Protein AF-A0A7G2FN35-F1 (afdb_monomer_lite)

Structure (mmCIF, N/CA/C/O backbone):
data_AF-A0A7G2FN35-F1
#
_entry.id   AF-A0A7G2FN35-F1
#
loop_
_atom_site.group_PDB
_atom_site.id
_atom_site.type_symbol
_atom_site.label_atom_id
_atom_site.label_alt_id
_atom_site.label_comp_id
_atom_site.label_asym_id
_atom_site.label_entity_id
_atom_site.label_seq_id
_atom_site.pdbx_PDB_ins_code
_atom_site.Cartn_x
_atom_site.Cartn_y
_atom_site.Cartn_z
_atom_site.occupancy
_atom_site.B_iso_or_equiv
_atom_site.auth_seq_id
_atom_site.auth_comp_id
_atom_site.auth_asym_id
_atom_site.auth_atom_id
_atom_site.pdbx_PDB_model_num
ATOM 1 N N . MET A 1 1 ? -22.062 -4.559 24.468 1.00 66.31 1 MET A N 1
ATOM 2 C CA . MET A 1 1 ? -22.118 -5.580 23.403 1.00 66.31 1 MET A CA 1
ATOM 3 C C . MET A 1 1 ? -23.405 -6.372 23.564 1.00 66.31 1 MET A C 1
ATOM 5 O O . MET A 1 1 ? -23.827 -6.556 24.700 1.00 66.31 1 MET A O 1
ATOM 9 N N . PHE A 1 2 ? -24.074 -6.762 22.480 1.00 78.75 2 PHE A N 1
ATOM 10 C CA . PHE A 1 2 ? -25.330 -7.516 22.574 1.00 78.75 2 PHE A CA 1
ATOM 11 C C . PHE A 1 2 ? -25.033 -9.001 22.771 1.00 78.75 2 PHE A C 1
ATOM 13 O O . PHE A 1 2 ? -24.332 -9.572 21.948 1.00 78.75 2 PHE A O 1
ATOM 20 N N . LYS A 1 3 ? -25.561 -9.641 23.815 1.00 84.75 3 LYS A N 1
ATOM 21 C CA . LYS A 1 3 ? -25.409 -11.091 24.008 1.00 84.75 3 LYS A CA 1
ATOM 22 C C . LYS A 1 3 ? -26.216 -11.844 22.951 1.00 84.75 3 LYS A C 1
ATOM 24 O O . LYS A 1 3 ? -27.426 -11.641 22.876 1.00 84.75 3 LYS A O 1
ATOM 29 N N . ARG A 1 4 ? -25.577 -12.674 22.120 1.00 86.56 4 ARG A N 1
ATOM 30 C CA . ARG A 1 4 ? -26.222 -13.366 20.986 1.00 86.56 4 ARG A CA 1
ATOM 31 C C . ARG A 1 4 ? -27.410 -14.212 21.432 1.00 86.56 4 ARG A C 1
ATOM 33 O O . ARG A 1 4 ? -28.415 -14.262 20.721 1.00 86.56 4 ARG A O 1
ATOM 40 N N . GLU A 1 5 ? -27.281 -14.859 22.585 1.00 85.75 5 GLU A N 1
ATOM 41 C CA . GLU A 1 5 ? -28.259 -15.790 23.139 1.00 85.75 5 GLU A CA 1
ATOM 42 C C . GLU A 1 5 ? -29.587 -15.128 23.550 1.00 85.75 5 GLU A C 1
ATOM 44 O O . GLU A 1 5 ? -30.614 -15.803 23.590 1.00 85.75 5 GLU A O 1
ATOM 49 N N . ASP A 1 6 ? -29.599 -13.810 23.776 1.00 83.50 6 ASP A N 1
ATOM 50 C CA . ASP A 1 6 ? -30.793 -13.055 24.183 1.00 83.50 6 ASP A CA 1
ATOM 51 C C . ASP A 1 6 ? -31.702 -12.681 22.984 1.00 83.50 6 ASP A C 1
ATOM 53 O O . ASP A 1 6 ? -32.794 -12.128 23.166 1.00 83.50 6 ASP A O 1
ATOM 57 N N . TYR A 1 7 ? -31.272 -12.981 21.749 1.00 82.06 7 TYR A N 1
ATOM 58 C CA . TYR A 1 7 ? -31.959 -12.608 20.507 1.00 82.06 7 TYR A CA 1
ATOM 59 C C . TYR A 1 7 ? -32.318 -13.830 19.664 1.00 82.06 7 TYR A C 1
ATOM 61 O O . TYR A 1 7 ? -31.490 -14.714 19.435 1.00 82.06 7 TYR A O 1
ATOM 69 N N . LYS A 1 8 ? -33.543 -13.840 19.128 1.00 74.56 8 LYS A N 1
ATOM 70 C CA . LYS A 1 8 ? -33.977 -14.866 18.163 1.00 74.56 8 LYS A CA 1
ATOM 71 C C . LYS A 1 8 ? -33.330 -14.625 16.798 1.00 74.56 8 LYS A C 1
ATOM 73 O O . LYS A 1 8 ? -32.710 -15.518 16.233 1.00 74.56 8 LYS A O 1
ATOM 78 N N . LEU A 1 9 ? -33.384 -13.375 16.337 1.00 71.19 9 LEU A N 1
ATOM 79 C CA . LEU A 1 9 ? -32.849 -12.931 15.051 1.00 71.19 9 LEU A CA 1
ATOM 80 C C . LEU A 1 9 ? -31.990 -11.676 15.223 1.00 71.19 9 LEU A C 1
ATOM 82 O O . LEU A 1 9 ? -32.343 -10.769 15.980 1.00 71.19 9 LEU A O 1
ATOM 86 N N . THR A 1 10 ? -30.894 -11.601 14.470 1.00 70.69 10 THR A N 1
ATOM 87 C CA . THR A 1 10 ? -30.086 -10.384 14.298 1.00 70.69 10 THR A CA 1
ATOM 88 C C . THR A 1 10 ? -30.098 -9.927 12.837 1.00 70.69 10 THR A C 1
ATOM 90 O O . THR A 1 10 ? -30.416 -10.710 11.944 1.00 70.69 10 THR A O 1
ATOM 93 N N . ILE A 1 11 ? -29.695 -8.680 12.550 1.00 65.75 11 ILE A N 1
ATOM 94 C CA . ILE A 1 11 ? -29.563 -8.183 11.159 1.00 65.75 11 ILE A CA 1
ATOM 95 C C . ILE A 1 11 ? -28.625 -9.037 10.296 1.00 65.75 11 ILE A C 1
ATOM 97 O O . ILE A 1 11 ? -28.710 -9.020 9.071 1.00 65.75 11 ILE A O 1
ATOM 101 N N . HIS A 1 12 ? -27.712 -9.767 10.934 1.00 69.50 12 HIS A N 1
ATOM 102 C CA . HIS A 1 12 ? -26.712 -10.584 10.268 1.00 69.50 12 HIS A CA 1
ATOM 103 C C . HIS A 1 12 ? -27.251 -11.971 9.906 1.00 69.50 12 HIS A C 1
ATOM 105 O O . HIS A 1 12 ? -26.663 -12.651 9.076 1.00 69.50 12 HIS A O 1
ATOM 111 N N . ASP A 1 13 ? -28.398 -12.380 10.449 1.00 73.06 13 ASP A N 1
ATOM 112 C CA . ASP A 1 13 ? -28.969 -13.709 10.223 1.00 73.06 13 ASP A CA 1
ATOM 113 C C . ASP A 1 13 ? -29.370 -13.930 8.760 1.00 73.06 13 ASP A C 1
ATOM 115 O O . ASP A 1 13 ? -29.310 -15.053 8.267 1.00 73.06 13 ASP A O 1
ATOM 119 N N . ILE A 1 14 ? -29.707 -12.859 8.032 1.00 71.81 14 ILE A N 1
ATOM 120 C CA . ILE A 1 14 ? -30.152 -12.948 6.635 1.00 71.81 14 ILE A CA 1
ATOM 121 C C . ILE A 1 14 ? -29.067 -13.480 5.687 1.00 71.81 14 ILE A C 1
ATOM 123 O O . ILE A 1 14 ? -29.397 -14.063 4.648 1.00 71.81 14 ILE A O 1
ATOM 127 N N . VAL A 1 15 ? -27.784 -13.305 6.038 1.00 74.56 15 VAL A N 1
ATOM 128 C CA . VAL A 1 15 ? -26.658 -13.796 5.227 1.00 74.56 15 VAL A CA 1
ATOM 129 C C . VAL A 1 15 ? -26.324 -15.259 5.498 1.00 74.56 15 VAL A C 1
ATOM 131 O O . VAL A 1 15 ? -25.665 -15.892 4.675 1.00 74.56 15 VAL A O 1
ATOM 134 N N . PHE A 1 16 ? -26.791 -15.815 6.615 1.00 83.56 16 PHE A N 1
ATOM 135 C CA . PHE A 1 16 ? -26.595 -17.221 6.926 1.00 83.56 16 PHE A CA 1
ATOM 136 C C . PHE A 1 16 ? -27.668 -18.093 6.264 1.00 83.56 16 PHE A C 1
ATOM 138 O O . PHE A 1 16 ? -28.787 -17.673 5.946 1.00 83.56 16 PHE A O 1
ATOM 145 N N . SER A 1 17 ? -27.311 -19.353 6.036 1.00 87.88 17 SER A N 1
ATOM 146 C CA . SER A 1 17 ? -28.257 -20.413 5.719 1.00 87.88 17 SER A CA 1
ATOM 147 C C . SER A 1 17 ? -29.270 -20.591 6.854 1.00 87.88 17 SER A C 1
ATOM 149 O O . SER A 1 17 ? -29.050 -20.156 7.985 1.00 87.88 17 SER A O 1
ATOM 151 N N . LYS A 1 18 ? -30.349 -21.328 6.579 1.00 85.94 18 LYS A N 1
ATOM 152 C CA . LYS A 1 18 ? -31.171 -21.888 7.657 1.00 85.94 18 LYS A CA 1
ATOM 153 C C . LYS A 1 18 ? -30.314 -22.782 8.555 1.00 85.94 18 LYS A C 1
ATOM 155 O O . LYS A 1 18 ? -29.337 -23.376 8.076 1.00 85.94 18 LYS A O 1
ATOM 160 N N . TRP A 1 19 ? -30.692 -22.880 9.823 1.00 88.69 19 TRP A N 1
ATOM 161 C CA . TRP A 1 19 ? -30.075 -23.812 10.759 1.00 88.69 19 TRP A CA 1
ATOM 162 C C . TRP A 1 19 ? -30.250 -25.259 10.296 1.00 88.69 19 TRP A C 1
ATOM 164 O O . TRP A 1 19 ? -31.291 -25.649 9.764 1.00 88.69 19 TRP A O 1
ATOM 174 N N . ARG A 1 20 ? -29.211 -26.059 10.512 1.00 89.88 20 ARG A N 1
ATOM 175 C CA . ARG A 1 20 ? -29.187 -27.501 10.269 1.00 89.88 20 ARG A CA 1
ATOM 176 C C . ARG A 1 20 ? -28.600 -28.218 11.471 1.00 89.88 20 ARG A C 1
ATOM 178 O O . ARG A 1 20 ? -27.787 -27.652 12.197 1.00 89.88 20 ARG A O 1
ATOM 185 N N . ASN A 1 21 ? -29.011 -29.464 11.666 1.00 88.62 21 ASN A N 1
ATOM 186 C CA . ASN A 1 21 ? -28.430 -30.317 12.693 1.00 88.62 21 ASN A CA 1
ATOM 187 C C . ASN A 1 21 ? -26.971 -30.618 12.347 1.00 88.62 21 ASN A C 1
ATOM 189 O O . ASN A 1 21 ? -26.676 -30.987 11.216 1.00 88.62 21 ASN A O 1
ATOM 193 N N . LEU A 1 22 ? -26.074 -30.471 13.317 1.00 89.00 22 LEU A N 1
ATOM 194 C CA . LEU A 1 22 ? -24.709 -30.984 13.224 1.00 89.00 22 LEU A CA 1
ATOM 195 C C . LEU A 1 22 ? -24.596 -32.314 13.972 1.00 89.00 22 LEU A C 1
ATOM 197 O O . LEU A 1 22 ? -24.108 -33.294 13.418 1.00 89.00 22 LEU A O 1
ATOM 201 N N . ILE A 1 23 ? -25.062 -32.337 15.224 1.00 88.25 23 ILE A N 1
ATOM 202 C CA . ILE A 1 23 ? -25.066 -33.512 16.101 1.00 88.25 23 ILE A CA 1
ATOM 203 C C . ILE A 1 23 ? -26.415 -33.558 16.813 1.00 88.25 23 ILE A C 1
ATOM 205 O O . ILE A 1 23 ? -26.737 -32.657 17.587 1.00 88.25 23 ILE A O 1
ATOM 209 N N . ARG A 1 24 ? -27.193 -34.615 16.570 1.00 86.06 24 ARG A N 1
ATOM 210 C CA . ARG A 1 24 ? -28.431 -34.874 17.317 1.00 86.06 24 ARG A CA 1
ATOM 211 C C . ARG A 1 24 ? -28.078 -35.509 18.658 1.00 86.06 24 ARG A C 1
ATOM 213 O O . ARG A 1 24 ? -27.229 -36.401 18.695 1.00 86.06 24 ARG A O 1
ATOM 220 N N . HIS A 1 25 ? -28.775 -35.135 19.728 1.00 83.00 25 HIS A N 1
ATOM 221 C CA . HIS A 1 25 ? -28.576 -35.756 21.041 1.00 83.00 25 HIS A CA 1
ATOM 222 C C . HIS A 1 25 ? -28.712 -37.292 20.988 1.00 83.00 25 HIS A C 1
ATOM 224 O O . HIS A 1 25 ? -27.881 -38.007 21.543 1.00 83.00 25 HIS A O 1
ATOM 230 N N . ASN A 1 26 ? -29.699 -37.815 20.251 1.00 80.69 26 ASN A N 1
ATOM 231 C CA . ASN A 1 26 ? -29.897 -39.263 20.109 1.00 80.69 26 ASN A CA 1
ATOM 232 C C . ASN A 1 26 ? -28.738 -39.949 19.369 1.00 80.69 26 ASN A C 1
ATOM 234 O O . ASN A 1 26 ? -28.276 -40.997 19.814 1.00 80.69 26 ASN A O 1
ATOM 238 N N . ASP A 1 27 ? -28.227 -39.334 18.293 1.00 82.88 27 ASP A N 1
ATOM 239 C CA . ASP A 1 27 ? -27.070 -39.855 17.549 1.00 82.88 27 ASP A CA 1
ATOM 240 C C . ASP A 1 27 ? -25.820 -39.886 18.463 1.00 82.88 27 ASP A C 1
ATOM 242 O O . ASP A 1 27 ? -25.047 -40.845 18.438 1.00 82.88 27 ASP A O 1
ATOM 246 N N . TRP A 1 28 ? -25.650 -38.879 19.331 1.00 82.00 28 TRP A N 1
ATOM 247 C CA . TRP A 1 28 ? -24.584 -38.843 20.340 1.00 82.00 28 TRP A CA 1
ATOM 248 C C . TRP A 1 28 ? -24.746 -39.911 21.426 1.00 82.00 28 TRP A C 1
ATOM 250 O O . TRP A 1 28 ? -23.795 -40.633 21.725 1.00 82.00 28 TRP A O 1
ATOM 260 N N . LYS A 1 29 ? -25.945 -40.038 22.002 1.00 81.69 29 LYS A N 1
ATOM 261 C CA . LYS A 1 29 ? -26.255 -41.021 23.047 1.00 81.69 29 LYS A CA 1
ATOM 262 C C . LYS A 1 29 ? -26.019 -42.446 22.553 1.00 81.69 29 LYS A C 1
ATOM 264 O O . LYS A 1 29 ? -25.410 -43.256 23.249 1.00 81.69 29 LYS A O 1
ATOM 269 N N . ASP A 1 30 ? -26.458 -42.742 21.336 1.00 83.94 30 ASP A N 1
ATOM 270 C CA . ASP A 1 30 ? -26.287 -44.052 20.717 1.00 83.94 30 ASP A CA 1
ATOM 271 C C . ASP A 1 30 ? -24.824 -44.340 20.348 1.00 83.94 30 ASP A C 1
ATOM 273 O O . ASP A 1 30 ? -24.353 -45.463 20.546 1.00 83.94 30 ASP A O 1
ATOM 277 N N . PHE A 1 31 ? -24.082 -43.323 19.894 1.00 83.56 31 PHE A N 1
ATOM 278 C CA . PHE A 1 31 ? -22.638 -43.411 19.675 1.00 83.56 31 PHE A CA 1
ATOM 279 C C . PHE A 1 31 ? -21.879 -43.704 20.979 1.00 83.56 31 PHE A C 1
ATOM 281 O O . PHE A 1 31 ? -21.030 -44.596 21.008 1.00 83.56 31 PHE A O 1
ATOM 288 N N . ASN A 1 32 ? -22.212 -43.011 22.074 1.00 82.50 32 ASN A N 1
ATOM 289 C CA . ASN A 1 32 ? -21.557 -43.206 23.370 1.00 82.50 32 ASN A CA 1
ATOM 290 C C . ASN A 1 32 ? -21.868 -44.588 23.977 1.00 82.50 32 ASN A C 1
ATOM 292 O O . ASN A 1 32 ? -21.001 -45.223 24.572 1.00 82.50 32 ASN A O 1
ATOM 296 N N . ASN A 1 33 ? -23.075 -45.107 23.727 1.00 83.94 33 ASN A N 1
ATOM 297 C CA . ASN A 1 33 ? -23.485 -46.469 24.087 1.00 83.94 33 ASN A CA 1
ATOM 298 C C . ASN A 1 33 ? -22.917 -47.559 23.157 1.00 83.94 33 ASN A C 1
ATOM 300 O O . ASN A 1 33 ? -23.290 -48.723 23.289 1.00 83.94 33 ASN A O 1
ATOM 304 N N . ARG A 1 34 ? -22.033 -47.204 22.211 1.00 82.06 34 ARG A N 1
ATOM 305 C CA . ARG A 1 34 ? -21.388 -48.119 21.252 1.00 82.06 34 ARG A CA 1
ATOM 306 C C . ARG A 1 34 ? -22.376 -48.978 20.452 1.00 82.06 34 ARG A C 1
ATOM 308 O O . ARG A 1 34 ? -22.059 -50.114 20.101 1.00 82.06 34 ARG A O 1
ATOM 315 N N . LYS A 1 35 ? -23.564 -48.448 20.136 1.00 79.56 35 LYS A N 1
ATOM 316 C CA . LYS A 1 35 ? -24.502 -49.139 19.241 1.00 79.56 35 LYS A CA 1
ATOM 317 C C . LYS A 1 35 ? -23.879 -49.300 17.852 1.00 79.56 35 LYS A C 1
ATOM 319 O O . LYS A 1 35 ? -23.254 -48.376 17.326 1.00 79.56 35 LYS A O 1
ATOM 324 N N . GLU A 1 36 ? -24.053 -50.472 17.244 1.00 65.81 36 GLU A N 1
ATOM 325 C CA . GLU A 1 36 ? -23.464 -50.771 15.938 1.00 65.81 36 GLU A CA 1
ATOM 326 C C . GLU A 1 36 ? -23.911 -49.778 14.856 1.00 65.81 36 GLU A C 1
ATOM 328 O O . GLU A 1 36 ? -25.081 -49.416 14.753 1.00 65.81 36 GLU A O 1
ATOM 333 N N . ARG A 1 37 ? -22.956 -49.370 14.007 1.00 70.94 37 ARG A N 1
ATOM 334 C CA . ARG A 1 37 ? -23.151 -48.496 12.831 1.00 70.94 37 ARG A CA 1
ATOM 335 C C . ARG A 1 37 ? -23.638 -47.068 13.123 1.00 70.94 37 ARG A C 1
ATOM 337 O O . ARG A 1 37 ? -23.877 -46.322 12.173 1.00 70.94 37 ARG A O 1
ATOM 344 N N . VAL A 1 38 ? -23.706 -46.644 14.385 1.00 73.62 38 VAL A N 1
ATOM 345 C CA . VAL A 1 38 ? -24.058 -45.263 14.742 1.00 73.62 38 VAL A CA 1
ATOM 346 C C . VAL A 1 38 ? -22.824 -44.364 14.682 1.00 73.62 38 VAL A C 1
ATOM 348 O O . VAL A 1 38 ? -21.768 -44.682 15.228 1.00 73.62 38 VAL A O 1
ATOM 351 N N . ARG A 1 39 ? -22.939 -43.228 13.988 1.00 78.88 39 ARG A N 1
ATOM 352 C CA . ARG A 1 39 ? -21.889 -42.202 13.905 1.00 78.88 39 ARG A CA 1
ATOM 353 C C . ARG A 1 39 ? -22.287 -40.994 14.745 1.00 78.88 39 ARG A C 1
ATOM 355 O O . ARG A 1 39 ? -23.453 -40.626 14.765 1.00 78.88 39 ARG A O 1
ATOM 362 N N . ARG A 1 40 ? -21.293 -40.324 15.340 1.00 80.31 40 ARG A N 1
ATOM 363 C CA . ARG A 1 40 ? -21.464 -39.070 16.100 1.00 80.31 40 ARG A CA 1
ATOM 364 C C . ARG A 1 40 ? -22.182 -37.964 15.309 1.00 80.31 40 ARG A C 1
ATOM 366 O O . ARG A 1 40 ? -22.872 -37.147 15.897 1.00 80.31 40 ARG A O 1
ATOM 373 N N . TYR A 1 41 ? -22.015 -37.934 13.989 1.00 84.38 41 TYR A N 1
ATOM 374 C CA . TYR A 1 41 ? -22.700 -37.026 13.065 1.00 84.38 41 TYR A CA 1
ATOM 375 C C . TYR A 1 41 ? -22.923 -37.732 11.722 1.00 84.38 41 TYR A C 1
ATOM 377 O O . TYR A 1 41 ? -22.251 -38.727 11.414 1.00 84.38 41 TYR A O 1
ATOM 385 N N . ARG A 1 42 ? -23.818 -37.197 10.883 1.00 83.62 42 ARG A N 1
ATOM 386 C CA . ARG A 1 42 ? -24.097 -37.742 9.546 1.00 83.62 42 ARG A CA 1
ATOM 387 C C . ARG A 1 42 ? -23.478 -36.860 8.463 1.00 83.62 42 ARG A C 1
ATOM 389 O O . ARG A 1 42 ? -23.546 -35.638 8.515 1.00 83.62 42 ARG A O 1
ATOM 396 N N . HIS A 1 43 ? -22.870 -37.470 7.446 1.00 83.69 43 HIS A N 1
ATOM 397 C CA . HIS A 1 43 ? -22.240 -36.716 6.347 1.00 83.69 43 HIS A CA 1
ATOM 398 C C . HIS A 1 43 ? -23.244 -35.979 5.454 1.00 83.69 43 HIS A C 1
ATOM 400 O O . HIS A 1 43 ? -22.878 -34.994 4.807 1.00 83.69 43 HIS A O 1
ATOM 406 N N . GLU A 1 44 ? -24.475 -36.482 5.402 1.00 84.44 44 GLU A N 1
ATOM 407 C CA . GLU A 1 44 ? -25.614 -35.884 4.701 1.00 84.44 44 GLU A CA 1
ATOM 408 C C . GLU A 1 44 ? -26.088 -34.582 5.357 1.00 84.44 44 GLU A C 1
ATOM 410 O O . GLU A 1 44 ? -26.589 -33.700 4.665 1.00 84.44 44 GLU A O 1
ATOM 415 N N . ASP A 1 45 ? -25.850 -34.424 6.663 1.00 84.88 45 ASP A N 1
ATOM 416 C CA . ASP A 1 45 ? -26.240 -33.227 7.402 1.00 84.88 45 ASP A CA 1
ATOM 417 C C . ASP A 1 45 ? -25.305 -32.033 7.110 1.00 84.88 45 ASP A C 1
ATOM 419 O O . ASP A 1 45 ? -25.698 -30.899 7.350 1.00 84.88 45 ASP A O 1
ATOM 423 N N . LEU A 1 46 ? -24.102 -32.253 6.550 1.00 88.94 46 LEU A N 1
ATOM 424 C CA . LEU A 1 46 ? -23.107 -31.210 6.234 1.00 88.94 46 LEU A CA 1
ATOM 425 C C . LEU A 1 46 ? -23.450 -30.388 4.964 1.00 88.94 46 LEU A C 1
ATOM 427 O O . LEU A 1 46 ? -24.132 -30.891 4.068 1.00 88.94 46 LEU A O 1
ATOM 431 N N . PRO A 1 47 ? -22.904 -29.158 4.789 1.00 87.75 47 PRO A N 1
ATOM 432 C CA . PRO A 1 47 ? -23.166 -28.319 3.612 1.00 87.75 47 PRO A CA 1
ATOM 433 C C . PRO A 1 47 ? -22.844 -29.035 2.297 1.00 87.75 47 PRO A C 1
ATOM 435 O O . PRO A 1 47 ? -21.737 -29.556 2.179 1.00 87.75 47 PRO A O 1
ATOM 438 N N . PRO A 1 48 ? -23.727 -29.039 1.285 1.00 82.69 48 PRO A N 1
ATOM 439 C CA . PRO A 1 48 ? -23.541 -29.847 0.075 1.00 82.69 48 PRO A CA 1
ATOM 440 C C . PRO A 1 48 ? -22.295 -29.460 -0.736 1.00 82.69 48 PRO A C 1
ATOM 442 O O . PRO A 1 48 ? -21.698 -30.313 -1.386 1.00 82.69 48 PRO A O 1
ATOM 445 N N . GLN A 1 49 ? -21.874 -28.196 -0.666 1.00 84.75 49 GLN A N 1
ATOM 446 C CA . GLN A 1 49 ? -20.697 -27.674 -1.357 1.00 84.75 49 GLN A CA 1
ATOM 447 C C . GLN A 1 49 ? -19.651 -27.181 -0.356 1.00 84.75 49 GLN A C 1
ATOM 449 O O . GLN A 1 49 ? -19.983 -26.641 0.703 1.00 84.75 49 GLN A O 1
ATOM 454 N N . ARG A 1 50 ? -18.374 -27.350 -0.713 1.00 89.38 50 ARG A N 1
ATOM 455 C CA . ARG A 1 50 ? -17.260 -26.705 -0.013 1.00 89.38 50 ARG A CA 1
ATOM 456 C C . ARG A 1 50 ? -17.243 -25.230 -0.390 1.00 89.38 50 ARG A C 1
ATOM 458 O O . ARG A 1 50 ? -17.355 -24.893 -1.564 1.00 89.38 50 ARG A O 1
ATOM 465 N N . CYS A 1 51 ? -17.113 -24.364 0.603 1.00 87.38 51 CYS A N 1
ATOM 466 C CA . CYS A 1 51 ? -16.975 -22.933 0.382 1.00 87.38 51 CYS A CA 1
ATOM 467 C C . CYS A 1 51 ? -16.122 -22.308 1.482 1.00 87.38 51 CYS A C 1
ATOM 469 O O . CYS A 1 51 ? -16.142 -22.757 2.632 1.00 87.38 51 CYS A O 1
ATOM 471 N N . THR A 1 52 ? -15.412 -21.249 1.112 1.00 88.88 52 THR A N 1
ATOM 472 C CA . THR A 1 52 ? -14.852 -20.297 2.066 1.00 88.88 52 THR A CA 1
ATOM 473 C C . THR A 1 52 ? -15.997 -19.503 2.668 1.00 88.88 52 THR A C 1
ATOM 475 O O . THR A 1 52 ? -16.909 -19.094 1.949 1.00 88.88 52 THR A O 1
ATOM 478 N N . GLY A 1 53 ? -15.986 -19.277 3.978 1.00 91.25 53 GLY A N 1
ATOM 479 C CA . GLY A 1 53 ? -17.090 -18.560 4.589 1.00 91.25 53 GLY A CA 1
ATOM 480 C C . GLY A 1 53 ? -17.077 -18.472 6.101 1.00 91.25 53 GLY A C 1
ATOM 481 O O . GLY A 1 53 ? -16.160 -18.926 6.789 1.00 91.25 53 GLY A O 1
ATOM 482 N N . LEU A 1 54 ? -18.147 -17.860 6.590 1.00 92.00 54 LEU A N 1
ATOM 483 C CA . LEU A 1 54 ? -18.513 -17.810 7.995 1.00 92.00 54 LEU A CA 1
ATOM 484 C C . LEU A 1 54 ? -19.408 -18.993 8.342 1.00 92.00 54 LEU A C 1
ATOM 486 O O . LEU A 1 54 ? -20.238 -19.417 7.538 1.00 92.00 54 LEU A O 1
ATOM 490 N N . TYR A 1 55 ? -19.278 -19.484 9.563 1.00 92.94 55 TYR A N 1
ATOM 491 C CA . TYR A 1 55 ? -20.188 -20.454 10.148 1.00 92.94 55 TYR A CA 1
ATOM 492 C C . TYR A 1 55 ? -20.546 -20.028 11.565 1.00 92.94 55 TYR A C 1
ATOM 494 O O . TYR A 1 55 ? -19.770 -19.375 12.260 1.00 92.94 55 TYR A O 1
ATOM 502 N N . GLU A 1 56 ? -21.743 -20.405 11.979 1.00 93.31 56 GLU A N 1
ATOM 503 C CA . GLU A 1 56 ? -22.243 -20.181 13.326 1.00 93.31 56 GLU A CA 1
ATOM 504 C C . GLU A 1 56 ? -22.694 -21.518 13.898 1.00 93.31 56 GLU A C 1
ATOM 506 O O . GLU A 1 56 ? -23.316 -22.316 13.190 1.00 93.31 56 GLU A O 1
ATOM 511 N N . LEU A 1 57 ? -22.356 -21.765 15.161 1.00 92.88 57 LEU A N 1
ATOM 512 C CA . LEU A 1 57 ? -22.835 -22.916 15.916 1.00 92.88 57 LEU A CA 1
ATOM 513 C C . LEU A 1 57 ? -23.922 -22.468 16.878 1.00 92.88 57 LEU A C 1
ATOM 515 O O . LEU A 1 57 ? -23.862 -21.373 17.447 1.00 92.88 57 LEU A O 1
ATOM 519 N N . GLY A 1 58 ? -24.890 -23.349 17.077 1.00 91.56 58 GLY A N 1
ATOM 520 C CA . GLY A 1 58 ? -25.994 -23.126 17.983 1.00 91.56 58 GLY A CA 1
ATOM 521 C C . GLY A 1 58 ? -26.354 -24.362 18.787 1.00 91.56 58 GLY A C 1
ATOM 522 O O . GLY A 1 58 ? -25.990 -25.480 18.428 1.00 91.56 58 GLY A O 1
ATOM 523 N N . VAL A 1 59 ? -27.081 -24.148 19.876 1.00 90.06 59 VAL A N 1
ATOM 524 C CA . VAL A 1 59 ? -27.574 -25.203 20.766 1.00 90.06 59 VAL A CA 1
ATOM 525 C C . VAL A 1 59 ? -29.096 -25.174 20.746 1.00 90.06 59 VAL A C 1
ATOM 527 O O . VAL A 1 59 ? -29.687 -24.105 20.909 1.00 90.06 59 VAL A O 1
ATOM 530 N N . GLY A 1 60 ? -29.721 -26.319 20.478 1.00 85.44 60 GLY A N 1
ATOM 531 C CA . GLY A 1 60 ? -31.180 -26.456 20.459 1.00 85.44 60 GLY A CA 1
ATOM 532 C C . GLY A 1 60 ? -31.754 -26.708 21.852 1.00 85.44 60 GLY A C 1
ATOM 533 O O . GLY A 1 60 ? -31.078 -27.308 22.677 1.00 85.44 60 GLY A O 1
ATOM 534 N N . VAL A 1 61 ? -32.990 -26.278 22.109 1.00 72.12 61 VAL A N 1
ATOM 535 C CA . VAL A 1 61 ? -33.715 -26.536 23.372 1.00 72.12 61 VAL A CA 1
ATOM 536 C C . VAL A 1 61 ? -34.191 -27.992 23.464 1.00 72.12 61 VAL A C 1
ATOM 538 O O . VAL A 1 61 ? -34.785 -28.508 22.514 1.00 72.12 61 VAL A O 1
ATOM 541 N N . ILE A 1 62 ? -33.980 -28.623 24.627 1.00 63.28 62 ILE A N 1
ATOM 542 C CA . ILE A 1 62 ? -34.401 -30.001 24.943 1.00 63.28 62 ILE A CA 1
ATOM 543 C C . ILE A 1 62 ? -35.917 -30.180 24.793 1.00 63.28 62 ILE A C 1
ATOM 545 O O . ILE A 1 62 ? -36.710 -29.382 25.291 1.00 63.28 62 ILE A O 1
ATOM 549 N N . GLY A 1 63 ? -36.323 -31.278 24.152 1.00 57.75 63 GLY A N 1
ATOM 550 C CA . GLY A 1 63 ? -37.705 -31.773 24.142 1.00 57.75 63 GLY A CA 1
ATOM 551 C C . GLY A 1 63 ? -38.541 -31.298 22.953 1.00 57.75 63 GLY A C 1
ATOM 552 O O . GLY A 1 63 ? -39.510 -31.963 22.594 1.00 57.75 63 GLY A O 1
ATOM 553 N N . GLN A 1 64 ? -38.140 -30.211 22.284 1.00 53.41 64 GLN A N 1
ATOM 554 C CA . GLN A 1 64 ? -38.734 -29.788 21.007 1.00 53.41 64 GLN A CA 1
ATOM 555 C C . GLN A 1 64 ? -37.917 -30.229 19.788 1.00 53.41 64 GLN A C 1
ATOM 557 O O . GLN A 1 64 ? -38.478 -30.351 18.703 1.00 53.41 64 GLN A O 1
ATOM 562 N N . ASP A 1 65 ? -36.627 -30.520 19.951 1.00 50.94 65 ASP A N 1
ATOM 563 C CA . ASP A 1 65 ? -35.703 -30.977 18.903 1.00 50.94 65 ASP A CA 1
ATOM 564 C C . ASP A 1 65 ? -35.971 -32.411 18.401 1.00 50.94 65 ASP A C 1
ATOM 566 O O . ASP A 1 65 ? -35.360 -32.859 17.429 1.00 50.94 65 ASP A O 1
ATOM 570 N N . GLN A 1 66 ? -36.926 -33.111 19.027 1.00 49.22 66 GLN A N 1
ATOM 571 C CA . GLN A 1 66 ? -37.353 -34.476 18.691 1.00 49.22 66 GLN A CA 1
ATOM 572 C C . GLN A 1 66 ? -38.736 -34.555 18.013 1.00 49.22 66 GLN A C 1
ATOM 574 O O . GLN A 1 66 ? -39.144 -35.633 17.581 1.00 49.22 66 GLN A O 1
ATOM 579 N N . GLY A 1 67 ? -39.468 -33.440 17.904 1.00 47.72 67 GLY A N 1
ATOM 580 C CA . GLY A 1 67 ? -40.793 -33.390 17.274 1.00 47.72 67 GLY A CA 1
ATOM 581 C C . GLY A 1 67 ? -40.736 -33.029 15.784 1.00 47.72 67 GLY A C 1
ATOM 582 O O . GLY A 1 67 ? -39.901 -32.232 15.365 1.00 47.72 67 GLY A O 1
ATOM 583 N N . GLN A 1 68 ? -41.677 -33.540 14.977 1.00 47.16 68 GLN A N 1
ATOM 584 C CA . GLN A 1 68 ? -41.808 -33.196 13.544 1.00 47.16 68 GLN A CA 1
ATOM 585 C C . GLN A 1 68 ? -42.020 -31.685 13.273 1.00 47.16 68 GLN A C 1
ATOM 587 O O . GLN A 1 68 ? -41.821 -31.247 12.144 1.00 47.16 68 GLN A O 1
ATOM 592 N N . ASN A 1 69 ? -42.361 -30.893 14.300 1.00 52.00 69 ASN A N 1
ATOM 593 C CA . ASN A 1 69 ? -42.621 -29.447 14.234 1.00 52.00 69 ASN A CA 1
ATOM 594 C C . ASN A 1 69 ? -41.499 -28.575 14.842 1.00 52.00 69 ASN A C 1
ATOM 596 O O . ASN A 1 69 ? -41.760 -27.438 15.237 1.00 52.00 69 ASN A O 1
ATOM 600 N N . PHE A 1 70 ? -40.262 -29.075 14.963 1.00 64.62 70 PHE A N 1
ATOM 601 C CA . PHE A 1 70 ? -39.148 -28.245 15.433 1.00 64.62 70 PHE A CA 1
ATOM 602 C C . PHE A 1 70 ? -38.882 -27.096 14.455 1.00 64.62 70 PHE A C 1
ATOM 604 O O . PHE A 1 70 ? -38.548 -27.339 13.296 1.00 64.62 70 PHE A O 1
ATOM 611 N N . ASP A 1 71 ? -38.994 -25.857 14.938 1.00 70.81 71 ASP A N 1
ATOM 612 C CA . ASP A 1 71 ? -38.569 -24.656 14.223 1.00 70.81 71 ASP A CA 1
ATOM 613 C C . ASP A 1 71 ? -37.188 -24.205 14.734 1.00 70.81 71 ASP A C 1
ATOM 615 O O . ASP A 1 71 ? -37.088 -23.581 15.800 1.00 70.81 71 ASP A O 1
ATOM 619 N N . PRO A 1 72 ? -36.102 -24.505 13.996 1.00 71.38 72 PRO A N 1
ATOM 620 C CA . PRO A 1 72 ? -34.756 -24.132 14.404 1.00 71.38 72 PRO A CA 1
ATOM 621 C C . PRO A 1 72 ? -34.567 -22.623 14.588 1.00 71.38 72 PRO A C 1
ATOM 623 O O . PRO A 1 72 ? -33.759 -22.211 15.418 1.00 71.38 72 PRO A O 1
ATOM 626 N N . ASP A 1 73 ? -35.308 -21.792 13.850 1.00 66.75 73 ASP A N 1
ATOM 627 C CA . ASP A 1 73 ? -35.138 -20.338 13.889 1.00 66.75 73 ASP A CA 1
ATOM 628 C C . ASP A 1 73 ? -35.643 -19.743 15.221 1.00 66.75 73 ASP A C 1
ATOM 630 O O . ASP A 1 73 ? -35.168 -18.694 15.657 1.00 66.75 73 ASP A O 1
ATOM 634 N N . ASN A 1 74 ? -36.541 -20.447 15.922 1.00 70.38 74 ASN A N 1
ATOM 635 C CA . ASN A 1 74 ? -37.069 -20.046 17.228 1.00 70.38 74 ASN A CA 1
ATOM 636 C C . ASN A 1 74 ? -36.476 -20.814 18.413 1.00 70.38 74 ASN A C 1
ATOM 638 O O . ASN A 1 74 ? -36.577 -20.336 19.547 1.00 70.38 74 ASN A O 1
ATOM 642 N N . ASN A 1 75 ? -35.838 -21.959 18.166 1.00 78.56 75 ASN A N 1
ATOM 643 C CA . ASN A 1 75 ? -35.443 -22.903 19.214 1.00 78.56 75 ASN A CA 1
ATOM 644 C C . ASN A 1 75 ? -33.939 -23.183 19.284 1.00 78.56 75 ASN A C 1
ATOM 646 O O . ASN A 1 75 ? -33.509 -23.996 20.099 1.00 78.56 75 ASN A O 1
ATOM 650 N N . VAL A 1 76 ? -33.133 -22.503 18.465 1.00 87.25 76 VAL A N 1
ATOM 651 C CA . VAL A 1 76 ? -31.670 -22.549 18.544 1.00 87.25 76 VAL A CA 1
ATOM 652 C C . VAL A 1 76 ? -31.134 -21.262 19.180 1.00 87.25 76 VAL A C 1
ATOM 654 O O . VAL A 1 76 ? -31.608 -20.150 18.917 1.00 87.25 76 VAL A O 1
ATOM 657 N N . LEU A 1 77 ? -30.144 -21.401 20.061 1.00 88.81 77 LEU A N 1
ATOM 658 C CA . LEU A 1 77 ? -29.341 -20.297 20.587 1.00 88.81 77 LEU A CA 1
ATOM 659 C C . LEU A 1 77 ? -28.019 -20.274 19.831 1.00 88.81 77 LEU A C 1
ATOM 661 O O . LEU A 1 77 ? -27.275 -21.244 19.907 1.00 88.81 77 LEU A O 1
ATOM 665 N N . GLY A 1 78 ? -27.710 -19.185 19.125 1.00 89.50 78 GLY A N 1
ATOM 666 C CA . GLY A 1 78 ? -26.383 -18.989 18.537 1.00 89.50 78 GLY A CA 1
ATOM 667 C C . GLY A 1 78 ? -25.344 -18.781 19.639 1.00 89.50 78 GLY A C 1
ATOM 668 O O . GLY A 1 78 ? -25.486 -17.871 20.454 1.00 89.50 78 GLY A O 1
ATOM 669 N N . VAL A 1 79 ? -24.316 -19.627 19.682 1.00 89.75 79 VAL A N 1
ATOM 670 C CA . VAL A 1 79 ? -23.327 -19.651 20.777 1.00 89.75 79 VAL A CA 1
ATOM 671 C C . VAL A 1 79 ? -21.906 -19.390 20.312 1.00 89.75 79 VAL A C 1
ATOM 673 O O . VAL A 1 79 ? -21.091 -18.948 21.117 1.00 89.75 79 VAL A O 1
ATOM 676 N N . TYR A 1 80 ? -21.607 -19.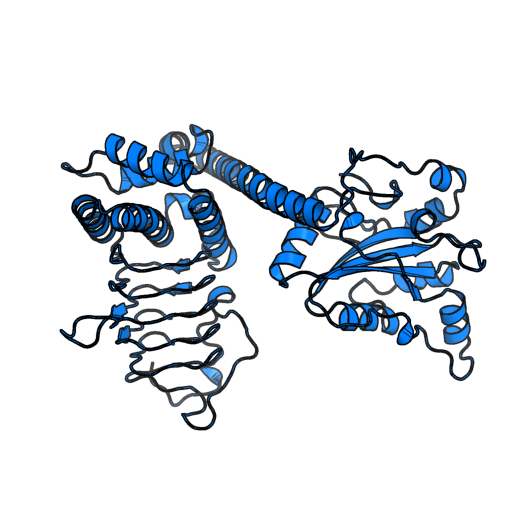621 19.032 1.00 90.75 80 TYR A N 1
ATOM 677 C CA . TYR A 1 80 ? -20.278 -19.419 18.467 1.00 90.75 80 TYR A CA 1
ATOM 678 C C . TYR A 1 80 ? -20.356 -18.923 17.031 1.00 90.75 80 TYR A C 1
ATOM 680 O O . TYR A 1 80 ? -21.153 -19.445 16.257 1.00 90.75 80 TYR A O 1
ATOM 688 N N . VAL A 1 81 ? -19.466 -18.012 16.650 1.00 91.88 81 VAL A N 1
ATOM 689 C CA . VAL A 1 81 ? -19.222 -17.650 15.251 1.00 91.88 81 VAL A CA 1
ATOM 690 C C . VAL A 1 81 ? -17.752 -17.852 14.900 1.00 91.88 81 VAL A C 1
ATOM 692 O O . VAL A 1 81 ? -16.872 -17.566 15.712 1.00 91.88 81 VAL A O 1
ATOM 695 N N . GLY A 1 82 ? -17.495 -18.363 13.697 1.00 90.94 82 GLY A N 1
ATOM 696 C CA . GLY A 1 82 ? -16.156 -18.643 13.197 1.00 90.94 82 GLY A CA 1
ATOM 697 C C . GLY A 1 82 ? -16.024 -18.416 11.692 1.00 90.94 82 GLY A C 1
ATOM 698 O O . GLY A 1 82 ? -17.006 -18.474 10.952 1.00 90.94 82 GLY A O 1
ATOM 699 N N . GLN A 1 83 ? -14.799 -18.216 11.212 1.00 92.31 83 GLN A N 1
ATOM 700 C CA . GLN A 1 83 ? -14.467 -18.210 9.779 1.00 92.31 83 GLN A CA 1
ATOM 701 C C . GLN A 1 83 ? -13.591 -19.398 9.375 1.00 92.31 83 GLN A C 1
ATOM 703 O O . GLN A 1 83 ? -12.857 -19.962 10.192 1.00 92.31 83 GLN A O 1
ATOM 708 N N . CYS A 1 84 ? -13.651 -19.790 8.101 1.00 89.56 84 CYS A N 1
ATOM 709 C CA . CYS A 1 84 ? -12.720 -20.760 7.526 1.00 89.56 84 CYS A CA 1
ATOM 710 C C . CYS A 1 84 ? -12.682 -20.719 5.989 1.00 89.56 84 CYS A C 1
ATOM 712 O O . CYS A 1 84 ? -13.589 -20.208 5.336 1.00 89.56 84 CYS A O 1
ATOM 714 N N . VAL A 1 85 ? -11.626 -21.308 5.420 1.00 87.38 85 VAL A N 1
ATOM 715 C CA . VAL A 1 85 ? -11.462 -21.544 3.969 1.00 87.38 85 VAL A CA 1
ATOM 716 C C . VAL A 1 85 ? -12.311 -22.699 3.438 1.00 87.38 85 VAL A C 1
ATOM 718 O O . VAL A 1 85 ? -12.632 -22.733 2.259 1.00 87.38 85 VAL A O 1
ATOM 721 N N . ASP A 1 86 ? -12.704 -23.635 4.300 1.00 92.19 86 ASP A N 1
ATOM 722 C CA . ASP A 1 86 ? -13.604 -24.725 3.931 1.00 92.19 86 ASP A CA 1
ATOM 723 C C . ASP A 1 86 ? -14.569 -25.013 5.081 1.00 92.19 86 ASP A C 1
ATOM 725 O O . ASP A 1 86 ? -14.241 -25.717 6.042 1.00 92.19 86 ASP A O 1
ATOM 729 N N . VAL A 1 87 ? -15.777 -24.460 4.964 1.00 92.44 87 VAL A N 1
ATOM 730 C CA . VAL A 1 87 ? -16.858 -24.623 5.943 1.00 92.44 87 VAL A CA 1
ATOM 731 C C . VAL A 1 87 ? -17.247 -26.086 6.110 1.00 92.44 87 VAL A C 1
ATOM 733 O O . VAL A 1 87 ? -17.466 -26.531 7.235 1.00 92.44 87 VAL A O 1
ATOM 736 N N . ARG A 1 88 ? -17.302 -26.870 5.026 1.00 93.19 88 ARG A N 1
ATOM 737 C CA . ARG A 1 88 ? -17.702 -28.281 5.112 1.00 93.19 88 ARG A CA 1
ATOM 738 C C . ARG A 1 88 ? -16.661 -29.072 5.898 1.00 93.19 88 ARG A C 1
ATOM 740 O O . ARG A 1 88 ? -17.035 -29.814 6.802 1.00 93.19 88 ARG A O 1
ATOM 747 N N . SER A 1 89 ? -15.377 -28.882 5.591 1.00 89.62 89 SER A N 1
ATOM 748 C CA . SER A 1 89 ? -14.283 -29.549 6.310 1.00 89.62 89 SER A CA 1
ATOM 749 C C . SER A 1 89 ? -14.194 -29.093 7.770 1.00 89.62 89 SER A C 1
ATOM 751 O O . SER A 1 89 ? -13.994 -29.919 8.658 1.00 89.62 89 SER A O 1
ATOM 753 N N . ARG A 1 90 ? -14.425 -27.803 8.051 1.00 92.38 90 ARG A N 1
ATOM 754 C CA . ARG A 1 90 ? -14.456 -27.279 9.424 1.00 92.38 90 ARG A CA 1
ATOM 755 C C . ARG A 1 90 ? -15.590 -27.886 10.248 1.00 92.38 90 ARG A C 1
ATOM 757 O O . ARG A 1 90 ? -15.355 -28.342 11.360 1.00 92.38 90 ARG A O 1
ATOM 764 N N . LEU A 1 91 ? -16.807 -27.931 9.710 1.00 91.50 91 LEU A N 1
ATOM 765 C CA . LEU A 1 91 ? -17.953 -28.545 10.390 1.00 91.50 91 LEU A CA 1
ATOM 766 C C . LEU A 1 91 ? -17.781 -30.056 10.562 1.00 91.50 91 LEU A C 1
ATOM 768 O O . LEU A 1 91 ? -18.210 -30.621 11.563 1.00 91.50 91 LEU A O 1
ATOM 772 N N . GLN A 1 92 ? -17.107 -30.710 9.616 1.00 90.62 92 GLN A N 1
ATOM 773 C CA . GLN A 1 92 ? -16.746 -32.115 9.743 1.00 90.62 92 GLN A CA 1
ATOM 774 C C . GLN A 1 92 ? -15.799 -32.365 10.928 1.00 90.62 92 GLN A C 1
ATOM 776 O O . GLN A 1 92 ? -15.952 -33.358 11.640 1.00 90.62 92 GLN A O 1
ATOM 781 N N . ASP A 1 93 ? -14.830 -31.475 11.144 1.00 87.62 93 ASP A N 1
ATOM 782 C CA . ASP A 1 93 ? -13.916 -31.526 12.287 1.00 87.62 93 ASP A CA 1
ATOM 783 C C . ASP A 1 93 ? -14.663 -31.326 13.617 1.00 87.62 93 ASP A C 1
ATOM 785 O O . ASP A 1 93 ? -14.491 -32.115 14.550 1.00 87.62 93 ASP A O 1
ATOM 789 N N . TYR A 1 94 ? -15.606 -30.376 13.662 1.00 87.62 94 TYR A N 1
ATOM 790 C CA . TYR A 1 94 ? -16.538 -30.231 14.786 1.00 87.62 94 TYR A CA 1
ATOM 791 C C . TYR A 1 94 ? -17.344 -31.505 15.054 1.00 87.62 94 TYR A C 1
ATOM 793 O O . TYR A 1 94 ? -17.367 -31.987 16.185 1.00 87.62 94 TYR A O 1
ATOM 801 N N . GLY A 1 95 ? -17.935 -32.106 14.018 1.00 85.56 95 GLY A N 1
ATOM 802 C CA . GLY A 1 95 ? -18.696 -33.351 14.142 1.00 85.56 95 GLY A CA 1
ATOM 803 C C . GLY A 1 95 ? -17.864 -34.541 14.633 1.00 85.56 95 GLY A C 1
ATOM 804 O O . GLY A 1 95 ? -18.390 -35.426 15.304 1.00 85.56 95 GLY A O 1
ATOM 805 N N . ARG A 1 96 ? -16.560 -34.585 14.326 1.00 83.31 96 ARG A N 1
ATOM 806 C CA . ARG A 1 96 ? -15.659 -35.671 14.751 1.00 83.31 96 ARG A CA 1
ATOM 807 C C . ARG A 1 96 ? -15.114 -35.462 16.163 1.00 83.31 96 ARG A C 1
ATOM 809 O O . ARG A 1 96 ? -15.156 -36.392 16.969 1.00 83.31 96 ARG A O 1
ATOM 816 N N . ARG A 1 97 ? -14.569 -34.276 16.441 1.00 78.94 97 ARG A N 1
ATOM 817 C CA . ARG A 1 97 ? -13.693 -34.011 17.598 1.00 78.94 97 ARG A CA 1
ATOM 818 C C . ARG A 1 97 ? -14.102 -32.792 18.433 1.00 78.94 97 ARG A C 1
ATOM 820 O O . ARG A 1 97 ? -13.402 -32.474 19.380 1.00 78.94 97 ARG A O 1
ATOM 827 N N . GLY A 1 98 ? -15.197 -32.104 18.101 1.00 73.31 98 GLY A N 1
ATOM 828 C CA . GLY A 1 98 ? -15.555 -30.828 18.740 1.00 73.31 98 GLY A CA 1
ATOM 829 C C . GLY A 1 98 ? -14.765 -29.621 18.208 1.00 73.31 98 GLY A C 1
ATOM 830 O O . GLY A 1 98 ? -14.941 -28.507 18.698 1.00 73.31 98 GLY A O 1
ATOM 831 N N . GLY A 1 99 ? -13.948 -29.818 17.164 1.00 75.94 99 GLY A N 1
ATOM 832 C CA . GLY A 1 99 ? -13.193 -28.765 16.485 1.00 75.94 99 GLY A CA 1
ATOM 833 C C . GLY A 1 99 ? -12.037 -28.226 17.328 1.00 75.94 99 GLY A C 1
ATOM 834 O O . GLY A 1 99 ? -11.350 -28.978 18.011 1.00 75.94 99 GLY A O 1
ATOM 835 N N . HIS A 1 100 ? -11.819 -26.908 17.274 1.00 72.00 100 HIS A N 1
ATOM 836 C CA . HIS A 1 100 ? -10.767 -26.202 18.027 1.00 72.00 100 HIS A CA 1
ATOM 837 C C . HIS A 1 100 ? -11.263 -25.559 19.333 1.00 72.00 100 HIS A C 1
ATOM 839 O O . HIS A 1 100 ? -10.532 -24.791 19.962 1.00 72.00 100 HIS A O 1
ATOM 845 N N . LEU A 1 101 ? -12.516 -25.803 19.727 1.00 72.56 101 LEU A N 1
ATOM 846 C CA . LEU A 1 101 ? -13.010 -25.372 21.035 1.00 72.56 101 LEU A CA 1
ATOM 847 C C . LEU A 1 101 ? -12.429 -26.305 22.125 1.00 72.56 101 LEU A C 1
ATOM 849 O O . LEU A 1 101 ? -12.228 -27.484 21.848 1.00 72.56 101 LEU A O 1
ATOM 853 N N . PRO A 1 102 ? -12.144 -25.802 23.345 1.00 68.75 102 PRO A N 1
ATOM 854 C CA . PRO A 1 102 ? -11.687 -26.590 24.483 1.00 68.75 102 PRO A CA 1
ATOM 855 C C . PRO A 1 102 ? -12.503 -27.866 24.674 1.00 68.75 102 PRO A C 1
ATOM 857 O O . PRO A 1 102 ? -13.737 -27.836 24.635 1.00 68.75 102 PRO A O 1
ATOM 860 N N . SER A 1 103 ? -11.789 -28.964 24.913 1.00 57.97 103 SER A N 1
ATOM 861 C CA . SER A 1 103 ? -12.348 -30.260 25.287 1.00 57.97 103 SER A CA 1
ATOM 862 C C . SER A 1 103 ? -13.180 -30.105 26.563 1.00 57.97 103 SER A C 1
ATOM 864 O O . SER A 1 103 ? -12.637 -29.713 27.593 1.00 57.97 103 SER A O 1
ATOM 866 N N . GLY A 1 104 ? -14.488 -30.343 26.470 1.00 64.25 104 GLY A N 1
ATOM 867 C CA . GLY A 1 104 ? -15.458 -30.160 27.557 1.00 64.25 104 GLY A CA 1
ATOM 868 C C . GLY A 1 104 ? -16.746 -29.514 27.051 1.00 64.25 104 GLY A C 1
ATOM 869 O O . GLY A 1 104 ? -17.785 -30.153 27.021 1.00 64.25 104 GLY A O 1
ATOM 870 N N . LEU A 1 105 ? -16.655 -28.319 26.456 1.00 73.50 105 LEU A N 1
ATOM 871 C CA . LEU A 1 105 ? -17.821 -27.511 26.049 1.00 73.50 105 LEU A CA 1
ATOM 872 C C . LEU A 1 105 ? -18.852 -28.248 25.188 1.00 73.50 105 LEU A C 1
ATOM 874 O O . LEU A 1 105 ? -20.057 -28.073 25.349 1.00 73.50 105 LEU A O 1
ATOM 878 N N . TYR A 1 106 ? -18.364 -29.027 24.225 1.00 74.88 106 TYR A N 1
ATOM 879 C CA . TYR A 1 106 ? -19.211 -29.789 23.312 1.00 74.88 106 TYR A CA 1
ATOM 880 C C . TYR A 1 106 ? -19.819 -31.018 23.988 1.00 74.88 106 TYR A C 1
ATOM 882 O O . TYR A 1 106 ? -20.938 -31.403 23.670 1.00 74.88 106 TYR A O 1
ATOM 890 N N . GLU A 1 107 ? -19.067 -31.657 24.880 1.00 75.06 107 GLU A N 1
ATOM 891 C CA . GLU A 1 107 ? -19.469 -32.897 25.539 1.00 75.06 107 GLU A CA 1
ATOM 892 C C . GLU A 1 107 ? -20.446 -32.615 26.675 1.00 75.06 107 GLU A C 1
ATOM 894 O O . GLU A 1 107 ? -21.440 -33.328 26.778 1.00 75.06 107 GLU A O 1
ATOM 899 N N . ASP A 1 108 ? -20.245 -31.524 27.415 1.00 78.62 108 ASP A N 1
ATOM 900 C CA . ASP A 1 108 ? -21.126 -31.069 28.489 1.00 78.62 108 ASP A CA 1
ATOM 901 C C . ASP A 1 108 ? -22.548 -30.849 27.954 1.00 78.62 108 ASP A C 1
ATOM 903 O O . ASP A 1 108 ? -23.490 -31.508 28.391 1.00 78.62 108 ASP A O 1
ATOM 907 N N . ILE A 1 109 ? -22.696 -30.036 26.900 1.00 82.69 109 ILE A N 1
ATOM 908 C CA . ILE A 1 109 ? -24.001 -29.749 26.283 1.00 82.69 109 ILE A CA 1
ATOM 909 C C . ILE A 1 109 ? -24.668 -31.017 25.731 1.00 82.69 109 ILE A C 1
ATOM 911 O O . ILE A 1 109 ? -25.866 -31.231 25.926 1.00 82.69 109 ILE A O 1
ATOM 915 N N . LEU A 1 110 ? -23.907 -31.879 25.055 1.00 80.38 110 LEU A N 1
ATOM 916 C CA . LEU A 1 110 ? -24.447 -33.120 24.500 1.00 80.38 110 LEU A CA 1
ATOM 917 C C . LEU A 1 110 ? -24.853 -34.122 25.598 1.00 80.38 110 LEU A C 1
ATOM 919 O O . LEU A 1 110 ? -25.833 -34.854 25.424 1.00 80.38 110 LEU A O 1
ATOM 923 N N . SER A 1 111 ? -24.110 -34.163 26.711 1.00 79.31 111 SER A N 1
ATOM 924 C CA . SER A 1 111 ? -24.376 -35.027 27.869 1.00 79.31 111 SER A CA 1
ATOM 925 C C . SER A 1 111 ? -25.620 -34.599 28.647 1.00 79.31 111 SER A C 1
ATOM 927 O O . SER A 1 111 ? -26.356 -35.454 29.135 1.00 79.31 111 SER A O 1
ATOM 929 N N . GLU A 1 112 ? -25.906 -33.297 28.675 1.00 78.62 112 GLU A N 1
ATOM 930 C CA . GLU A 1 112 ? -27.088 -32.731 29.325 1.00 78.62 112 GLU A CA 1
ATOM 931 C C . GLU A 1 112 ? -28.385 -32.902 28.521 1.00 78.62 112 GLU A C 1
ATOM 933 O O . GLU A 1 112 ? -29.461 -32.606 29.034 1.00 78.62 112 GLU A O 1
ATOM 938 N N . GLY A 1 113 ? -28.320 -33.412 27.287 1.00 78.94 113 GLY A N 1
ATOM 939 C CA . GLY A 1 113 ? -29.518 -33.690 26.487 1.00 78.94 113 GLY A CA 1
ATOM 940 C C . GLY A 1 113 ? -29.699 -32.818 25.250 1.00 78.94 113 GLY A C 1
ATOM 941 O O . GLY A 1 113 ? -30.642 -33.041 24.494 1.00 78.94 113 GLY A O 1
ATOM 942 N N . TYR A 1 114 ? -28.832 -31.832 25.022 1.00 85.88 114 TYR A N 1
ATOM 943 C CA . TYR A 1 114 ? -29.025 -30.845 23.962 1.00 85.88 114 TYR A CA 1
ATOM 944 C C . TYR A 1 114 ? -28.415 -31.286 22.624 1.00 85.88 114 TYR A C 1
ATOM 946 O O . TYR A 1 114 ? -27.378 -31.948 22.574 1.00 85.88 114 TYR A O 1
ATOM 954 N N . SER A 1 115 ? -29.035 -30.866 21.519 1.00 87.69 115 SER A N 1
ATOM 955 C CA . SER A 1 115 ? -28.517 -31.058 20.157 1.00 87.69 115 SER A CA 1
ATOM 956 C C . SER A 1 115 ? -27.711 -29.840 19.683 1.00 87.69 115 SER A C 1
ATOM 958 O O . SER A 1 115 ? -28.018 -28.696 20.032 1.00 87.69 115 SER A O 1
ATOM 960 N N . VAL A 1 116 ? -26.698 -30.069 18.841 1.00 89.94 116 VAL A N 1
ATOM 961 C CA . VAL A 1 116 ? -25.862 -29.006 18.263 1.00 89.94 116 VAL A CA 1
ATOM 962 C C . VAL A 1 116 ? -26.265 -28.742 16.819 1.00 89.94 116 VAL A C 1
ATOM 964 O O . VAL A 1 116 ? -26.328 -29.653 15.991 1.00 89.94 116 VAL A O 1
ATOM 967 N N . PHE A 1 117 ? -26.480 -27.469 16.512 1.00 92.00 117 PHE A N 1
ATOM 968 C CA . PHE A 1 117 ? -26.877 -26.957 15.210 1.00 92.00 117 PHE A CA 1
ATOM 969 C C . PHE A 1 117 ? -25.782 -26.092 14.603 1.00 92.00 117 PHE A C 1
ATOM 971 O O . PHE A 1 117 ? -24.891 -25.586 15.288 1.00 92.00 117 PHE A O 1
ATOM 978 N N . TYR A 1 118 ? -25.876 -25.887 13.297 1.00 92.69 118 TYR A N 1
ATOM 979 C CA . TYR A 1 118 ? -24.998 -24.987 12.578 1.00 92.69 118 TYR A CA 1
ATOM 980 C C . TYR A 1 118 ? -25.735 -24.252 11.453 1.00 92.69 118 TYR A C 1
ATOM 982 O O . TYR A 1 118 ? -26.752 -24.719 10.935 1.00 92.69 118 TYR A O 1
ATOM 990 N N . ARG A 1 119 ? -25.188 -23.111 11.038 1.00 92.19 119 ARG A N 1
ATOM 991 C CA . ARG A 1 119 ? -25.527 -22.422 9.784 1.00 92.19 119 ARG A CA 1
ATOM 992 C C . ARG A 1 119 ? -24.276 -21.795 9.180 1.00 92.19 119 ARG A C 1
ATOM 994 O O . ARG A 1 119 ? -23.273 -21.636 9.872 1.00 92.19 119 ARG A O 1
ATOM 1001 N N . TRP A 1 120 ? -24.299 -21.463 7.892 1.00 92.81 120 TRP A N 1
ATOM 1002 C CA . TRP A 1 120 ? -23.129 -20.891 7.219 1.00 92.81 120 TRP A CA 1
ATOM 1003 C C . TRP A 1 120 ? -23.481 -19.822 6.193 1.00 92.81 120 TRP A C 1
ATOM 1005 O O . TRP A 1 120 ? -24.592 -19.789 5.672 1.00 92.81 120 TRP A O 1
ATOM 1015 N N . ALA A 1 121 ? -22.509 -18.967 5.896 1.00 89.88 121 ALA A N 1
ATOM 1016 C CA . ALA A 1 121 ? -22.594 -17.901 4.911 1.00 89.88 121 ALA A CA 1
ATOM 1017 C C . ALA A 1 121 ? -21.358 -17.972 3.989 1.00 89.88 121 ALA A C 1
ATOM 1019 O O . ALA A 1 121 ? -20.241 -17.729 4.465 1.00 89.88 121 ALA A O 1
ATOM 1020 N N . PRO A 1 122 ? -21.518 -18.325 2.698 1.00 86.38 122 PRO A N 1
ATOM 1021 C CA . PRO A 1 122 ? -20.419 -18.318 1.733 1.00 86.38 122 PRO A CA 1
ATOM 1022 C C . PRO A 1 122 ? -19.832 -16.910 1.564 1.00 86.38 122 PRO A C 1
ATOM 1024 O O . PRO A 1 122 ? -20.575 -15.932 1.509 1.00 86.38 122 PRO A O 1
ATOM 1027 N N . MET A 1 123 ? -18.508 -16.817 1.458 1.00 84.38 123 MET A N 1
ATOM 1028 C CA . MET A 1 123 ? -17.759 -15.571 1.262 1.00 84.38 123 MET A CA 1
ATOM 1029 C C . MET A 1 123 ? -16.820 -15.708 0.063 1.00 84.38 123 MET A C 1
ATOM 1031 O O . MET A 1 123 ? -16.356 -16.804 -0.250 1.00 84.38 123 MET A O 1
ATOM 1035 N N . GLY A 1 124 ? -16.503 -14.593 -0.596 1.00 72.19 124 GLY A N 1
ATOM 1036 C CA . GLY A 1 124 ? -15.613 -14.574 -1.756 1.00 72.19 124 GLY A CA 1
ATOM 1037 C C . GLY A 1 124 ? -14.146 -14.842 -1.409 1.00 72.19 124 GLY A C 1
ATOM 1038 O O . GLY A 1 124 ? -13.378 -15.232 -2.282 1.00 72.19 124 GLY A O 1
ATOM 1039 N N . SER A 1 125 ? -13.737 -14.652 -0.149 1.00 78.12 125 SER A N 1
ATOM 1040 C CA . SER A 1 125 ? -12.377 -14.955 0.317 1.00 78.12 125 SER A CA 1
ATOM 1041 C C . SER A 1 125 ? -12.292 -15.170 1.832 1.00 78.12 125 SER A C 1
ATOM 1043 O O . SER A 1 125 ? -13.178 -14.767 2.591 1.00 78.12 125 SER A O 1
ATOM 1045 N N . LYS A 1 126 ? -11.186 -15.774 2.294 1.00 81.56 126 LYS A N 1
ATOM 1046 C CA . LYS A 1 126 ? -10.907 -15.992 3.728 1.00 81.56 126 LYS A CA 1
ATOM 1047 C C . LYS A 1 126 ? -10.827 -14.665 4.475 1.00 81.56 126 LYS A C 1
ATOM 1049 O O . LYS A 1 126 ? -11.333 -14.530 5.584 1.00 81.56 126 LYS A O 1
ATOM 1054 N N . TRP A 1 127 ? -10.231 -13.669 3.827 1.00 69.38 127 TRP A N 1
ATOM 1055 C CA . TRP A 1 127 ? -10.163 -12.308 4.334 1.00 69.38 127 TRP A CA 1
ATOM 1056 C C . TRP A 1 127 ? -11.550 -11.682 4.504 1.00 69.38 127 TRP A C 1
ATOM 1058 O O . TRP A 1 127 ? -11.823 -11.030 5.512 1.00 69.38 127 TRP A O 1
ATOM 1068 N N . GLU A 1 128 ? -12.451 -11.882 3.535 1.00 73.44 128 GLU A N 1
ATOM 1069 C CA . GLU A 1 128 ? -13.826 -11.399 3.653 1.00 73.44 128 GLU A CA 1
ATOM 1070 C C . GLU A 1 128 ? -14.528 -12.020 4.865 1.00 73.44 128 GLU A C 1
ATOM 1072 O O . GLU A 1 128 ? -15.127 -11.273 5.645 1.00 73.44 128 GLU A O 1
ATOM 1077 N N . ALA A 1 129 ? -14.371 -13.333 5.059 1.00 79.25 129 ALA A N 1
ATOM 1078 C CA . ALA A 1 129 ? -14.918 -14.060 6.199 1.00 79.25 129 ALA A CA 1
ATOM 1079 C C . ALA A 1 129 ? -14.339 -13.573 7.541 1.00 79.25 129 ALA A C 1
ATOM 1081 O O . ALA A 1 129 ? -15.108 -13.240 8.439 1.00 79.25 129 ALA A O 1
ATOM 1082 N N . ALA A 1 130 ? -13.014 -13.430 7.656 1.00 74.75 130 ALA A N 1
ATOM 1083 C CA . ALA A 1 130 ? -12.348 -12.938 8.869 1.00 74.75 130 ALA A CA 1
ATOM 1084 C C . ALA A 1 130 ? -12.737 -11.496 9.226 1.00 74.75 130 ALA A C 1
ATOM 1086 O O . ALA A 1 130 ? -12.955 -11.160 10.388 1.00 74.75 130 ALA A O 1
ATOM 1087 N N . ALA A 1 131 ? -12.886 -10.628 8.226 1.00 67.62 131 ALA A N 1
ATOM 1088 C CA . ALA A 1 131 ? -13.300 -9.253 8.467 1.00 67.62 131 ALA A CA 1
ATOM 1089 C C . ALA A 1 131 ? -14.760 -9.148 8.944 1.00 67.62 131 ALA A C 1
ATOM 1091 O O . ALA A 1 131 ? -15.075 -8.280 9.757 1.00 67.62 131 ALA A O 1
ATOM 1092 N N . ILE A 1 132 ? -15.660 -9.999 8.435 1.00 75.06 132 ILE A N 1
ATOM 1093 C CA . ILE A 1 132 ? -17.059 -10.024 8.886 1.00 75.06 132 ILE A CA 1
ATOM 1094 C C . ILE A 1 132 ? -17.161 -10.676 10.269 1.00 75.06 132 ILE A C 1
ATOM 1096 O O . ILE A 1 132 ? -17.874 -10.146 11.114 1.00 75.06 132 ILE A O 1
ATOM 1100 N N . GLU A 1 133 ? -16.408 -11.745 10.538 1.00 85.75 133 GLU A N 1
ATOM 1101 C CA . GLU A 1 133 ? -16.289 -12.341 11.876 1.00 85.75 133 GLU A CA 1
ATOM 1102 C C . GLU A 1 133 ? -15.867 -11.289 12.910 1.00 85.75 133 GLU A C 1
ATOM 1104 O O . GLU A 1 133 ? -16.561 -11.095 13.904 1.00 85.75 133 GLU A O 1
ATOM 1109 N N . GLY A 1 134 ? -14.797 -10.532 12.640 1.00 77.00 134 GLY A N 1
ATOM 1110 C CA . GLY A 1 134 ? -14.336 -9.467 13.535 1.00 77.00 134 GLY A CA 1
ATOM 1111 C C . GLY A 1 134 ? -15.358 -8.340 13.734 1.00 77.00 134 GLY A C 1
ATOM 1112 O O . GLY A 1 134 ? -15.455 -7.778 14.821 1.00 77.00 134 GLY A O 1
ATOM 1113 N N . MET A 1 135 ? -16.162 -8.018 12.714 1.00 77.19 135 MET A N 1
ATOM 1114 C CA . MET A 1 135 ? -17.260 -7.051 12.840 1.00 77.19 135 MET A CA 1
ATOM 1115 C C . MET A 1 135 ? -18.417 -7.600 13.689 1.00 77.19 135 MET A C 1
ATOM 1117 O O . MET A 1 135 ? -19.010 -6.856 14.468 1.00 77.19 135 MET A O 1
ATOM 1121 N N . LEU A 1 136 ? -18.759 -8.883 13.546 1.00 80.19 136 LEU A N 1
ATOM 1122 C CA . LEU A 1 136 ? -19.773 -9.529 14.381 1.00 80.19 136 LEU A CA 1
ATOM 1123 C C . LEU A 1 136 ? -19.313 -9.550 15.835 1.00 80.19 136 LEU A C 1
ATOM 1125 O O . LEU A 1 136 ? -20.045 -9.089 16.705 1.00 80.19 136 LEU A O 1
ATOM 1129 N N . LEU A 1 137 ? -18.074 -9.977 16.071 1.00 82.69 137 LEU A N 1
ATOM 1130 C CA . LEU A 1 137 ? -17.445 -10.032 17.388 1.00 82.69 137 LEU A CA 1
ATOM 1131 C C . LEU A 1 137 ? -17.108 -8.658 17.984 1.00 82.69 137 LEU A C 1
ATOM 1133 O O . LEU A 1 137 ? -16.627 -8.609 19.102 1.00 82.69 137 LEU A O 1
ATOM 1137 N N . SER A 1 138 ? -17.363 -7.534 17.310 1.00 75.00 138 SER A N 1
ATOM 1138 C CA . SER A 1 138 ? -17.304 -6.207 17.952 1.00 75.00 138 SER A CA 1
ATOM 1139 C C . SER A 1 138 ? -18.674 -5.705 18.417 1.00 75.00 138 SER A C 1
ATOM 1141 O O . SER A 1 138 ? -18.763 -4.807 19.255 1.00 75.00 138 SER A O 1
ATOM 1143 N N . LYS A 1 139 ? -19.760 -6.285 17.887 1.00 77.31 139 LYS A N 1
ATOM 1144 C CA . LYS A 1 139 ? -21.148 -5.877 18.164 1.00 77.31 139 LYS A CA 1
ATOM 1145 C C . LYS A 1 139 ? -21.905 -6.899 19.011 1.00 77.31 139 LYS A C 1
ATOM 1147 O O . LYS A 1 139 ? -22.699 -6.512 19.875 1.00 77.31 139 LYS A O 1
ATOM 1152 N N . VAL A 1 140 ? -21.664 -8.183 18.759 1.00 79.94 140 VAL A N 1
ATOM 1153 C CA . VAL A 1 140 ? -22.420 -9.326 19.273 1.00 79.94 140 VAL A CA 1
ATOM 1154 C C . VAL A 1 140 ? -21.499 -10.275 20.025 1.00 79.94 140 VAL A C 1
ATOM 1156 O O . VAL A 1 140 ? -20.507 -10.764 19.491 1.00 79.94 140 VAL A O 1
ATOM 1159 N N . ASP A 1 141 ? -21.842 -10.516 21.282 1.00 84.31 141 ASP A N 1
ATOM 1160 C CA . ASP A 1 141 ? -21.111 -11.332 22.238 1.00 84.31 141 ASP A CA 1
ATOM 1161 C C . ASP A 1 141 ? -21.652 -12.759 22.221 1.00 84.31 141 ASP A C 1
ATOM 1163 O O . ASP A 1 141 ? -22.805 -13.001 22.573 1.00 84.31 141 ASP A O 1
ATOM 1167 N N . TYR A 1 142 ? -20.810 -13.691 21.783 1.00 88.06 142 TYR A N 1
ATOM 1168 C CA . TYR A 1 142 ? -21.117 -15.110 21.657 1.00 88.06 142 TYR A CA 1
ATOM 1169 C C . TYR A 1 142 ? -20.554 -15.869 22.857 1.00 88.06 142 TYR A C 1
ATOM 1171 O O . TYR A 1 142 ? -19.371 -15.748 23.167 1.00 88.06 142 TYR A O 1
ATOM 1179 N N . ALA A 1 143 ? -21.383 -16.693 23.499 1.00 87.00 143 ALA A N 1
ATOM 1180 C CA . ALA A 1 143 ? -21.030 -17.392 24.735 1.00 87.00 143 ALA A CA 1
ATOM 1181 C C . ALA A 1 143 ? -19.766 -18.277 24.640 1.00 87.00 143 ALA A C 1
ATOM 1183 O O . ALA A 1 143 ? -19.107 -18.509 25.656 1.00 87.00 143 ALA A O 1
ATOM 1184 N N . TRP A 1 144 ? -19.422 -18.778 23.447 1.00 86.31 144 TRP A N 1
ATOM 1185 C CA . TRP A 1 144 ? -18.273 -19.663 23.213 1.00 86.31 144 TRP A CA 1
ATOM 1186 C C . TRP A 1 144 ? -17.061 -18.992 22.546 1.00 86.31 144 TRP A C 1
ATOM 1188 O O . TRP A 1 144 ? -16.019 -19.642 22.417 1.00 86.31 144 TRP A O 1
ATOM 1198 N N . ASN A 1 145 ? -17.150 -17.729 22.117 1.00 87.69 145 ASN A N 1
ATOM 1199 C CA . ASN A 1 145 ? -16.011 -17.001 21.544 1.00 87.69 145 ASN A CA 1
ATOM 1200 C C . ASN A 1 145 ? -15.139 -16.386 22.653 1.00 87.69 145 ASN A C 1
ATOM 1202 O O . ASN A 1 145 ? -15.648 -15.910 23.659 1.00 87.69 145 ASN A O 1
ATOM 1206 N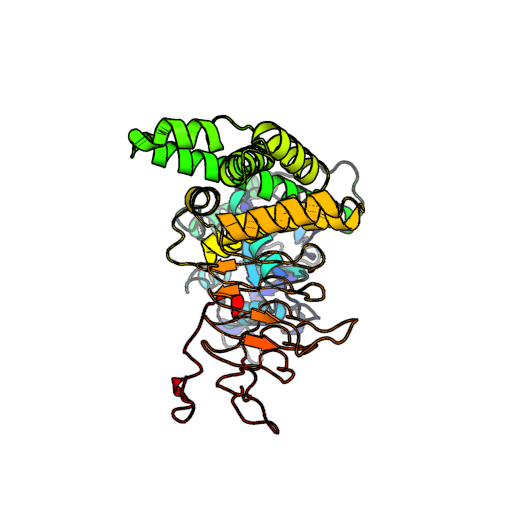 N . THR A 1 146 ? -13.815 -16.369 22.460 1.00 71.00 146 THR A N 1
ATOM 1207 C CA . THR A 1 146 ? -12.846 -15.804 23.428 1.00 71.00 146 THR A CA 1
ATOM 1208 C C . THR A 1 146 ? -12.299 -14.437 23.027 1.00 71.00 146 THR A C 1
ATOM 1210 O O . THR A 1 146 ? -11.605 -13.789 23.806 1.00 71.00 146 THR A O 1
ATOM 1213 N N . CYS A 1 147 ? -12.549 -13.996 21.796 1.00 51.00 147 CYS A N 1
ATOM 1214 C CA . CYS A 1 147 ? -11.998 -12.750 21.284 1.00 51.00 147 CYS A CA 1
ATOM 1215 C C . CYS A 1 147 ? -12.847 -11.568 21.790 1.00 51.00 147 CYS A C 1
ATOM 1217 O O . CYS A 1 147 ? -14.056 -11.551 21.581 1.00 51.00 147 CYS A O 1
ATOM 1219 N N . SER A 1 148 ? -12.179 -10.628 22.471 1.00 48.97 148 SER A N 1
ATOM 1220 C CA . SER A 1 148 ? -12.638 -9.329 23.012 1.00 48.97 148 SER A CA 1
ATOM 1221 C C . SER A 1 148 ? -13.594 -9.258 24.222 1.00 48.97 148 SER A C 1
ATOM 1223 O O . SER A 1 148 ? -13.824 -8.141 24.679 1.00 48.97 148 SER A O 1
ATOM 1225 N N . ASN A 1 149 ? -14.081 -10.363 24.815 1.00 49.44 149 ASN A N 1
ATOM 1226 C CA . ASN A 1 149 ? -15.202 -10.287 25.785 1.00 49.44 149 ASN A CA 1
ATOM 1227 C C . ASN A 1 149 ? -15.005 -10.949 27.173 1.00 49.44 149 ASN A C 1
ATOM 1229 O O . ASN A 1 149 ? -15.976 -11.062 27.919 1.00 49.44 149 ASN A O 1
ATOM 1233 N N . GLY A 1 150 ? -13.799 -11.372 27.565 1.00 56.28 150 GLY A N 1
ATOM 1234 C CA . GLY A 1 150 ? -13.578 -12.035 28.866 1.00 56.28 150 GLY A CA 1
ATOM 1235 C C . GLY A 1 150 ? -13.805 -13.558 28.843 1.00 56.28 150 GLY A C 1
ATOM 1236 O O . GLY A 1 150 ? -13.467 -14.210 27.856 1.00 56.28 150 GLY A O 1
ATOM 1237 N N . GLU A 1 151 ? -14.309 -14.134 29.945 1.00 65.56 151 GLU A N 1
ATOM 1238 C CA . GLU A 1 151 ? -14.485 -15.589 30.143 1.00 65.56 151 GLU A CA 1
ATOM 1239 C C . GLU A 1 151 ? -15.668 -16.194 29.356 1.00 65.56 151 GLU A C 1
ATOM 1241 O O . GLU A 1 151 ? -16.690 -15.550 29.109 1.00 65.56 151 GLU A O 1
ATOM 1246 N N . ARG A 1 152 ? -15.555 -17.479 28.979 1.00 76.50 152 ARG A N 1
ATOM 1247 C CA . ARG A 1 152 ? -16.601 -18.224 28.250 1.00 76.50 152 ARG A CA 1
ATOM 1248 C C . ARG A 1 152 ? -17.810 -18.509 29.144 1.00 76.50 152 ARG A C 1
ATOM 1250 O O . ARG A 1 152 ? -17.693 -19.254 30.115 1.00 76.50 152 ARG A O 1
ATOM 1257 N N . ARG A 1 153 ? -19.006 -18.075 28.737 1.00 81.56 153 ARG A N 1
ATOM 1258 C CA . ARG A 1 153 ? -20.268 -18.219 29.504 1.00 81.56 153 ARG A CA 1
ATOM 1259 C C . ARG A 1 153 ? -20.995 -19.550 29.294 1.00 81.56 153 ARG A C 1
ATOM 1261 O O . ARG A 1 153 ? -22.220 -19.620 29.264 1.00 81.56 153 ARG A O 1
ATOM 1268 N N . HIS A 1 154 ? -20.247 -20.627 29.115 1.00 75.06 154 HIS A N 1
ATOM 1269 C CA . HIS A 1 154 ? -20.812 -21.934 28.794 1.00 75.06 154 HIS A CA 1
ATOM 1270 C C . HIS A 1 154 ? -21.704 -22.522 29.896 1.00 75.06 154 HIS A C 1
ATOM 1272 O O . HIS A 1 154 ? -22.723 -23.117 29.573 1.00 75.06 154 HIS A O 1
ATOM 1278 N N . LEU A 1 155 ? -21.390 -22.272 31.172 1.00 75.81 155 LEU A N 1
ATOM 1279 C CA . LEU A 1 155 ? -22.188 -22.721 32.324 1.00 75.81 155 LEU A CA 1
ATOM 1280 C C . LEU A 1 155 ? -23.532 -21.980 32.473 1.00 75.81 155 LEU A C 1
ATOM 1282 O O . LEU A 1 155 ? -24.425 -22.444 33.181 1.00 75.81 155 LEU A O 1
ATOM 1286 N N . GLU A 1 156 ? -23.696 -20.819 31.827 1.00 80.75 156 GLU A N 1
ATOM 1287 C CA . GLU A 1 156 ? -24.966 -20.077 31.821 1.00 80.75 156 GLU A CA 1
ATOM 1288 C C . GLU A 1 156 ? -25.948 -20.618 30.770 1.00 80.75 156 GLU A C 1
ATOM 1290 O O . GLU A 1 156 ? -27.158 -20.430 30.908 1.00 80.75 156 GLU A O 1
ATOM 1295 N N . LEU A 1 157 ? -25.448 -21.288 29.723 1.00 81.31 157 LEU A N 1
ATOM 1296 C CA . LEU A 1 157 ? -26.264 -21.735 28.592 1.00 81.31 157 LEU A CA 1
ATOM 1297 C C . LEU A 1 157 ? -27.312 -22.787 28.984 1.00 81.31 157 LEU A C 1
ATOM 1299 O O . LEU A 1 157 ? -28.471 -22.570 28.634 1.00 81.31 157 LEU A O 1
ATOM 1303 N N . PRO A 1 158 ? -26.988 -23.858 29.738 1.00 79.38 158 PRO A N 1
ATOM 1304 C CA . PRO A 1 158 ? -27.991 -24.831 30.174 1.00 79.38 158 PRO A CA 1
ATOM 1305 C C . PRO A 1 158 ? -29.131 -24.217 30.982 1.00 79.38 158 PRO A C 1
ATOM 1307 O O . PRO A 1 158 ? -30.296 -24.534 30.759 1.00 79.38 158 PRO A O 1
ATOM 1310 N N . LYS A 1 159 ? -28.808 -23.279 31.883 1.00 81.94 159 LYS A N 1
ATOM 1311 C CA . LYS A 1 159 ? -29.805 -22.580 32.707 1.00 81.94 159 LYS A CA 1
ATOM 1312 C C . LYS A 1 159 ? -30.768 -21.768 31.843 1.00 81.94 159 LYS A C 1
ATOM 1314 O O . LYS A 1 159 ? -31.966 -21.798 32.083 1.00 81.94 159 LYS A O 1
ATOM 1319 N N . LYS A 1 160 ? -30.248 -21.079 30.820 1.00 82.75 160 LYS A N 1
ATOM 1320 C CA . LYS A 1 160 ? -31.052 -20.306 29.859 1.00 82.75 160 LYS A CA 1
ATOM 1321 C C . LYS A 1 160 ? -31.884 -21.198 28.934 1.00 82.75 160 LYS A C 1
ATOM 1323 O O . LYS A 1 160 ? -33.022 -20.860 28.631 1.00 82.75 160 LYS A O 1
ATOM 1328 N N . LEU A 1 161 ? -31.325 -22.319 28.479 1.00 79.56 161 LEU A N 1
ATOM 1329 C CA . LEU A 1 161 ? -32.020 -23.285 27.623 1.00 79.56 161 LEU A CA 1
ATOM 1330 C C . LEU A 1 161 ? -33.172 -23.983 28.359 1.00 79.56 161 LEU A C 1
ATOM 1332 O O . LEU A 1 161 ? -34.200 -24.258 27.747 1.00 79.56 161 LEU A O 1
ATOM 1336 N N . GLY A 1 162 ? -33.003 -24.245 29.658 1.00 76.38 162 GLY A N 1
ATOM 1337 C CA . GLY A 1 162 ? -34.013 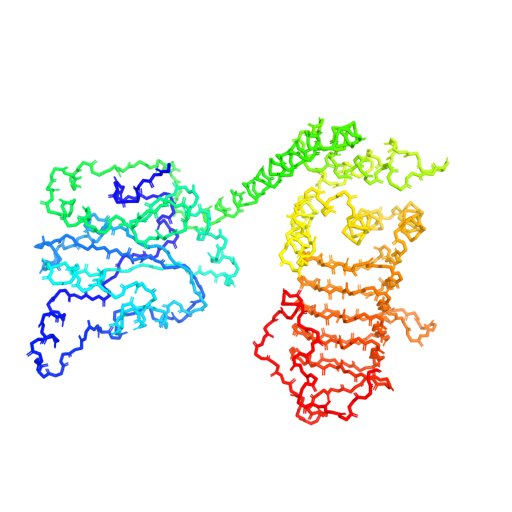-24.854 30.523 1.00 76.38 162 GLY A CA 1
ATOM 1338 C C . GLY A 1 162 ? -35.049 -23.887 31.106 1.00 76.38 162 GLY A C 1
ATOM 1339 O O . GLY A 1 162 ? -35.936 -24.349 31.817 1.00 76.38 162 GLY A O 1
ATOM 1340 N N . ASP A 1 163 ? -34.958 -22.580 30.830 1.00 82.88 163 ASP A N 1
ATOM 1341 C CA . ASP A 1 163 ? -35.874 -21.546 31.331 1.00 82.88 163 ASP A CA 1
ATOM 1342 C C . ASP A 1 163 ? -36.904 -21.143 30.246 1.00 82.88 163 ASP A C 1
ATOM 1344 O O . ASP A 1 163 ? -36.580 -20.388 29.317 1.00 82.88 163 ASP A O 1
ATOM 1348 N N . PRO A 1 164 ? -38.172 -21.602 30.342 1.00 78.50 164 PRO A N 1
ATOM 1349 C CA . PRO A 1 164 ? -39.213 -21.271 29.367 1.00 78.50 164 PRO A CA 1
ATOM 1350 C C . PRO A 1 164 ? -39.531 -19.770 29.307 1.00 78.50 164 PRO A C 1
ATOM 1352 O O . PRO A 1 164 ? -39.895 -19.246 28.247 1.00 78.50 164 PRO A O 1
ATOM 1355 N N . GLU A 1 165 ? -39.387 -19.059 30.428 1.00 82.25 165 GLU A N 1
ATOM 1356 C CA . GLU A 1 165 ? -39.650 -17.627 30.510 1.00 82.25 165 GLU A CA 1
ATOM 1357 C C . GLU A 1 165 ? -38.581 -16.853 29.734 1.00 82.25 165 GLU A C 1
ATOM 1359 O O . GLU A 1 165 ? -38.920 -16.014 28.893 1.00 82.25 165 GLU A O 1
ATOM 1364 N N . PHE A 1 166 ? -37.303 -17.203 29.914 1.00 84.69 166 PHE A N 1
ATOM 1365 C CA . PHE A 1 166 ? -36.207 -16.654 29.113 1.00 84.69 166 PHE A CA 1
ATOM 1366 C C . PHE A 1 166 ? -36.414 -16.914 27.615 1.00 84.69 166 PHE A C 1
ATOM 1368 O O . PHE A 1 166 ? -36.366 -15.983 26.803 1.00 84.69 166 PHE A O 1
ATOM 1375 N N . MET A 1 167 ? -36.698 -18.165 27.241 1.00 80.12 167 MET A N 1
ATOM 1376 C CA . MET A 1 167 ? -36.863 -18.574 25.844 1.00 80.12 167 MET A CA 1
ATOM 1377 C C . MET A 1 167 ? -37.992 -17.820 25.131 1.00 80.12 167 MET A C 1
ATOM 1379 O O . MET A 1 167 ? -37.833 -17.401 23.976 1.00 80.12 167 MET A O 1
ATOM 1383 N N . SER A 1 168 ? -39.111 -17.598 25.827 1.00 76.81 168 SER A N 1
ATOM 1384 C CA . SER A 1 168 ? -40.254 -16.851 25.296 1.00 76.81 168 SER A CA 1
ATOM 1385 C C . SER A 1 168 ? -39.961 -15.352 25.137 1.00 76.81 168 SER A C 1
ATOM 1387 O O . SER A 1 168 ? -40.338 -14.766 24.117 1.00 76.81 168 SER A O 1
ATOM 1389 N N . LYS A 1 169 ? -39.222 -14.755 26.086 1.00 80.81 169 LYS A N 1
ATOM 1390 C CA . LYS A 1 169 ? -38.892 -13.319 26.145 1.00 80.81 169 LYS A CA 1
ATOM 1391 C C . LYS A 1 169 ? -37.717 -12.889 25.261 1.00 80.81 169 LYS A C 1
ATOM 1393 O O . LYS A 1 169 ? -37.453 -11.686 25.170 1.00 80.81 169 LYS A O 1
ATOM 1398 N N . ARG A 1 170 ? -37.017 -13.820 24.593 1.00 81.25 170 ARG A N 1
ATOM 1399 C CA . ARG A 1 170 ? -35.923 -13.481 23.662 1.00 81.25 170 ARG A CA 1
ATOM 1400 C C . ARG A 1 170 ? -36.384 -12.455 22.629 1.00 81.25 170 ARG A C 1
ATOM 1402 O O . ARG A 1 170 ? -37.422 -12.615 21.980 1.00 81.25 170 ARG A O 1
ATOM 1409 N N . LYS A 1 171 ? -35.594 -11.394 22.471 1.00 72.06 171 LYS A N 1
ATOM 1410 C CA . LYS A 1 171 ? -35.977 -10.231 21.669 1.00 72.06 171 LYS A CA 1
ATOM 1411 C C . LYS A 1 171 ? -35.954 -10.571 20.181 1.00 72.06 171 LYS A C 1
ATOM 1413 O O . LYS A 1 171 ? -35.025 -11.204 19.679 1.00 72.06 171 LYS A O 1
ATOM 1418 N N . SER A 1 172 ? -36.959 -10.061 19.475 1.00 60.62 172 SER A N 1
ATOM 1419 C CA . SER A 1 172 ? -36.993 -9.980 18.013 1.00 60.62 172 SER A CA 1
ATOM 1420 C C . SER A 1 172 ? -36.828 -8.511 17.626 1.00 60.62 172 SER A C 1
ATOM 1422 O O . SER A 1 172 ? -37.795 -7.842 17.279 1.00 60.62 172 SER A O 1
ATOM 1424 N N . GLN A 1 173 ? -35.632 -7.946 17.803 1.00 52.25 173 GLN A N 1
ATOM 1425 C CA . GLN A 1 173 ? -35.396 -6.531 17.503 1.00 52.25 173 GLN A CA 1
ATOM 1426 C C . GLN A 1 173 ? -34.010 -6.316 16.887 1.00 52.25 173 GLN A C 1
ATOM 1428 O O . GLN A 1 173 ? -33.021 -6.175 17.595 1.00 52.25 173 GLN A O 1
ATOM 1433 N N . VAL A 1 174 ? -33.976 -6.274 15.552 1.00 44.72 174 VAL A N 1
ATOM 1434 C CA . VAL A 1 174 ? -33.675 -5.057 14.781 1.00 44.72 174 VAL A CA 1
ATOM 1435 C C . VAL A 1 174 ? -34.614 -5.069 13.570 1.00 44.72 174 VAL A C 1
ATOM 1437 O O . VAL A 1 174 ? -34.607 -6.017 12.788 1.00 44.72 174 VAL A O 1
ATOM 1440 N N . LEU A 1 175 ? -35.454 -4.040 13.445 1.00 35.34 175 LEU A N 1
ATOM 1441 C CA . LEU A 1 175 ? -36.340 -3.834 12.300 1.00 35.34 175 LEU A CA 1
ATOM 1442 C C . LEU A 1 175 ? -35.519 -3.782 10.998 1.00 35.34 175 LEU A C 1
ATOM 1444 O O . LEU A 1 175 ? -34.653 -2.923 10.840 1.00 35.34 175 LEU A O 1
ATOM 1448 N N . VAL A 1 176 ? -35.856 -4.637 10.036 1.00 33.78 176 VAL A N 1
ATOM 1449 C CA . VAL A 1 176 ? -35.721 -4.314 8.614 1.00 33.78 176 VAL A CA 1
ATOM 1450 C C . VAL A 1 176 ? -37.073 -3.734 8.189 1.00 33.78 176 VAL A C 1
ATOM 1452 O O . VAL A 1 176 ? -38.063 -4.466 8.231 1.00 33.78 176 VAL A O 1
ATOM 1455 N N . PRO A 1 177 ? -37.177 -2.468 7.750 1.00 31.84 177 PRO A N 1
ATOM 1456 C CA . PRO A 1 177 ? -38.251 -2.099 6.845 1.00 31.84 177 PRO A CA 1
ATOM 1457 C C . PRO A 1 177 ? -37.969 -2.808 5.513 1.00 31.84 177 PRO A C 1
ATOM 1459 O O . PRO A 1 177 ? -36.977 -2.518 4.852 1.00 31.84 177 PRO A O 1
ATOM 1462 N N . SER A 1 178 ? -38.798 -3.795 5.170 1.00 36.59 178 SER A N 1
ATOM 1463 C CA . SER A 1 178 ? -39.068 -4.238 3.792 1.00 36.59 178 SER A CA 1
ATOM 1464 C C . SER A 1 178 ? -37.880 -4.500 2.840 1.00 36.59 178 SER A C 1
ATOM 1466 O O . SER A 1 178 ? -37.962 -4.137 1.668 1.00 36.59 178 SER A O 1
ATOM 1468 N N . ILE A 1 179 ? -36.801 -5.164 3.265 1.00 40.62 179 ILE A N 1
ATOM 1469 C CA . ILE A 1 179 ? -35.766 -5.634 2.324 1.00 40.62 179 ILE A CA 1
ATOM 1470 C C . ILE A 1 179 ? -36.021 -7.114 2.044 1.00 40.62 179 ILE A C 1
ATOM 1472 O O . ILE A 1 179 ? -35.722 -7.975 2.865 1.00 40.62 179 ILE A O 1
ATOM 1476 N N . ARG A 1 180 ? -36.627 -7.397 0.885 1.00 42.19 180 ARG A N 1
ATOM 1477 C CA . ARG A 1 180 ? -36.949 -8.757 0.418 1.00 42.19 180 ARG A CA 1
ATOM 1478 C C . ARG A 1 180 ? -35.746 -9.507 -0.172 1.00 42.19 180 ARG A C 1
ATOM 1480 O O . ARG A 1 180 ? -35.918 -10.644 -0.594 1.00 42.19 180 ARG A O 1
ATOM 1487 N N . ASP A 1 181 ? -34.556 -8.903 -0.199 1.00 47.84 181 ASP A N 1
ATOM 1488 C CA . ASP A 1 181 ? -33.434 -9.421 -0.981 1.00 47.84 181 ASP A CA 1
ATOM 1489 C C . ASP A 1 181 ? -32.119 -9.534 -0.187 1.00 47.84 181 ASP A C 1
ATOM 1491 O O . ASP A 1 181 ? -31.632 -8.563 0.406 1.00 47.84 181 ASP A O 1
ATOM 1495 N N . ARG A 1 182 ? -31.528 -10.737 -0.201 1.00 46.88 182 ARG A N 1
ATOM 1496 C CA . ARG A 1 182 ? -30.230 -11.047 0.422 1.00 46.88 182 ARG A CA 1
ATOM 1497 C C . ARG A 1 182 ? -29.114 -10.191 -0.170 1.00 46.88 182 ARG A C 1
ATOM 1499 O O . ARG A 1 182 ? -28.245 -9.742 0.578 1.00 46.88 182 ARG A O 1
ATOM 1506 N N . ASP A 1 183 ? -29.170 -9.901 -1.467 1.00 43.16 183 ASP A N 1
ATOM 1507 C CA . ASP A 1 183 ? -28.120 -9.146 -2.155 1.00 43.16 183 ASP A CA 1
ATOM 1508 C C . ASP A 1 183 ? -28.050 -7.686 -1.693 1.00 43.16 183 ASP A C 1
ATOM 1510 O O . ASP A 1 183 ? -26.961 -7.121 -1.546 1.00 43.16 183 ASP A O 1
ATOM 1514 N N . GLN A 1 184 ? -29.188 -7.079 -1.347 1.00 45.97 184 GLN A N 1
ATOM 1515 C CA . GLN A 1 184 ? -29.224 -5.717 -0.808 1.00 45.97 184 GLN A CA 1
ATOM 1516 C C . GLN A 1 184 ? -28.647 -5.638 0.608 1.00 45.97 184 GLN A C 1
ATOM 1518 O O . GLN A 1 184 ? -27.951 -4.673 0.927 1.00 45.97 184 GLN A O 1
ATOM 1523 N N . VAL A 1 185 ? -28.867 -6.651 1.454 1.00 48.16 185 VAL A N 1
ATOM 1524 C CA . VAL A 1 185 ? -28.270 -6.677 2.799 1.00 48.16 185 VAL A CA 1
ATOM 1525 C C . VAL A 1 185 ? -26.781 -6.998 2.744 1.00 48.16 185 VAL A C 1
ATOM 1527 O O . VAL A 1 185 ? -26.010 -6.348 3.443 1.00 48.16 185 VAL A O 1
ATOM 1530 N N . VAL A 1 186 ? -26.337 -7.903 1.866 1.00 45.75 186 VAL A N 1
ATOM 1531 C CA . VAL A 1 186 ? -24.902 -8.127 1.611 1.00 45.75 186 VAL A CA 1
ATOM 1532 C C . VAL A 1 186 ? -24.240 -6.839 1.117 1.00 45.75 186 VAL A C 1
ATOM 1534 O O . VAL A 1 186 ? -23.167 -6.472 1.596 1.00 45.75 186 VAL A O 1
ATOM 1537 N N . THR A 1 187 ? -24.899 -6.099 0.224 1.00 43.56 187 THR A N 1
ATOM 1538 C CA . THR A 1 187 ? -24.428 -4.790 -0.253 1.00 43.56 187 THR A CA 1
ATOM 1539 C C . THR A 1 187 ? -24.384 -3.770 0.883 1.00 43.56 187 THR A C 1
ATOM 1541 O O . THR A 1 187 ? -23.380 -3.083 1.046 1.00 43.56 187 THR A O 1
ATOM 1544 N N . ARG A 1 188 ? -25.404 -3.719 1.745 1.00 41.75 188 ARG A N 1
ATOM 1545 C CA . ARG A 1 188 ? -25.448 -2.818 2.906 1.00 41.75 188 ARG A CA 1
ATOM 1546 C C . ARG A 1 188 ? -24.414 -3.179 3.972 1.00 41.75 188 ARG A C 1
ATOM 1548 O O . ARG A 1 188 ? -23.805 -2.274 4.519 1.00 41.75 188 ARG A O 1
ATOM 1555 N N . ILE A 1 189 ? -24.132 -4.462 4.205 1.00 43.84 189 ILE A N 1
ATOM 1556 C CA . ILE A 1 189 ? -23.029 -4.934 5.059 1.00 43.84 189 ILE A CA 1
ATOM 1557 C C . ILE A 1 189 ? -21.680 -4.577 4.427 1.00 43.84 189 ILE A C 1
ATOM 1559 O O . ILE A 1 189 ? -20.774 -4.159 5.138 1.00 43.84 189 ILE A O 1
ATOM 1563 N N . LYS A 1 190 ? -21.531 -4.663 3.099 1.00 40.75 190 LYS A N 1
ATOM 1564 C CA . LYS A 1 190 ? -20.328 -4.194 2.386 1.00 40.75 190 LYS A CA 1
ATOM 1565 C C . LYS A 1 190 ? -20.153 -2.669 2.483 1.00 40.75 190 LYS A C 1
ATOM 1567 O O . LYS A 1 190 ? -19.027 -2.210 2.671 1.00 40.75 190 LYS A O 1
ATOM 1572 N N . VAL A 1 191 ? -21.240 -1.897 2.429 1.00 38.44 191 VAL A N 1
ATOM 1573 C CA . VAL A 1 191 ? -21.251 -0.427 2.573 1.00 38.44 191 VAL A CA 1
ATOM 1574 C C . VAL A 1 191 ? -21.033 0.008 4.030 1.00 38.44 191 VAL A C 1
ATOM 1576 O O . VAL A 1 191 ? -20.249 0.915 4.299 1.00 38.44 191 VAL A O 1
ATOM 1579 N N . GLU A 1 192 ? -21.640 -0.668 5.007 1.00 36.19 192 GLU A N 1
ATOM 1580 C CA . GLU A 1 192 ? -21.343 -0.462 6.429 1.00 36.19 192 GLU A CA 1
ATOM 1581 C C . GLU A 1 192 ? -19.915 -0.898 6.755 1.00 36.19 192 GLU A C 1
ATOM 1583 O O . GLU A 1 192 ? -19.246 -0.225 7.526 1.00 36.19 192 GLU A O 1
ATOM 1588 N N . LYS A 1 193 ? -19.383 -1.948 6.121 1.00 41.50 193 LYS A N 1
ATOM 1589 C CA . LYS A 1 193 ? -17.970 -2.329 6.222 1.00 41.50 193 LYS A CA 1
ATOM 1590 C C . LYS A 1 193 ? -17.067 -1.237 5.660 1.00 41.50 193 LYS A C 1
ATOM 1592 O O . LYS A 1 193 ? -16.078 -0.936 6.320 1.00 41.50 193 LYS A O 1
ATOM 1597 N N . SER A 1 194 ? -17.383 -0.608 4.522 1.00 39.28 194 SER A N 1
ATOM 1598 C CA . SER A 1 194 ? -16.573 0.509 4.008 1.00 39.28 194 SER A CA 1
ATOM 1599 C C . SER A 1 194 ? -16.638 1.727 4.931 1.00 39.28 194 SER A C 1
ATOM 1601 O O . SER A 1 194 ? -15.597 2.277 5.276 1.00 39.28 194 SER A O 1
ATOM 1603 N N . ASN A 1 195 ? -17.826 2.094 5.419 1.00 34.50 195 ASN A N 1
ATOM 1604 C CA . ASN A 1 195 ? -18.010 3.272 6.274 1.00 34.50 195 ASN A CA 1
ATOM 1605 C C . ASN A 1 195 ? -17.503 3.062 7.714 1.00 34.50 195 ASN A C 1
ATOM 1607 O O . ASN A 1 195 ? -16.907 3.964 8.297 1.00 34.50 195 ASN A O 1
ATOM 1611 N N . HIS A 1 196 ? -17.665 1.869 8.288 1.00 38.53 196 HIS A N 1
ATOM 1612 C CA . HIS A 1 196 ? -17.230 1.555 9.650 1.00 38.53 196 HIS A CA 1
ATOM 1613 C C . HIS A 1 196 ? -15.725 1.281 9.722 1.00 38.53 196 HIS A C 1
ATOM 1615 O O . HIS A 1 196 ? -15.086 1.726 10.674 1.00 38.53 196 HIS A O 1
ATOM 1621 N N . THR A 1 197 ? -15.135 0.638 8.703 1.00 47.38 197 THR A N 1
ATOM 1622 C CA . THR A 1 197 ? -13.670 0.538 8.522 1.00 47.38 197 THR A CA 1
ATOM 1623 C C . THR A 1 197 ? -13.040 1.925 8.430 1.00 47.38 197 THR A C 1
ATOM 1625 O O . THR A 1 197 ? -11.982 2.174 9.005 1.00 47.38 197 THR A O 1
ATOM 1628 N N . PHE A 1 198 ? -13.710 2.844 7.742 1.00 42.44 198 PHE A N 1
ATOM 1629 C CA . PHE A 1 198 ? -13.240 4.205 7.536 1.00 42.44 198 PHE A CA 1
ATOM 1630 C C . PHE A 1 198 ? -13.316 5.055 8.820 1.00 42.44 198 PHE A C 1
ATOM 1632 O O . PHE A 1 198 ? -12.310 5.638 9.226 1.00 42.44 198 PHE A O 1
ATOM 1639 N N . LEU A 1 199 ? -14.452 5.033 9.531 1.00 41.75 199 LEU A N 1
ATOM 1640 C CA . LEU A 1 199 ? -14.618 5.740 10.811 1.00 41.75 199 LEU A CA 1
ATOM 1641 C C . LEU A 1 199 ? -13.725 5.172 11.928 1.00 41.75 199 LEU A C 1
ATOM 1643 O O . LEU A 1 199 ? -13.189 5.932 12.732 1.00 41.75 199 LEU A O 1
ATOM 1647 N N . THR A 1 200 ? -13.501 3.853 11.964 1.00 49.59 200 THR A N 1
ATOM 1648 C CA . THR A 1 200 ? -12.599 3.231 12.956 1.00 49.59 200 THR A CA 1
ATOM 1649 C C . THR A 1 200 ? -11.128 3.542 12.698 1.00 49.59 200 THR A C 1
ATOM 1651 O O . THR A 1 200 ? -10.375 3.690 13.658 1.00 49.59 200 THR A O 1
ATOM 1654 N N . SER A 1 201 ? -10.715 3.696 11.435 1.00 63.31 201 SER A N 1
ATOM 1655 C CA . SER A 1 201 ? -9.311 3.960 11.096 1.00 63.31 201 SER A CA 1
ATOM 1656 C C . SER A 1 201 ? -8.862 5.339 11.581 1.00 63.31 201 SER A C 1
ATOM 1658 O O . SER A 1 201 ? -7.852 5.435 12.273 1.00 63.31 201 SER A O 1
ATOM 1660 N N . ILE A 1 202 ? -9.629 6.402 11.304 1.00 80.50 202 ILE A N 1
ATOM 1661 C CA . ILE A 1 202 ? -9.231 7.756 11.724 1.00 80.50 202 ILE A CA 1
ATOM 1662 C C . ILE A 1 202 ? -9.343 7.957 13.237 1.00 80.50 202 ILE A C 1
ATOM 1664 O O . ILE A 1 202 ? -8.449 8.549 13.832 1.00 80.50 202 ILE A O 1
ATOM 1668 N N . LEU A 1 203 ? -10.381 7.426 13.892 1.00 82.31 203 LEU A N 1
ATOM 1669 C CA . LEU A 1 203 ? -10.505 7.528 15.351 1.00 82.31 203 LEU A CA 1
ATOM 1670 C C . LEU A 1 203 ? -9.348 6.822 16.063 1.00 82.31 203 LEU A C 1
ATOM 1672 O O . LEU A 1 203 ? -8.808 7.364 17.025 1.00 82.31 203 LEU A O 1
ATOM 1676 N N . LYS A 1 204 ? -8.925 5.657 15.555 1.00 87.12 204 LYS A N 1
ATOM 1677 C CA . LYS A 1 204 ? -7.763 4.940 16.080 1.00 87.12 204 LYS A CA 1
ATOM 1678 C C . LYS A 1 204 ? -6.465 5.721 15.864 1.00 87.12 204 LYS A C 1
ATOM 1680 O O . LYS A 1 204 ? -5.720 5.892 16.821 1.00 87.12 204 LYS A O 1
ATOM 1685 N N . ILE A 1 205 ? -6.241 6.273 14.668 1.00 92.38 205 ILE A N 1
ATOM 1686 C CA . ILE A 1 205 ? -5.071 7.124 14.380 1.00 92.38 205 ILE A CA 1
ATOM 1687 C C . ILE A 1 205 ? -5.044 8.354 15.300 1.00 92.38 205 ILE A C 1
ATOM 1689 O O . ILE A 1 205 ? -3.996 8.689 15.842 1.00 92.38 205 ILE A O 1
ATOM 1693 N N . LYS A 1 206 ? -6.191 9.007 15.533 1.00 92.50 206 LYS A N 1
ATOM 1694 C CA . LYS A 1 206 ? -6.286 10.151 16.456 1.00 92.50 206 LYS A CA 1
ATOM 1695 C C . LYS A 1 206 ? -6.029 9.746 17.908 1.00 92.50 206 LYS A C 1
ATOM 1697 O O . LYS A 1 206 ? -5.416 10.512 18.639 1.00 92.50 206 LYS A O 1
ATOM 1702 N N . ALA A 1 207 ? -6.486 8.569 18.334 1.00 90.75 207 ALA A N 1
ATOM 1703 C CA . ALA A 1 207 ? -6.206 8.055 19.673 1.00 90.75 207 ALA A CA 1
ATOM 1704 C C . ALA A 1 207 ? -4.714 7.732 19.858 1.00 90.75 207 ALA A C 1
ATOM 1706 O O . ALA A 1 207 ? -4.143 8.073 20.888 1.00 90.75 207 ALA A O 1
ATOM 1707 N N . GLU A 1 208 ? -4.075 7.120 18.858 1.00 92.94 208 GLU A N 1
ATOM 1708 C CA . GLU A 1 208 ? -2.628 6.878 18.842 1.00 92.94 208 GLU A CA 1
ATOM 1709 C C . GLU A 1 208 ? -1.854 8.200 18.889 1.00 92.94 208 GLU A C 1
ATOM 1711 O O . GLU A 1 208 ? -1.088 8.409 19.820 1.00 92.94 208 GLU A O 1
ATOM 1716 N N . ALA A 1 209 ? -2.160 9.144 17.995 1.00 94.88 209 ALA A N 1
ATOM 1717 C CA . ALA A 1 209 ? -1.508 10.452 17.959 1.00 94.88 209 ALA A CA 1
ATOM 1718 C C . ALA A 1 209 ? -1.713 11.279 19.238 1.00 94.88 209 ALA A C 1
ATOM 1720 O O . ALA A 1 209 ? -0.836 12.055 19.602 1.00 94.88 209 ALA A O 1
ATOM 1721 N N . ARG A 1 210 ? -2.853 11.135 19.932 1.00 94.75 210 ARG A N 1
ATOM 1722 C CA . ARG A 1 210 ? -3.073 11.796 21.226 1.00 94.75 210 ARG A CA 1
ATOM 1723 C C . ARG A 1 210 ? -2.147 11.228 22.297 1.00 94.75 210 ARG A C 1
ATOM 1725 O O . ARG A 1 210 ? -1.503 12.008 22.983 1.00 94.75 210 ARG A O 1
ATOM 1732 N N . ARG A 1 211 ? -2.047 9.897 22.392 1.00 95.56 211 ARG A N 1
ATOM 1733 C CA . ARG A 1 211 ? -1.111 9.246 23.322 1.00 95.56 211 ARG A CA 1
ATOM 1734 C C . ARG A 1 211 ? 0.330 9.653 23.025 1.00 95.56 211 ARG A C 1
ATOM 1736 O O . ARG A 1 211 ? 1.060 9.978 23.950 1.00 95.56 211 ARG A O 1
ATOM 1743 N N . ASP A 1 212 ? 0.712 9.680 21.750 1.00 93.19 212 ASP A N 1
ATOM 1744 C CA . ASP A 1 212 ? 2.067 10.055 21.334 1.00 93.19 212 ASP A CA 1
ATOM 1745 C C . ASP A 1 212 ? 2.361 11.537 21.655 1.00 93.19 212 ASP A C 1
ATOM 1747 O O . ASP A 1 212 ? 3.456 11.861 22.102 1.00 93.19 212 ASP A O 1
ATOM 1751 N N . ALA A 1 213 ? 1.379 12.436 21.500 1.00 95.00 213 ALA A N 1
ATOM 1752 C CA . ALA A 1 213 ? 1.514 13.859 21.835 1.00 95.00 213 ALA A CA 1
ATOM 1753 C C . ALA A 1 213 ? 1.599 14.123 23.348 1.00 95.00 213 ALA A C 1
ATOM 1755 O O . ALA A 1 213 ? 2.271 15.062 23.766 1.00 95.00 213 ALA A O 1
ATOM 1756 N N . GLU A 1 214 ? 0.908 13.319 24.158 1.00 94.25 214 GLU A N 1
ATOM 1757 C CA . GLU A 1 214 ? 0.999 13.361 25.622 1.00 94.25 214 GLU A CA 1
ATOM 1758 C C . GLU A 1 214 ? 2.341 12.804 26.117 1.00 94.25 214 GLU A C 1
ATOM 1760 O O . GLU A 1 214 ? 2.913 13.336 27.065 1.00 94.25 214 GLU A O 1
ATOM 1765 N N . ALA A 1 215 ? 2.848 11.751 25.468 1.00 95.50 215 ALA A N 1
ATOM 1766 C CA . ALA A 1 215 ? 4.114 11.115 25.819 1.00 95.50 215 ALA A CA 1
ATOM 1767 C C . ALA A 1 215 ? 5.342 11.931 25.380 1.00 95.50 215 ALA A C 1
ATOM 1769 O O . ALA A 1 215 ? 6.344 11.932 26.089 1.00 95.50 215 ALA A O 1
ATOM 1770 N N . GLU A 1 216 ? 5.268 12.620 24.237 1.00 96.38 216 GLU A N 1
ATOM 1771 C CA . GLU A 1 216 ? 6.361 13.423 23.681 1.00 96.38 216 GLU A CA 1
ATOM 1772 C C . GLU A 1 216 ? 5.892 14.856 23.350 1.00 96.38 216 GLU A C 1
ATOM 1774 O O . GLU A 1 216 ? 5.471 15.143 22.218 1.00 96.38 216 GLU A O 1
ATOM 1779 N N . PRO A 1 217 ? 5.970 15.791 24.320 1.00 94.44 217 PRO A N 1
ATOM 1780 C CA . PRO A 1 217 ? 5.527 17.172 24.142 1.00 94.44 217 PRO A CA 1
ATOM 1781 C C . PRO A 1 217 ? 6.214 17.915 22.988 1.00 94.44 217 PRO A C 1
ATOM 1783 O O . PRO A 1 217 ? 5.592 18.793 22.386 1.00 94.44 217 PRO A O 1
ATOM 1786 N N . ALA A 1 218 ? 7.456 17.562 22.625 1.00 96.31 218 ALA A N 1
ATOM 1787 C CA . ALA A 1 218 ? 8.157 18.202 21.509 1.00 96.31 218 ALA A CA 1
ATOM 1788 C C . ALA A 1 218 ? 7.476 17.935 20.153 1.00 96.31 218 ALA A C 1
ATOM 1790 O O . ALA A 1 218 ? 7.568 18.752 19.233 1.00 96.31 218 ALA A O 1
ATOM 1791 N N . LEU A 1 219 ? 6.752 16.818 20.026 1.00 94.88 219 LEU A N 1
ATOM 1792 C CA . LEU A 1 219 ? 6.008 16.451 18.819 1.00 94.88 219 LEU A CA 1
ATOM 1793 C C . LEU A 1 219 ? 4.532 16.860 18.871 1.00 94.88 219 LEU A C 1
ATOM 1795 O O . LEU A 1 219 ? 3.842 16.763 17.853 1.00 94.88 219 LEU A O 1
ATOM 1799 N N . ALA A 1 220 ? 4.035 17.356 20.008 1.00 93.25 220 ALA A N 1
ATOM 1800 C CA . ALA A 1 220 ? 2.614 17.629 20.213 1.00 93.25 220 ALA A CA 1
ATOM 1801 C C . ALA A 1 220 ? 2.027 18.587 19.162 1.00 93.25 220 ALA A C 1
ATOM 1803 O O . ALA A 1 220 ? 0.991 18.287 18.570 1.00 93.25 220 ALA A O 1
ATOM 1804 N N . SER A 1 221 ? 2.709 19.695 18.850 1.00 95.81 221 SER A N 1
ATOM 1805 C CA . SER A 1 221 ? 2.259 20.658 17.829 1.00 95.81 221 SER A CA 1
ATOM 1806 C C . SER A 1 221 ? 2.206 20.049 16.424 1.00 95.81 221 SER A C 1
ATOM 1808 O O . SER A 1 221 ? 1.287 20.323 15.646 1.00 95.81 221 SER A O 1
ATOM 1810 N N . TYR A 1 222 ? 3.165 19.183 16.096 1.00 96.19 222 TYR A N 1
ATOM 1811 C CA . TYR A 1 222 ? 3.211 18.486 14.812 1.00 96.19 222 TYR A CA 1
ATOM 1812 C C . TYR A 1 222 ? 2.080 17.454 14.695 1.00 96.19 222 TYR A C 1
ATOM 1814 O O . TYR A 1 222 ? 1.348 17.445 13.704 1.00 96.19 222 TYR A O 1
ATOM 1822 N N . LEU A 1 223 ? 1.867 16.646 15.735 1.00 95.94 223 LEU A N 1
ATOM 1823 C CA . LEU A 1 223 ? 0.779 15.666 15.804 1.00 95.94 223 LEU A CA 1
ATOM 1824 C C . LEU A 1 223 ? -0.596 16.341 15.809 1.00 95.94 223 LEU A C 1
ATOM 1826 O O . LEU A 1 223 ? -1.533 15.872 15.153 1.00 95.94 223 LEU A O 1
ATOM 1830 N N . TYR A 1 224 ? -0.722 17.472 16.506 1.00 94.50 224 TYR A N 1
ATOM 1831 C CA . TYR A 1 224 ? -1.965 18.222 16.552 1.00 94.50 224 TYR A CA 1
ATOM 1832 C C . TYR A 1 224 ? -2.309 18.812 15.191 1.00 94.50 224 TYR A C 1
ATOM 1834 O O . TYR A 1 224 ? -3.410 18.585 14.689 1.00 94.50 224 TYR A O 1
ATOM 1842 N N . SER A 1 225 ? -1.360 19.520 14.576 1.00 95.69 225 SER A N 1
ATOM 1843 C CA . SER A 1 225 ? -1.571 20.140 13.268 1.00 95.69 225 SER A CA 1
ATOM 1844 C C . SER A 1 225 ? -1.834 19.105 12.176 1.00 95.69 225 SER A C 1
ATOM 1846 O O . SER A 1 225 ? -2.729 19.337 11.377 1.00 95.69 225 SER A O 1
ATOM 1848 N N . THR A 1 226 ? -1.146 17.955 12.193 1.00 96.50 226 THR A N 1
ATOM 1849 C CA . THR A 1 226 ? -1.200 16.949 11.115 1.00 96.50 226 THR A CA 1
ATOM 1850 C C . THR A 1 226 ? -2.311 15.909 11.270 1.00 96.50 226 THR A C 1
ATOM 1852 O O . THR A 1 226 ? -2.794 15.376 10.270 1.00 96.50 226 THR A O 1
ATOM 1855 N N . ILE A 1 227 ? -2.733 15.580 12.497 1.00 95.88 227 ILE A N 1
ATOM 1856 C CA . ILE A 1 227 ? -3.724 14.518 12.762 1.00 95.88 227 ILE A CA 1
ATOM 1857 C C . ILE A 1 227 ? -4.895 15.027 13.607 1.00 95.88 227 ILE A C 1
ATOM 1859 O O . ILE A 1 227 ? -6.054 14.868 13.213 1.00 95.88 227 ILE A O 1
ATOM 1863 N N . LEU A 1 228 ? -4.635 15.592 14.792 1.00 92.62 228 LEU A N 1
ATOM 1864 C CA . LEU A 1 228 ? -5.700 15.815 15.783 1.00 92.62 228 LEU A CA 1
ATOM 1865 C C . LEU A 1 228 ? -6.691 16.913 15.369 1.00 92.62 228 LEU A C 1
ATOM 1867 O O . LEU A 1 228 ? -7.885 16.785 15.662 1.00 92.62 228 LEU A O 1
ATOM 1871 N N . SER A 1 229 ? -6.221 17.933 14.650 1.00 93.25 229 SER A N 1
ATOM 1872 C CA . SER A 1 229 ? -7.014 19.058 14.136 1.00 93.25 229 SER A CA 1
ATOM 1873 C C . SER A 1 229 ? -8.003 18.651 13.032 1.00 93.25 229 SER A C 1
ATOM 1875 O O . SER A 1 229 ? -9.009 19.325 12.810 1.00 93.25 229 SER A O 1
ATOM 1877 N N . HIS A 1 230 ? -7.761 17.530 12.347 1.00 92.38 230 HIS A N 1
ATOM 1878 C CA . HIS A 1 230 ? -8.540 17.133 11.180 1.00 92.38 230 HIS A CA 1
ATOM 1879 C C . HIS A 1 230 ? -9.707 16.209 11.540 1.00 92.38 230 HIS A C 1
ATOM 1881 O O . HIS A 1 230 ? -9.610 15.312 12.383 1.00 92.38 230 HIS A O 1
ATOM 1887 N N . SER A 1 231 ? -10.842 16.410 10.870 1.00 88.44 231 SER A N 1
ATOM 1888 C CA . SER A 1 231 ? -12.063 15.616 11.056 1.00 88.44 231 SER A CA 1
ATOM 1889 C C . SER A 1 231 ? -12.091 14.317 10.248 1.00 88.44 231 SER A C 1
ATOM 1891 O O . SER A 1 231 ? -12.920 13.453 10.524 1.00 88.44 231 SER A O 1
ATOM 1893 N N . SER A 1 232 ? -11.209 14.163 9.258 1.00 90.94 232 SER A N 1
ATOM 1894 C CA . SER A 1 232 ? -11.188 13.000 8.372 1.00 90.94 232 SER A CA 1
ATOM 1895 C C . SER A 1 232 ? -9.765 12.626 7.945 1.00 90.94 232 SER A C 1
ATOM 1897 O O . SER A 1 232 ? -8.844 13.446 8.020 1.00 90.94 232 SER A O 1
ATOM 1899 N N . LEU A 1 233 ? -9.588 11.374 7.512 1.00 92.31 233 LEU A N 1
ATOM 1900 C CA . LEU A 1 233 ? -8.288 10.839 7.097 1.00 92.31 233 LEU A CA 1
ATOM 1901 C C . LEU A 1 233 ? -7.752 11.561 5.858 1.00 92.31 233 LEU A C 1
ATOM 1903 O O . LEU A 1 233 ? -6.563 11.839 5.781 1.00 92.31 233 LEU A O 1
ATOM 1907 N N . GLU A 1 234 ? -8.630 11.911 4.919 1.00 94.94 234 GLU A N 1
ATOM 1908 C CA . GLU A 1 234 ? -8.296 12.614 3.680 1.00 94.94 234 GLU A CA 1
ATOM 1909 C C . GLU A 1 234 ? -7.707 13.988 3.972 1.00 94.94 234 GLU A C 1
ATOM 1911 O O . GLU A 1 234 ? -6.714 14.362 3.361 1.00 94.94 234 GLU A O 1
ATOM 1916 N N . ARG A 1 235 ? -8.277 14.730 4.929 1.00 95.88 235 ARG A N 1
ATOM 1917 C CA . ARG A 1 235 ? -7.738 16.035 5.331 1.00 95.88 235 ARG A CA 1
ATOM 1918 C C . ARG A 1 235 ? -6.362 15.893 5.968 1.00 95.88 235 ARG A C 1
ATOM 1920 O O . ARG A 1 235 ? -5.447 16.596 5.559 1.00 95.88 235 ARG A O 1
ATOM 1927 N N . SER A 1 236 ? -6.215 14.952 6.901 1.00 96.62 236 SER A N 1
ATOM 1928 C CA . SER A 1 236 ? -4.938 14.686 7.573 1.00 96.62 236 SER A CA 1
ATOM 1929 C C . SER A 1 236 ? -3.841 14.294 6.581 1.00 96.62 236 SER A C 1
ATOM 1931 O O . SER A 1 236 ? -2.781 14.917 6.556 1.00 96.62 236 SER A O 1
ATOM 1933 N N . ILE A 1 237 ? -4.105 13.329 5.692 1.00 97.00 237 ILE A N 1
ATOM 1934 C CA . ILE A 1 237 ? -3.103 12.895 4.715 1.00 97.00 237 ILE A CA 1
ATOM 1935 C C . ILE A 1 237 ? -2.814 13.960 3.654 1.00 97.00 237 ILE A C 1
ATOM 1937 O O . ILE A 1 237 ? -1.665 14.112 3.252 1.00 97.00 237 ILE A O 1
ATOM 1941 N N . SER A 1 238 ? -3.817 14.734 3.228 1.00 98.25 238 SER A N 1
ATOM 1942 C CA . SER A 1 238 ? -3.617 15.829 2.269 1.00 98.25 238 SER A CA 1
ATOM 1943 C C . SER A 1 238 ? -2.764 16.940 2.866 1.00 98.25 238 SER A C 1
ATOM 1945 O O . SER A 1 238 ? -1.894 17.472 2.182 1.00 98.25 238 SER A O 1
ATOM 1947 N N . PHE A 1 239 ? -2.983 17.274 4.142 1.00 98.25 239 PHE A N 1
ATOM 1948 C CA . PHE A 1 239 ? -2.180 18.265 4.857 1.00 98.25 239 PHE A CA 1
ATOM 1949 C C . PHE A 1 239 ? -0.739 17.787 4.998 1.00 98.25 239 PHE A C 1
ATOM 1951 O O . PHE A 1 239 ? 0.199 18.518 4.678 1.00 98.25 239 PHE A O 1
ATOM 1958 N N . HIS A 1 240 ? -0.563 16.527 5.391 1.00 98.25 240 HIS A N 1
ATOM 1959 C CA . HIS A 1 240 ? 0.757 15.932 5.541 1.00 98.25 240 HIS A CA 1
ATOM 1960 C C . HIS A 1 240 ? 1.533 15.875 4.220 1.00 98.25 240 HIS A C 1
ATOM 1962 O O . HIS A 1 240 ? 2.657 16.367 4.136 1.00 98.25 240 HIS A O 1
ATOM 1968 N N . LEU A 1 241 ? 0.918 15.342 3.158 1.00 98.56 241 LEU A N 1
ATOM 1969 C CA . LEU A 1 241 ? 1.527 15.280 1.827 1.00 98.56 241 LEU A CA 1
ATOM 1970 C C . LEU A 1 241 ? 1.806 16.674 1.262 1.00 98.56 241 LEU A C 1
ATOM 1972 O O . LEU A 1 241 ? 2.877 16.888 0.699 1.00 98.56 241 LEU A O 1
ATOM 1976 N N . GLY A 1 242 ? 0.885 17.624 1.445 1.00 98.25 242 GLY A N 1
ATOM 1977 C CA . GLY A 1 242 ? 1.066 19.007 1.012 1.00 98.25 242 GLY A CA 1
ATOM 1978 C C . GLY A 1 242 ? 2.278 19.671 1.660 1.00 98.25 242 GLY A C 1
ATOM 1979 O O . GLY A 1 242 ? 3.042 20.339 0.970 1.00 98.25 242 GLY A O 1
ATOM 1980 N N . ASN A 1 243 ? 2.511 19.431 2.953 1.00 97.94 243 ASN A N 1
ATOM 1981 C CA . ASN A 1 243 ? 3.682 19.953 3.659 1.00 97.94 243 ASN A CA 1
ATOM 1982 C C . ASN A 1 243 ? 4.975 19.196 3.333 1.00 97.94 243 ASN A C 1
ATOM 1984 O O . ASN A 1 243 ? 6.033 19.811 3.269 1.00 97.94 243 ASN A O 1
ATOM 1988 N N . LYS A 1 244 ? 4.920 17.877 3.111 1.00 97.94 244 LYS A N 1
ATOM 1989 C CA . LYS A 1 244 ? 6.108 17.086 2.749 1.00 97.94 244 LYS A CA 1
ATOM 1990 C C . LYS A 1 244 ? 6.599 17.377 1.331 1.00 97.94 244 LYS A C 1
ATOM 1992 O O . LYS A 1 244 ? 7.803 17.392 1.104 1.00 97.94 244 LYS A O 1
ATOM 1997 N N . LEU A 1 245 ? 5.684 17.584 0.385 1.00 98.25 245 LEU A N 1
ATOM 1998 C CA . LEU A 1 245 ? 6.003 17.732 -1.039 1.00 98.25 245 LEU A CA 1
ATOM 1999 C C . LEU A 1 245 ? 6.146 19.187 -1.495 1.00 98.25 245 LEU A C 1
ATOM 2001 O O . LEU A 1 245 ? 6.437 19.416 -2.674 1.00 98.25 245 LEU A O 1
ATOM 2005 N N . CYS A 1 246 ? 5.952 20.159 -0.598 1.00 97.69 246 CYS A N 1
ATOM 2006 C CA . CYS A 1 246 ? 6.022 21.561 -0.973 1.00 97.69 246 CYS A CA 1
ATOM 2007 C C . CYS A 1 246 ? 7.407 21.955 -1.508 1.00 97.69 246 CYS A C 1
ATOM 2009 O O . CYS A 1 246 ? 8.443 21.346 -1.221 1.00 97.69 246 CYS A O 1
ATOM 2011 N N . SER A 1 247 ? 7.405 22.980 -2.349 1.00 95.75 247 SER A N 1
ATOM 2012 C CA . SER A 1 247 ? 8.594 23.639 -2.876 1.00 95.75 247 SER A CA 1
ATOM 2013 C C . SER A 1 247 ? 8.272 25.105 -3.163 1.00 95.75 247 SER A C 1
ATOM 2015 O O . SER A 1 247 ? 7.134 25.545 -2.996 1.00 95.75 247 SER A O 1
ATOM 2017 N N . SER A 1 248 ? 9.256 25.869 -3.638 1.00 93.00 248 SER A N 1
ATOM 2018 C CA . SER A 1 248 ? 9.031 27.241 -4.111 1.00 93.00 248 SER A CA 1
ATOM 2019 C C . SER A 1 248 ? 8.030 27.321 -5.272 1.00 93.00 248 SER A C 1
ATOM 2021 O O . SER A 1 248 ? 7.397 28.355 -5.461 1.00 93.00 248 SER A O 1
ATOM 2023 N N . THR A 1 249 ? 7.863 26.238 -6.039 1.00 91.00 249 THR A N 1
ATOM 2024 C CA . THR A 1 249 ? 6.914 26.155 -7.160 1.00 91.00 249 THR A CA 1
ATOM 2025 C C . THR A 1 249 ? 5.581 25.533 -6.747 1.00 91.00 249 THR A C 1
ATOM 2027 O O . THR A 1 249 ? 4.524 26.011 -7.153 1.00 91.00 249 THR A O 1
ATOM 2030 N N . LEU A 1 250 ? 5.609 24.458 -5.952 1.00 94.38 250 LEU A N 1
ATOM 2031 C CA . LEU A 1 250 ? 4.410 23.765 -5.482 1.00 94.38 250 LEU A CA 1
ATOM 2032 C C . LEU A 1 250 ? 4.141 24.145 -4.028 1.00 94.38 250 LEU A C 1
ATOM 2034 O O . LEU A 1 250 ? 4.657 23.522 -3.103 1.00 94.38 250 LEU A O 1
ATOM 2038 N N . LEU A 1 251 ? 3.328 25.180 -3.827 1.00 97.06 251 LEU A N 1
ATOM 2039 C CA . LEU A 1 251 ? 2.967 25.646 -2.488 1.00 97.06 251 LEU A CA 1
ATOM 2040 C C . LEU A 1 251 ? 2.159 24.584 -1.728 1.00 97.06 251 LEU A C 1
ATOM 2042 O O . LEU A 1 251 ? 1.328 23.884 -2.311 1.00 97.06 251 LEU A O 1
ATOM 2046 N N . SER A 1 252 ? 2.361 24.498 -0.410 1.00 97.00 252 SER A N 1
ATOM 2047 C CA . SER A 1 252 ? 1.685 23.507 0.439 1.00 97.00 252 SER A CA 1
ATOM 2048 C C . SER A 1 252 ? 0.161 23.650 0.427 1.00 97.00 252 SER A C 1
ATOM 2050 O O . SER A 1 252 ? -0.538 22.643 0.435 1.00 97.00 252 SER A O 1
ATOM 2052 N N . THR A 1 253 ? -0.361 24.877 0.338 1.00 96.50 253 THR A N 1
ATOM 2053 C CA . THR A 1 253 ? -1.803 25.164 0.237 1.00 96.50 253 THR A CA 1
ATOM 2054 C C . THR A 1 253 ? -2.402 24.643 -1.067 1.00 96.50 253 THR A C 1
ATOM 2056 O O . THR A 1 253 ? -3.418 23.953 -1.049 1.00 96.50 253 THR A O 1
ATOM 2059 N N . LEU A 1 254 ? -1.724 24.885 -2.194 1.00 96.38 254 LEU A N 1
ATOM 2060 C CA . LEU A 1 254 ? -2.128 24.364 -3.500 1.00 96.38 254 LEU A CA 1
ATOM 2061 C C . LEU A 1 254 ? -2.116 22.830 -3.515 1.00 96.38 254 LEU A C 1
ATOM 2063 O O . LEU A 1 254 ? -3.047 22.201 -4.021 1.00 96.38 254 LEU A O 1
ATOM 2067 N N . LEU A 1 255 ? -1.060 22.224 -2.964 1.00 98.06 255 LEU A N 1
ATOM 2068 C CA . LEU A 1 255 ? -0.951 20.772 -2.861 1.00 98.06 255 LEU A CA 1
ATOM 2069 C C . LEU A 1 255 ? -2.033 20.193 -1.946 1.00 98.06 255 LEU A C 1
ATOM 2071 O O . LEU A 1 255 ? -2.642 19.188 -2.302 1.00 98.06 255 LEU A O 1
ATOM 2075 N N . TYR A 1 256 ? -2.307 20.831 -0.808 1.00 98.25 256 TYR A N 1
ATOM 2076 C CA . TYR A 1 256 ? -3.370 20.423 0.105 1.00 98.25 256 TYR A CA 1
ATOM 2077 C C . TYR A 1 256 ? -4.725 20.359 -0.602 1.00 98.25 256 TYR A C 1
ATOM 2079 O O . TYR A 1 256 ? -5.374 19.313 -0.560 1.00 98.25 256 TYR A O 1
ATOM 2087 N N . ASP A 1 257 ? -5.122 21.423 -1.304 1.00 97.81 257 ASP A N 1
ATOM 2088 C CA . ASP A 1 257 ? -6.398 21.463 -2.025 1.00 97.81 257 ASP A CA 1
ATOM 2089 C C . ASP A 1 257 ? -6.448 20.409 -3.136 1.00 97.81 257 ASP A C 1
ATOM 2091 O O . ASP A 1 257 ? -7.459 19.726 -3.323 1.00 97.81 257 ASP A O 1
ATOM 2095 N N . LEU A 1 258 ? -5.340 20.226 -3.858 1.00 97.50 258 LEU A N 1
ATOM 2096 C CA . LEU A 1 258 ? -5.214 19.208 -4.895 1.00 97.50 258 LEU A CA 1
ATOM 2097 C C . LEU A 1 258 ? -5.411 17.789 -4.337 1.00 97.50 258 LEU A C 1
ATOM 2099 O O . LEU A 1 258 ? -6.212 17.015 -4.878 1.00 97.50 258 LEU A O 1
ATOM 2103 N N . PHE A 1 259 ? -4.695 17.443 -3.265 1.00 98.31 259 PHE A N 1
ATOM 2104 C CA . PHE A 1 259 ? -4.810 16.144 -2.606 1.00 98.31 259 PHE A CA 1
ATOM 2105 C C . PHE A 1 259 ? -6.214 15.950 -2.034 1.00 98.31 259 PHE A C 1
ATOM 2107 O O . PHE A 1 259 ? -6.855 14.935 -2.319 1.00 98.31 259 PHE A O 1
ATOM 2114 N N . LEU A 1 260 ? -6.733 16.944 -1.309 1.00 97.88 260 LEU A N 1
ATOM 2115 C CA . LEU A 1 260 ? -8.020 16.851 -0.631 1.00 97.88 260 LEU A CA 1
ATOM 2116 C C . LEU A 1 260 ? -9.163 16.647 -1.622 1.00 97.88 260 LEU A C 1
ATOM 2118 O O . LEU A 1 260 ? -9.993 15.760 -1.416 1.00 97.88 260 LEU A O 1
ATOM 2122 N N . ASN A 1 261 ? -9.192 17.418 -2.710 1.00 97.00 261 ASN A N 1
ATOM 2123 C CA . ASN A 1 261 ? -10.208 17.274 -3.750 1.00 97.00 261 ASN A CA 1
ATOM 2124 C C . ASN A 1 261 ? -10.152 15.884 -4.396 1.00 97.00 261 ASN A C 1
ATOM 2126 O O . ASN A 1 261 ? -11.189 15.264 -4.641 1.00 97.00 261 ASN A O 1
ATOM 2130 N N . THR A 1 262 ? -8.948 15.352 -4.615 1.00 96.50 262 THR A N 1
ATOM 2131 C CA . THR A 1 262 ? -8.759 14.029 -5.221 1.00 96.50 262 THR A CA 1
ATOM 2132 C C . THR A 1 262 ? -9.211 12.900 -4.287 1.00 96.50 262 THR A C 1
ATOM 2134 O O . THR A 1 262 ? -9.999 12.047 -4.693 1.00 96.50 262 THR A O 1
ATOM 2137 N N . PHE A 1 263 ? -8.798 12.909 -3.015 1.00 95.00 263 PHE A N 1
ATOM 2138 C CA . PHE A 1 263 ? -9.215 11.892 -2.038 1.00 95.00 263 PHE A CA 1
ATOM 2139 C C . PHE A 1 263 ? -10.705 11.978 -1.671 1.00 95.00 263 PHE A C 1
ATOM 2141 O O . PHE A 1 263 ? -11.354 10.956 -1.423 1.00 95.00 263 PHE A O 1
ATOM 2148 N N . SER A 1 264 ? -11.275 13.185 -1.658 1.00 92.75 264 SER A N 1
ATOM 2149 C CA . SER A 1 264 ? -12.696 13.384 -1.346 1.00 92.75 264 SER A CA 1
ATOM 2150 C C . SER A 1 264 ? -13.601 12.933 -2.496 1.00 92.75 264 SER A C 1
ATOM 2152 O O . SER A 1 264 ? -14.638 12.314 -2.251 1.00 92.75 264 SER A O 1
ATOM 2154 N N . SER A 1 265 ? -13.194 13.182 -3.746 1.00 92.69 265 SER A N 1
ATOM 2155 C CA . SER A 1 265 ? -13.982 12.832 -4.937 1.00 92.69 265 SER A CA 1
ATOM 2156 C C . SER A 1 265 ? -13.947 11.345 -5.300 1.00 92.69 265 SER A C 1
ATOM 2158 O O . SER A 1 265 ? -14.900 10.860 -5.905 1.00 92.69 265 SER A O 1
ATOM 2160 N N . ASP A 1 266 ? -12.900 10.602 -4.918 1.00 90.75 266 ASP A N 1
ATOM 2161 C CA . ASP A 1 266 ? -12.726 9.199 -5.311 1.00 90.75 266 ASP A CA 1
ATOM 2162 C C . ASP A 1 266 ? -12.718 8.233 -4.103 1.00 90.75 266 ASP A C 1
ATOM 2164 O O . ASP A 1 266 ? -11.697 8.070 -3.423 1.00 90.75 266 ASP A O 1
ATOM 2168 N N . PRO A 1 267 ? -13.834 7.524 -3.831 1.00 89.50 267 PRO A N 1
ATOM 2169 C CA . PRO A 1 267 ? -13.909 6.540 -2.752 1.00 89.50 267 PRO A CA 1
ATOM 2170 C C . PRO A 1 267 ? -12.931 5.371 -2.895 1.00 89.50 267 PRO A C 1
ATOM 2172 O O . PRO A 1 267 ? -12.555 4.757 -1.893 1.00 89.50 267 PRO A O 1
ATOM 2175 N N . SER A 1 268 ? -12.517 5.037 -4.121 1.00 90.81 268 SER A N 1
ATOM 2176 C CA . SER A 1 268 ? -11.590 3.930 -4.354 1.00 90.81 268 SER A CA 1
ATOM 2177 C C . SER A 1 268 ? -10.199 4.243 -3.800 1.00 90.81 268 SER A C 1
ATOM 2179 O O . SER A 1 268 ? -9.581 3.367 -3.191 1.00 90.81 268 SER A O 1
ATOM 2181 N N . LEU A 1 269 ? -9.759 5.503 -3.903 1.00 93.12 269 LEU A N 1
ATOM 2182 C CA . LEU A 1 269 ? -8.491 5.967 -3.345 1.00 93.12 269 LEU A CA 1
ATOM 2183 C C . LEU A 1 269 ? -8.494 5.886 -1.825 1.00 93.12 269 LEU A C 1
ATOM 2185 O O . LEU A 1 269 ? -7.545 5.373 -1.246 1.00 93.12 269 LEU A O 1
ATOM 2189 N N . ARG A 1 270 ? -9.592 6.284 -1.178 1.00 89.81 270 ARG A N 1
ATOM 2190 C CA . ARG A 1 270 ? -9.728 6.161 0.281 1.00 89.81 270 ARG A CA 1
ATOM 2191 C C . ARG A 1 270 ? -9.625 4.717 0.749 1.00 89.81 270 ARG A C 1
ATOM 2193 O O . ARG A 1 270 ? -8.913 4.416 1.705 1.00 89.81 270 ARG A O 1
ATOM 2200 N N . ASN A 1 271 ? -10.314 3.816 0.052 1.00 89.75 271 ASN A N 1
ATOM 2201 C CA . ASN A 1 271 ? -10.237 2.386 0.333 1.00 89.75 271 ASN A CA 1
ATOM 2202 C C . ASN A 1 271 ? -8.814 1.849 0.133 1.00 89.75 271 ASN A C 1
ATOM 2204 O O . ASN A 1 271 ? -8.384 0.985 0.896 1.00 89.75 271 ASN A O 1
ATOM 2208 N N . ALA A 1 272 ? -8.087 2.358 -0.866 1.00 95.19 272 ALA A N 1
ATOM 2209 C CA . ALA A 1 272 ? -6.694 2.004 -1.091 1.00 95.19 272 ALA A CA 1
ATOM 2210 C C . ALA A 1 272 ? -5.786 2.517 0.035 1.00 95.19 272 ALA A C 1
ATOM 2212 O O . ALA A 1 272 ? -5.050 1.723 0.604 1.00 95.19 272 ALA A O 1
ATOM 2213 N N . THR A 1 273 ? -5.919 3.779 0.453 1.00 95.44 273 THR A N 1
ATOM 2214 C CA . THR A 1 273 ? -5.153 4.359 1.567 1.00 95.44 273 THR A CA 1
ATOM 2215 C C . THR A 1 273 ? -5.337 3.573 2.866 1.00 95.44 273 THR A C 1
ATOM 2217 O O . THR A 1 273 ? -4.364 3.271 3.553 1.00 95.44 273 THR A O 1
ATOM 2220 N N . VAL A 1 274 ? -6.572 3.182 3.200 1.00 92.12 274 VAL A N 1
ATOM 2221 C CA . VAL A 1 274 ? -6.839 2.360 4.395 1.00 92.12 274 VAL A CA 1
ATOM 2222 C C . VAL A 1 274 ? -6.252 0.952 4.254 1.00 92.12 274 VAL A C 1
ATOM 2224 O O . VAL A 1 274 ? -5.740 0.403 5.229 1.00 92.12 274 VAL A O 1
ATOM 2227 N N . ALA A 1 275 ? -6.317 0.355 3.061 1.00 91.88 275 ALA A N 1
ATOM 2228 C CA . ALA A 1 275 ? -5.697 -0.941 2.805 1.00 91.88 275 ALA A CA 1
ATOM 2229 C C . ALA A 1 275 ? -4.164 -0.874 2.920 1.00 91.88 275 ALA A C 1
ATOM 2231 O O . ALA A 1 275 ? -3.576 -1.772 3.510 1.00 91.88 275 ALA A O 1
ATOM 2232 N N . ASP A 1 276 ? -3.539 0.196 2.426 1.00 97.25 276 ASP A N 1
ATOM 2233 C CA . ASP A 1 276 ? -2.089 0.410 2.472 1.00 97.25 276 ASP A CA 1
ATOM 2234 C C . ASP A 1 276 ? -1.608 0.647 3.924 1.00 97.25 276 ASP A C 1
ATOM 2236 O O . ASP A 1 276 ? -0.643 0.025 4.363 1.00 97.25 276 ASP A O 1
ATOM 2240 N N . LEU A 1 277 ? -2.339 1.437 4.729 1.00 94.88 277 LEU A N 1
ATOM 2241 C CA . LEU A 1 277 ? -2.069 1.592 6.173 1.00 94.88 277 LEU A CA 1
ATOM 2242 C C . LEU A 1 277 ? -2.137 0.256 6.925 1.00 94.88 277 LEU A C 1
ATOM 2244 O O . LEU A 1 277 ? -1.330 -0.021 7.811 1.00 94.88 277 LEU A O 1
ATOM 2248 N N . ARG A 1 278 ? -3.128 -0.577 6.589 1.00 90.62 278 ARG A N 1
ATOM 2249 C CA . ARG A 1 278 ? -3.278 -1.918 7.170 1.00 90.62 278 ARG A CA 1
ATOM 2250 C C . ARG A 1 278 ? -2.164 -2.852 6.736 1.00 90.62 278 ARG A C 1
ATOM 2252 O O . ARG A 1 278 ? -1.668 -3.586 7.582 1.00 90.62 278 ARG A O 1
ATOM 2259 N N . ALA A 1 279 ? -1.774 -2.809 5.465 1.00 90.25 279 ALA A N 1
ATOM 2260 C CA . ALA A 1 279 ? -0.663 -3.594 4.950 1.00 90.25 279 ALA A CA 1
ATOM 2261 C C . ALA A 1 279 ? 0.616 -3.291 5.737 1.00 90.25 279 ALA A C 1
ATOM 2263 O O . ALA A 1 279 ? 1.199 -4.215 6.289 1.00 90.25 279 ALA A O 1
ATOM 2264 N N . ALA A 1 280 ? 0.975 -2.013 5.894 1.00 93.44 280 ALA A N 1
ATOM 2265 C CA . ALA A 1 280 ? 2.125 -1.622 6.706 1.00 93.44 280 ALA A CA 1
ATOM 2266 C C . ALA A 1 280 ? 2.002 -2.109 8.156 1.00 93.44 280 ALA A C 1
ATOM 2268 O O . ALA A 1 280 ? 2.898 -2.780 8.655 1.00 93.44 280 ALA A O 1
ATOM 2269 N N . ARG A 1 281 ? 0.859 -1.870 8.815 1.00 89.12 281 ARG A N 1
ATOM 2270 C CA . ARG A 1 281 ? 0.684 -2.247 10.226 1.00 89.12 281 ARG A CA 1
ATOM 2271 C C . ARG A 1 281 ? 0.750 -3.753 10.487 1.00 89.12 281 ARG A C 1
ATOM 2273 O O . ARG A 1 281 ? 1.112 -4.150 11.592 1.00 89.12 281 ARG A O 1
ATOM 2280 N N . VAL A 1 282 ? 0.301 -4.572 9.538 1.00 86.38 282 VAL A N 1
ATOM 2281 C CA . VAL A 1 282 ? 0.223 -6.034 9.696 1.00 86.38 282 VAL A CA 1
ATOM 2282 C C . VAL A 1 282 ? 1.527 -6.713 9.297 1.00 86.38 282 VAL A C 1
ATOM 2284 O O . VAL A 1 282 ? 1.917 -7.676 9.946 1.00 86.38 282 VAL A O 1
ATOM 2287 N N . ARG A 1 283 ? 2.167 -6.235 8.229 1.00 87.75 283 ARG A N 1
ATOM 2288 C CA . ARG A 1 283 ? 3.275 -6.937 7.573 1.00 87.75 283 ARG A CA 1
ATOM 2289 C C . ARG A 1 283 ? 4.642 -6.483 8.056 1.00 87.75 283 ARG A C 1
ATOM 2291 O O . ARG A 1 283 ? 5.573 -7.270 7.993 1.00 87.75 283 ARG A O 1
ATOM 2298 N N . ASP A 1 284 ? 4.762 -5.243 8.524 1.00 91.06 284 ASP A N 1
ATOM 2299 C CA . ASP A 1 284 ? 6.008 -4.727 9.080 1.00 91.06 284 ASP A CA 1
ATOM 2300 C C . ASP A 1 284 ? 5.969 -4.788 10.621 1.00 91.06 284 ASP A C 1
ATOM 2302 O O . ASP A 1 284 ? 5.208 -4.040 11.250 1.00 91.06 284 ASP A O 1
ATOM 2306 N N . PRO A 1 285 ? 6.789 -5.647 11.258 1.00 85.94 285 PRO A N 1
ATOM 230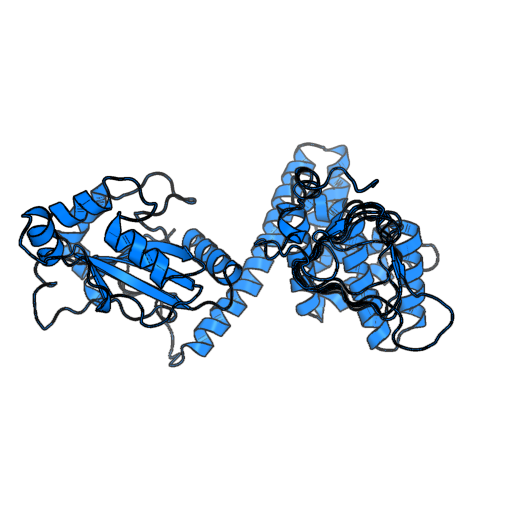7 C CA . PRO A 1 285 ? 6.899 -5.722 12.713 1.00 85.94 285 PRO A CA 1
ATOM 2308 C C . PRO A 1 285 ? 7.351 -4.410 13.373 1.00 85.94 285 PRO A C 1
ATOM 2310 O O . PRO A 1 285 ? 7.002 -4.166 14.529 1.00 85.94 285 PRO A O 1
ATOM 2313 N N . ALA A 1 286 ? 8.098 -3.555 12.663 1.00 90.38 286 ALA A N 1
ATOM 2314 C CA . ALA A 1 286 ? 8.534 -2.248 13.155 1.00 90.38 286 ALA A CA 1
ATOM 2315 C C . ALA A 1 286 ? 7.403 -1.201 13.130 1.00 90.38 286 ALA A C 1
ATOM 2317 O O . ALA A 1 286 ? 7.481 -0.157 13.793 1.00 90.38 286 ALA A O 1
ATOM 2318 N N . CYS A 1 287 ? 6.305 -1.481 12.423 1.00 90.75 287 CYS A N 1
ATOM 2319 C CA . CYS A 1 287 ? 5.142 -0.611 12.383 1.00 90.75 287 CYS A CA 1
ATOM 2320 C C . CYS A 1 287 ? 4.300 -0.767 13.659 1.00 90.75 287 CYS A C 1
ATOM 2322 O O . CYS A 1 287 ? 3.342 -1.538 13.736 1.00 90.75 287 CYS A O 1
ATOM 2324 N N . ILE A 1 288 ? 4.638 0.001 14.694 1.00 88.50 288 ILE A N 1
ATOM 2325 C CA . ILE A 1 288 ? 3.958 -0.083 15.996 1.00 88.50 288 ILE A CA 1
ATOM 2326 C C . ILE A 1 288 ? 2.507 0.445 15.981 1.00 88.50 288 ILE A C 1
ATOM 2328 O O . ILE A 1 288 ? 1.652 -0.069 16.715 1.00 88.50 288 ILE A O 1
ATOM 2332 N N . SER A 1 289 ? 2.187 1.425 15.128 1.00 89.00 289 SER A N 1
ATOM 2333 C CA . SER A 1 289 ? 0.887 2.114 15.095 1.00 89.00 289 SER A CA 1
ATOM 2334 C C . SER A 1 289 ? 0.518 2.620 13.691 1.00 89.00 289 SER A C 1
ATOM 2336 O O . SER A 1 289 ? 1.364 2.724 12.802 1.00 89.00 289 SER A O 1
ATOM 2338 N N . PHE A 1 290 ? -0.759 2.949 13.474 1.00 93.19 290 PHE A N 1
ATOM 2339 C CA . PHE A 1 290 ? -1.204 3.569 12.224 1.00 93.19 290 PHE A CA 1
ATOM 2340 C C . PHE A 1 290 ? -0.756 5.032 12.122 1.00 93.19 290 PHE A C 1
ATOM 2342 O O . PHE A 1 290 ? -0.421 5.475 11.022 1.00 93.19 290 PHE A O 1
ATOM 2349 N N . SER A 1 291 ? -0.715 5.768 13.245 1.00 94.50 291 SER A N 1
ATOM 2350 C CA . SER A 1 291 ? -0.129 7.120 13.301 1.00 94.50 291 SER A CA 1
ATOM 2351 C C . SER A 1 291 ? 1.329 7.111 12.832 1.00 94.50 291 SER A C 1
ATOM 2353 O O . SER A 1 291 ? 1.715 7.957 12.025 1.00 94.50 291 SER A O 1
ATOM 2355 N N . HIS A 1 292 ? 2.110 6.108 13.251 1.00 93.81 292 HIS A N 1
ATOM 2356 C CA . HIS A 1 292 ? 3.511 5.953 12.869 1.00 93.81 292 HIS A CA 1
ATOM 2357 C C . HIS A 1 292 ? 3.671 5.793 11.351 1.00 93.81 292 HIS A C 1
ATOM 2359 O O . HIS A 1 292 ? 4.435 6.536 10.730 1.00 93.81 292 HIS A O 1
ATOM 2365 N N . CYS A 1 293 ? 2.897 4.891 10.736 1.00 96.31 293 CYS A N 1
ATOM 2366 C CA . CYS A 1 293 ? 2.905 4.714 9.283 1.00 96.31 293 CYS A CA 1
ATOM 2367 C C . CYS A 1 293 ? 2.503 6.000 8.548 1.00 96.31 293 CYS A C 1
ATOM 2369 O O . CYS A 1 293 ? 3.196 6.434 7.629 1.00 96.31 293 CYS A O 1
ATOM 2371 N N . LEU A 1 294 ? 1.392 6.624 8.949 1.00 96.56 294 LEU A N 1
ATOM 2372 C CA . LEU A 1 294 ? 0.871 7.812 8.273 1.00 96.56 294 LEU A CA 1
ATOM 2373 C C . LEU A 1 294 ? 1.872 8.974 8.291 1.00 96.56 294 LEU A C 1
ATOM 2375 O O . LEU A 1 294 ? 1.958 9.712 7.315 1.00 96.56 294 LEU A O 1
ATOM 2379 N N . LEU A 1 295 ? 2.628 9.138 9.376 1.00 95.94 295 LEU A N 1
ATOM 2380 C CA . LEU A 1 295 ? 3.550 10.261 9.531 1.00 95.94 295 LEU A CA 1
ATOM 2381 C C . LEU A 1 295 ? 4.924 9.995 8.909 1.00 95.94 295 LEU A C 1
ATOM 2383 O O . LEU A 1 295 ? 5.475 10.889 8.260 1.00 95.94 295 LEU A O 1
ATOM 2387 N N . ASN A 1 296 ? 5.468 8.788 9.092 1.00 95.56 296 ASN A N 1
ATOM 2388 C CA . ASN A 1 296 ? 6.900 8.540 8.906 1.00 95.56 296 ASN A CA 1
ATOM 2389 C C . ASN A 1 296 ? 7.230 7.569 7.763 1.00 95.56 296 ASN A C 1
ATOM 2391 O O . ASN A 1 296 ? 8.371 7.546 7.303 1.00 95.56 296 ASN A O 1
ATOM 2395 N N . TYR A 1 297 ? 6.266 6.796 7.250 1.00 97.88 297 TYR A N 1
ATOM 2396 C CA . TYR A 1 297 ? 6.558 5.800 6.215 1.00 97.88 297 TYR A CA 1
ATOM 2397 C C . TYR A 1 297 ? 6.539 6.453 4.838 1.00 97.88 297 TYR A C 1
ATOM 2399 O O . TYR A 1 297 ? 5.498 6.585 4.191 1.00 97.88 297 TYR A O 1
ATOM 2407 N N . LYS A 1 298 ? 7.720 6.838 4.350 1.00 98.12 298 LYS A N 1
ATOM 2408 C CA . LYS A 1 298 ? 7.856 7.488 3.039 1.00 98.12 298 LYS A CA 1
ATOM 2409 C C . LYS A 1 298 ? 7.348 6.634 1.874 1.00 98.12 298 LYS A C 1
ATOM 2411 O O . LYS A 1 298 ? 6.806 7.189 0.928 1.00 98.12 298 LYS A O 1
ATOM 2416 N N . GLY A 1 299 ? 7.451 5.305 1.959 1.00 98.50 299 GLY A N 1
ATOM 2417 C CA . GLY A 1 299 ? 6.893 4.397 0.953 1.00 98.50 299 GLY A CA 1
ATOM 2418 C C . GLY A 1 299 ? 5.369 4.472 0.872 1.00 98.50 299 GLY A C 1
ATOM 2419 O O . GLY A 1 299 ? 4.806 4.590 -0.216 1.00 98.50 299 GLY A O 1
ATOM 2420 N N . PHE A 1 300 ? 4.700 4.506 2.028 1.00 98.62 300 PHE A N 1
ATOM 2421 C CA . PHE A 1 300 ? 3.257 4.733 2.106 1.00 98.62 300 PHE A CA 1
ATOM 2422 C C . PHE A 1 300 ? 2.877 6.091 1.499 1.00 98.62 300 PHE A C 1
ATOM 2424 O O . PHE A 1 300 ? 1.993 6.151 0.641 1.00 98.62 300 PHE A O 1
ATOM 2431 N N . LEU A 1 301 ? 3.575 7.163 1.892 1.00 98.75 301 LEU A N 1
ATOM 2432 C CA . LEU A 1 301 ? 3.330 8.521 1.392 1.00 98.75 301 LEU A CA 1
ATOM 2433 C C . LEU A 1 301 ? 3.552 8.638 -0.119 1.00 98.75 301 LEU A C 1
ATOM 2435 O O . LEU A 1 301 ? 2.726 9.237 -0.809 1.00 98.75 301 LEU A O 1
ATOM 2439 N N . ALA A 1 302 ? 4.606 8.014 -0.646 1.00 98.81 302 ALA A N 1
ATOM 2440 C CA . ALA A 1 302 ? 4.902 7.99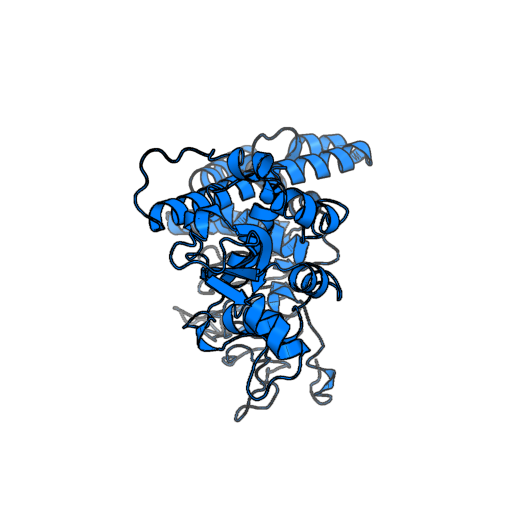2 -2.072 1.00 98.81 302 ALA A CA 1
ATOM 2441 C C . ALA A 1 302 ? 3.792 7.306 -2.880 1.00 98.81 302 ALA A C 1
ATOM 2443 O O . ALA A 1 302 ? 3.369 7.847 -3.899 1.00 98.81 302 ALA A O 1
ATOM 2444 N N . ILE A 1 303 ? 3.247 6.177 -2.406 1.00 98.75 303 ILE A N 1
ATOM 2445 C CA . ILE A 1 303 ? 2.105 5.516 -3.062 1.00 98.75 303 ILE A CA 1
ATOM 2446 C C . ILE A 1 303 ? 0.873 6.422 -3.068 1.00 98.75 303 ILE A C 1
ATOM 2448 O O . ILE A 1 303 ? 0.220 6.562 -4.103 1.00 98.75 303 ILE A O 1
ATOM 2452 N N . GLN A 1 304 ? 0.547 7.064 -1.943 1.00 98.69 304 GLN A N 1
ATOM 2453 C CA . GLN A 1 304 ? -0.630 7.935 -1.884 1.00 98.69 304 GLN A CA 1
ATOM 2454 C C . GLN A 1 304 ? -0.477 9.154 -2.806 1.00 98.69 304 GLN A C 1
ATOM 2456 O O . GLN A 1 304 ? -1.419 9.517 -3.513 1.00 98.69 304 GLN A O 1
ATOM 2461 N N . ALA A 1 305 ? 0.721 9.742 -2.862 1.00 98.69 305 ALA A N 1
ATOM 2462 C CA . ALA A 1 305 ? 1.021 10.844 -3.764 1.00 98.69 305 ALA A CA 1
ATOM 2463 C C . ALA A 1 305 ? 1.006 10.414 -5.242 1.00 98.69 305 ALA A C 1
ATOM 2465 O O . ALA A 1 305 ? 0.431 11.112 -6.082 1.00 98.69 305 ALA A O 1
ATOM 2466 N N . HIS A 1 306 ? 1.547 9.229 -5.552 1.00 98.81 306 HIS A N 1
ATOM 2467 C CA . HIS A 1 306 ? 1.477 8.625 -6.884 1.00 98.81 306 HIS A CA 1
ATOM 2468 C C . HIS A 1 306 ? 0.033 8.451 -7.339 1.00 98.81 306 HIS A C 1
ATOM 2470 O O . HIS A 1 306 ? -0.289 8.809 -8.463 1.00 98.81 306 HIS A O 1
ATOM 2476 N N . ARG A 1 307 ? -0.878 7.976 -6.482 1.00 98.62 307 ARG A N 1
ATOM 2477 C CA . ARG A 1 307 ? -2.295 7.813 -6.857 1.00 98.62 307 ARG A CA 1
ATOM 2478 C C . ARG A 1 307 ? -2.943 9.124 -7.314 1.00 98.62 307 ARG A C 1
ATOM 2480 O O . ARG A 1 307 ? -3.743 9.114 -8.250 1.00 98.62 307 ARG A O 1
ATOM 2487 N N . VAL A 1 308 ? -2.582 10.251 -6.699 1.00 98.38 308 VAL A N 1
ATOM 2488 C CA . VAL A 1 308 ? -3.042 11.577 -7.143 1.00 98.38 308 VAL A CA 1
ATOM 2489 C C . VAL A 1 308 ? -2.362 11.994 -8.444 1.00 98.38 308 VAL A C 1
ATOM 2491 O O . VAL A 1 308 ? -3.045 12.459 -9.357 1.00 98.38 308 VAL A O 1
ATOM 2494 N N . SER A 1 309 ? -1.058 11.748 -8.587 1.00 98.50 309 SER A N 1
ATOM 2495 C CA . SER A 1 309 ? -0.345 11.963 -9.853 1.00 98.50 309 SER A CA 1
ATOM 2496 C C . SER A 1 309 ? -0.941 11.139 -11.009 1.00 98.50 309 SER A C 1
ATOM 2498 O O . SER A 1 309 ? -1.202 11.664 -12.091 1.00 98.50 309 SER A O 1
ATOM 2500 N N . HIS A 1 310 ? -1.286 9.876 -10.759 1.00 98.62 310 HIS A N 1
ATOM 2501 C CA . HIS A 1 310 ? -1.978 8.993 -11.690 1.00 98.62 310 HIS A CA 1
ATOM 2502 C C . HIS A 1 310 ? -3.348 9.548 -12.080 1.00 98.62 310 HIS A C 1
ATOM 2504 O O . HIS A 1 310 ? -3.693 9.590 -13.261 1.00 98.62 310 HIS A O 1
ATOM 2510 N N . LYS A 1 311 ? -4.130 10.047 -11.113 1.00 97.94 311 LYS A N 1
ATOM 2511 C CA . LYS A 1 311 ? -5.425 10.668 -11.413 1.00 97.94 311 LYS A CA 1
ATOM 2512 C C . LYS A 1 311 ? -5.258 11.882 -12.326 1.00 97.94 311 LYS A C 1
ATOM 2514 O O . LYS A 1 311 ? -5.938 11.968 -13.347 1.00 97.94 311 LYS A O 1
ATOM 2519 N N . LEU A 1 312 ? -4.308 12.763 -12.020 1.00 97.94 312 LEU A N 1
ATOM 2520 C CA . LEU A 1 312 ? -3.973 13.911 -12.864 1.00 97.94 312 LEU A CA 1
ATOM 2521 C C . LEU A 1 312 ? -3.562 13.489 -14.276 1.00 97.94 312 LEU A C 1
ATOM 2523 O O . LEU A 1 312 ? -4.016 14.085 -15.254 1.00 97.94 312 LEU A O 1
ATOM 2527 N N . TRP A 1 313 ? -2.756 12.434 -14.389 1.00 98.44 313 TRP A N 1
ATOM 2528 C CA . TRP A 1 313 ? -2.354 11.863 -15.669 1.00 98.44 313 TRP A CA 1
ATOM 2529 C C . TRP A 1 313 ? -3.559 11.391 -16.490 1.00 98.44 313 TRP A C 1
ATOM 2531 O O . TRP A 1 313 ? -3.685 11.750 -17.660 1.00 98.44 313 TRP A O 1
ATOM 2541 N N . THR A 1 314 ? -4.485 10.650 -15.870 1.00 97.25 314 THR A N 1
ATOM 2542 C CA . THR A 1 314 ? -5.712 10.165 -16.534 1.00 97.25 314 THR A CA 1
ATOM 2543 C C . THR A 1 314 ? -6.687 11.281 -16.914 1.00 97.25 314 THR A C 1
ATOM 2545 O O . THR A 1 314 ? -7.457 11.125 -17.854 1.00 97.25 314 THR A O 1
ATOM 2548 N N . GLN A 1 315 ? -6.624 12.426 -16.233 1.00 96.81 315 GLN A N 1
ATOM 2549 C CA . GLN A 1 315 ? -7.389 13.636 -16.552 1.00 96.81 315 GLN A CA 1
ATOM 2550 C C . GLN A 1 315 ? -6.690 14.529 -17.591 1.00 96.81 315 GLN A C 1
ATOM 2552 O O . GLN A 1 315 ? -7.056 15.691 -17.751 1.00 96.81 315 GLN A O 1
ATOM 2557 N N . SER A 1 316 ? -5.648 14.031 -18.262 1.00 97.38 316 SER A N 1
ATOM 2558 C CA . SER A 1 316 ? -4.836 14.785 -19.227 1.00 97.38 316 SER A CA 1
ATOM 2559 C C . SER A 1 316 ? -4.103 16.003 -18.642 1.00 97.38 316 SER A C 1
ATOM 2561 O O . SER A 1 316 ? -3.521 16.789 -19.388 1.00 97.38 316 SER A O 1
ATOM 2563 N N . ARG A 1 317 ? -4.014 16.136 -17.311 1.00 97.75 317 ARG A N 1
ATOM 2564 C CA . ARG A 1 317 ? -3.228 17.173 -16.613 1.00 97.75 317 ARG A CA 1
ATOM 2565 C C . ARG A 1 317 ? -1.762 16.746 -16.469 1.00 97.75 317 ARG A C 1
ATOM 2567 O O . ARG A 1 317 ? -1.180 16.805 -15.386 1.00 97.75 317 ARG A O 1
ATOM 2574 N N . LYS A 1 318 ? -1.162 16.294 -17.575 1.00 98.00 318 LYS A N 1
ATOM 2575 C CA . LYS A 1 318 ? 0.158 15.640 -17.600 1.00 98.00 318 LYS A CA 1
ATOM 2576 C C . LYS A 1 318 ? 1.307 16.497 -17.049 1.00 98.00 318 LYS A C 1
ATOM 2578 O O . LYS A 1 318 ? 2.086 15.942 -16.280 1.00 98.00 318 LYS A O 1
ATOM 2583 N N . PRO A 1 319 ? 1.421 17.810 -17.346 1.00 98.00 319 PRO A N 1
ATOM 2584 C CA . PRO A 1 319 ? 2.511 18.620 -16.797 1.00 98.00 319 PRO A CA 1
ATOM 2585 C C . PRO A 1 319 ? 2.514 18.649 -15.266 1.00 98.00 319 PRO A C 1
ATOM 2587 O O . PRO A 1 319 ? 3.564 18.511 -14.648 1.00 98.00 319 PRO A O 1
ATOM 2590 N N . LEU A 1 320 ? 1.331 18.745 -14.646 1.00 97.25 320 LEU A N 1
ATOM 2591 C CA . LEU A 1 320 ? 1.208 18.725 -13.189 1.00 97.25 320 LEU A CA 1
ATOM 2592 C C . LEU A 1 320 ? 1.482 17.331 -12.612 1.00 97.25 320 LEU A C 1
ATOM 2594 O O . LEU A 1 320 ? 2.125 17.227 -11.574 1.00 97.25 320 LEU A O 1
ATOM 2598 N N . ALA A 1 321 ? 1.032 16.268 -13.287 1.00 98.25 321 ALA A N 1
ATOM 2599 C CA . ALA A 1 321 ? 1.346 14.896 -12.889 1.00 98.25 321 ALA A CA 1
ATOM 2600 C C . ALA A 1 321 ? 2.865 14.643 -12.884 1.00 98.25 321 ALA A C 1
ATOM 2602 O O . ALA A 1 321 ? 3.395 14.106 -11.916 1.00 98.25 321 ALA A O 1
ATOM 2603 N N . LEU A 1 322 ? 3.573 15.091 -13.925 1.00 98.25 322 LEU A N 1
ATOM 2604 C CA . LEU A 1 322 ? 5.031 14.968 -14.036 1.00 98.25 322 LEU A CA 1
ATOM 2605 C C . LEU A 1 322 ? 5.772 15.844 -13.018 1.00 98.25 322 LEU A C 1
ATOM 2607 O O . LEU A 1 322 ? 6.727 15.383 -12.403 1.00 98.25 322 LEU A O 1
ATOM 2611 N N . ALA A 1 323 ? 5.310 17.075 -12.781 1.00 97.94 323 ALA A N 1
ATOM 2612 C CA . ALA A 1 323 ? 5.877 17.931 -11.740 1.00 97.94 323 ALA A CA 1
ATOM 2613 C C . ALA A 1 323 ? 5.723 17.301 -10.346 1.00 97.94 323 ALA A C 1
ATOM 2615 O O . ALA A 1 323 ? 6.672 17.277 -9.565 1.00 97.94 323 ALA A O 1
ATOM 2616 N N . LEU A 1 324 ? 4.544 16.744 -10.045 1.00 98.19 324 LEU A N 1
ATOM 2617 C CA . LEU A 1 324 ? 4.298 16.046 -8.787 1.00 98.19 324 LEU A CA 1
ATOM 2618 C C . LEU A 1 324 ? 5.134 14.764 -8.679 1.00 98.19 324 LEU A C 1
ATOM 2620 O O . LEU A 1 324 ? 5.707 14.504 -7.629 1.00 98.19 324 LEU A O 1
ATOM 2624 N N . HIS A 1 325 ? 5.239 13.988 -9.758 1.00 98.38 325 HIS A N 1
ATOM 2625 C CA . HIS A 1 325 ? 6.081 12.790 -9.838 1.00 98.38 325 HIS A CA 1
ATOM 2626 C C . HIS A 1 325 ? 7.556 13.090 -9.563 1.00 98.38 325 HIS A C 1
ATOM 2628 O O . HIS A 1 325 ? 8.147 12.435 -8.708 1.00 98.38 325 HIS A O 1
ATOM 2634 N N . SER A 1 326 ? 8.112 14.130 -10.187 1.00 98.31 326 SER A N 1
ATOM 2635 C CA . SER A 1 326 ? 9.476 14.594 -9.909 1.00 98.31 326 SER A CA 1
ATOM 2636 C C . SER A 1 326 ? 9.663 14.940 -8.425 1.00 98.31 326 SER A C 1
ATOM 2638 O O . SER A 1 326 ? 10.588 14.454 -7.780 1.00 98.31 326 SER A O 1
ATOM 2640 N N . ARG A 1 327 ? 8.706 15.658 -7.820 1.00 98.25 327 ARG A N 1
ATOM 2641 C CA . ARG A 1 327 ? 8.754 15.977 -6.382 1.00 98.25 327 ARG A CA 1
ATOM 2642 C C . ARG A 1 327 ? 8.638 14.763 -5.464 1.00 98.25 327 ARG A C 1
ATOM 2644 O O . ARG A 1 327 ? 9.269 14.752 -4.411 1.00 98.25 327 ARG A O 1
ATOM 2651 N N . ILE A 1 328 ? 7.854 13.752 -5.836 1.00 98.56 328 ILE A N 1
ATOM 2652 C CA . ILE A 1 328 ? 7.782 12.479 -5.100 1.00 98.56 328 ILE A CA 1
ATOM 2653 C C . ILE A 1 328 ? 9.155 11.794 -5.118 1.00 98.56 328 ILE A C 1
ATOM 2655 O O . ILE A 1 328 ? 9.615 11.348 -4.065 1.00 98.56 328 ILE A O 1
ATOM 2659 N N . SER A 1 329 ? 9.822 11.773 -6.278 1.00 98.50 329 SER A N 1
ATOM 2660 C CA . SER A 1 329 ? 11.178 11.235 -6.417 1.00 98.50 329 SER A CA 1
ATOM 2661 C C . SER A 1 329 ? 12.177 12.000 -5.543 1.00 98.50 329 SER A C 1
ATOM 2663 O O . SER A 1 329 ? 12.850 11.384 -4.721 1.00 98.50 329 SER A O 1
ATOM 2665 N N . ASP A 1 330 ? 12.188 13.335 -5.599 1.00 97.94 330 ASP A N 1
ATOM 2666 C CA . ASP A 1 330 ? 13.107 14.169 -4.807 1.00 97.94 330 ASP A CA 1
ATOM 2667 C C . ASP A 1 330 ? 12.960 13.964 -3.290 1.00 97.94 330 ASP A C 1
ATOM 2669 O O . ASP A 1 330 ? 13.948 13.892 -2.560 1.00 97.94 330 ASP A O 1
ATOM 2673 N N . VAL A 1 331 ? 11.719 13.920 -2.791 1.00 98.38 331 VAL A N 1
ATOM 2674 C CA . VAL A 1 331 ? 11.440 13.939 -1.344 1.00 98.38 331 VAL A CA 1
ATOM 2675 C C . VAL A 1 331 ? 11.467 12.540 -0.738 1.00 98.38 331 VAL A C 1
ATOM 2677 O O . VAL A 1 331 ? 11.937 12.358 0.387 1.00 98.38 331 VAL A O 1
ATOM 2680 N N . PHE A 1 332 ? 10.945 11.538 -1.447 1.00 98.62 332 PHE A N 1
ATOM 2681 C CA . PHE A 1 332 ? 10.813 10.182 -0.913 1.00 98.62 332 PHE A CA 1
ATOM 2682 C C . PHE A 1 332 ? 11.852 9.203 -1.474 1.00 98.62 332 PHE A C 1
ATOM 2684 O O . PHE A 1 332 ? 12.011 8.114 -0.911 1.00 98.62 332 PHE A O 1
ATOM 2691 N N . ALA A 1 333 ? 12.608 9.596 -2.505 1.00 98.62 333 ALA A N 1
ATOM 2692 C CA . ALA A 1 333 ? 13.489 8.723 -3.281 1.00 98.62 333 ALA A CA 1
ATOM 2693 C C . ALA A 1 333 ? 12.725 7.534 -3.887 1.00 98.62 333 ALA A C 1
ATOM 2695 O O . ALA A 1 333 ? 13.198 6.400 -3.838 1.00 98.62 333 ALA A O 1
ATOM 2696 N N . VAL A 1 334 ? 11.513 7.795 -4.389 1.00 98.81 334 VAL A N 1
ATOM 2697 C CA . VAL A 1 334 ? 10.622 6.813 -5.019 1.00 98.81 334 VAL A CA 1
ATOM 2698 C C . VAL A 1 334 ? 10.174 7.370 -6.365 1.00 98.81 334 VAL A C 1
ATOM 2700 O O . VAL A 1 334 ? 9.431 8.348 -6.418 1.00 98.81 334 VAL A O 1
ATOM 2703 N N . ASP A 1 335 ? 10.611 6.741 -7.448 1.00 98.75 335 ASP A N 1
ATOM 2704 C CA . ASP A 1 335 ? 10.297 7.146 -8.814 1.00 98.75 335 ASP A CA 1
ATOM 2705 C C . ASP A 1 335 ? 9.233 6.203 -9.387 1.00 98.75 335 ASP A C 1
ATOM 2707 O O . ASP A 1 335 ? 9.519 5.078 -9.787 1.00 98.75 335 ASP A O 1
ATOM 2711 N N . ILE A 1 336 ? 7.975 6.643 -9.396 1.00 98.81 336 ILE A N 1
ATOM 2712 C CA . ILE A 1 336 ? 6.870 5.887 -9.992 1.00 98.81 336 ILE A CA 1
ATOM 2713 C C . ILE A 1 336 ? 6.242 6.748 -11.073 1.00 98.81 336 ILE A C 1
ATOM 2715 O O . ILE A 1 336 ? 5.599 7.758 -10.781 1.00 98.81 336 ILE A O 1
ATOM 2719 N N . HIS A 1 337 ? 6.394 6.331 -12.327 1.00 98.75 337 HIS A N 1
ATOM 2720 C CA . HIS A 1 337 ? 5.836 7.069 -13.450 1.00 98.75 337 HIS A CA 1
ATOM 2721 C C . HIS A 1 337 ? 4.305 7.206 -13.308 1.00 98.75 337 HIS A C 1
ATOM 2723 O O . HIS A 1 337 ? 3.638 6.192 -13.090 1.00 98.75 337 HIS A O 1
ATOM 2729 N N . PRO A 1 338 ? 3.698 8.392 -13.533 1.00 98.75 338 PRO A N 1
ATOM 2730 C CA . PRO A 1 338 ? 2.269 8.624 -13.289 1.00 98.75 338 PRO A CA 1
ATOM 2731 C C . PRO A 1 338 ? 1.325 7.648 -13.998 1.00 98.75 338 PRO A C 1
ATOM 2733 O O . PRO A 1 338 ? 0.261 7.331 -13.483 1.00 98.75 338 PRO A O 1
ATOM 2736 N N . ALA A 1 339 ? 1.693 7.148 -15.179 1.00 98.50 339 ALA A N 1
ATOM 2737 C CA . ALA A 1 339 ? 0.891 6.171 -15.925 1.00 98.50 339 ALA A CA 1
ATOM 2738 C C . ALA A 1 339 ? 0.869 4.751 -15.316 1.00 98.50 339 ALA A C 1
ATOM 2740 O O . ALA A 1 339 ? -0.031 3.975 -15.653 1.00 98.50 339 ALA A O 1
ATOM 2741 N N . ALA A 1 340 ? 1.814 4.418 -14.427 1.00 98.62 340 ALA A N 1
ATOM 2742 C CA . ALA A 1 340 ? 1.908 3.101 -13.810 1.00 98.62 340 ALA A CA 1
ATOM 2743 C C . ALA A 1 340 ? 0.652 2.796 -12.984 1.00 98.62 340 ALA A C 1
ATOM 2745 O O . ALA A 1 340 ? 0.152 3.637 -12.226 1.00 98.62 340 ALA A O 1
ATOM 2746 N N . LYS A 1 341 ? 0.140 1.572 -13.121 1.00 98.62 341 LYS A N 1
ATOM 2747 C CA . LYS A 1 341 ? -1.094 1.138 -12.456 1.00 98.62 341 LYS A CA 1
ATOM 2748 C C . LYS A 1 341 ? -0.746 0.362 -11.198 1.00 98.62 341 LYS A C 1
ATOM 2750 O O . LYS A 1 341 ? -0.058 -0.649 -11.280 1.00 98.62 341 LYS A O 1
ATOM 2755 N N . ILE A 1 342 ? -1.249 0.814 -10.053 1.00 98.62 342 ILE A N 1
ATOM 2756 C CA . ILE A 1 342 ? -0.958 0.205 -8.753 1.00 98.62 342 ILE A CA 1
ATOM 2757 C C . ILE A 1 342 ? -2.264 -0.148 -8.041 1.00 98.62 342 ILE A C 1
ATOM 2759 O O . ILE A 1 342 ? -3.125 0.717 -7.850 1.00 98.62 342 ILE A O 1
ATOM 2763 N N . GLY A 1 343 ? -2.388 -1.411 -7.628 1.00 97.88 343 GLY A N 1
ATOM 2764 C CA . GLY A 1 343 ? -3.478 -1.935 -6.808 1.00 97.88 343 GLY A CA 1
ATOM 2765 C C . GLY A 1 343 ? -3.489 -1.359 -5.391 1.00 97.88 343 GLY A C 1
ATOM 2766 O O . GLY A 1 343 ? -2.955 -0.283 -5.138 1.00 97.88 343 GLY A O 1
ATOM 2767 N N . LYS A 1 344 ? -4.131 -2.045 -4.446 1.00 96.25 344 LYS A N 1
ATOM 2768 C CA . LYS A 1 344 ? -4.262 -1.620 -3.035 1.00 96.25 344 LYS A CA 1
ATOM 2769 C C . LYS A 1 344 ? -3.697 -2.656 -2.067 1.00 96.25 344 LYS A C 1
ATOM 2771 O O . LYS A 1 344 ? -3.547 -3.819 -2.431 1.00 96.25 344 LYS A O 1
ATOM 2776 N N . GLY A 1 345 ? -3.454 -2.248 -0.824 1.00 95.69 345 GLY A N 1
ATOM 2777 C CA . GLY A 1 345 ? -2.785 -3.092 0.164 1.00 95.69 345 GLY A CA 1
ATOM 2778 C C . GLY A 1 345 ? -1.298 -3.223 -0.149 1.00 95.69 345 GLY A C 1
ATOM 2779 O O . GLY A 1 345 ? -0.740 -4.305 0.003 1.00 95.69 345 GLY A O 1
ATOM 2780 N N . ILE A 1 346 ? -0.688 -2.156 -0.660 1.00 98.44 346 ILE A N 1
ATOM 2781 C CA . ILE A 1 346 ? 0.719 -2.132 -1.050 1.00 98.44 346 ILE A CA 1
ATOM 2782 C C . ILE A 1 346 ? 1.571 -1.784 0.161 1.00 98.44 346 ILE A C 1
ATOM 2784 O O . ILE A 1 346 ? 1.277 -0.820 0.870 1.00 98.44 346 ILE A O 1
ATOM 2788 N N . LEU A 1 347 ? 2.652 -2.533 0.349 1.00 98.25 347 LEU A N 1
ATOM 2789 C CA . LEU A 1 347 ? 3.739 -2.152 1.239 1.00 98.25 347 LEU A CA 1
ATOM 2790 C C . LEU A 1 347 ? 4.972 -1.830 0.392 1.00 98.25 347 LEU A C 1
ATOM 2792 O O . LEU A 1 347 ? 5.518 -2.713 -0.262 1.00 98.25 347 LEU A O 1
ATOM 2796 N N . LEU A 1 348 ? 5.395 -0.565 0.398 1.00 98.31 348 LEU A N 1
ATOM 2797 C CA . LEU A 1 348 ? 6.741 -0.181 -0.029 1.00 98.31 348 LEU A CA 1
ATOM 2798 C C . LEU A 1 348 ? 7.600 -0.044 1.224 1.00 98.31 348 LEU A C 1
ATOM 2800 O O . LEU A 1 348 ? 7.583 1.009 1.867 1.00 98.31 348 LEU A O 1
ATOM 2804 N N . ASP A 1 349 ? 8.288 -1.117 1.594 1.00 97.69 349 ASP A N 1
ATOM 2805 C CA . ASP A 1 349 ? 9.086 -1.142 2.813 1.00 97.69 349 ASP A CA 1
ATOM 2806 C C . ASP A 1 349 ? 10.471 -0.537 2.574 1.00 97.69 349 ASP A C 1
ATOM 2808 O O . ASP A 1 349 ? 11.150 -0.860 1.594 1.00 97.69 349 ASP A O 1
ATOM 2812 N N . HIS A 1 350 ? 10.859 0.394 3.448 1.00 97.94 350 HIS A N 1
ATOM 2813 C CA . HIS A 1 350 ? 11.975 1.341 3.317 1.00 97.94 350 HIS A CA 1
ATOM 2814 C C . HIS A 1 350 ? 11.921 2.265 2.077 1.00 97.94 350 HIS A C 1
ATOM 2816 O O . HIS A 1 350 ? 12.242 3.449 2.180 1.00 97.94 350 HIS A O 1
ATOM 2822 N N . ALA A 1 351 ? 11.478 1.759 0.923 1.00 98.31 351 ALA A N 1
ATOM 2823 C CA . ALA A 1 351 ? 11.141 2.425 -0.337 1.00 98.31 351 ALA A CA 1
ATOM 2824 C C . ALA A 1 351 ? 12.262 3.166 -1.086 1.00 98.31 351 ALA A C 1
ATOM 2826 O O . ALA A 1 351 ? 12.108 3.429 -2.274 1.00 98.31 351 ALA A O 1
ATOM 2827 N N . THR A 1 352 ? 13.382 3.503 -0.443 1.00 98.69 352 THR A N 1
ATOM 2828 C CA . THR A 1 352 ? 14.497 4.223 -1.082 1.00 98.69 352 THR A CA 1
ATOM 2829 C C . THR A 1 352 ? 14.928 3.555 -2.384 1.00 98.69 352 THR A C 1
ATOM 2831 O O . THR A 1 352 ? 15.217 2.364 -2.391 1.00 98.69 352 THR A O 1
ATOM 2834 N N . GLY A 1 353 ? 15.010 4.319 -3.470 1.00 98.06 353 GLY A N 1
ATOM 2835 C CA . GLY A 1 353 ? 15.509 3.843 -4.757 1.00 98.06 353 GLY A CA 1
ATOM 2836 C C . GLY A 1 353 ? 14.552 2.919 -5.509 1.00 98.06 353 GLY A C 1
ATOM 2837 O O . GLY A 1 353 ? 14.995 2.246 -6.433 1.00 98.06 353 GLY A O 1
ATOM 2838 N N . VAL A 1 354 ? 13.272 2.852 -5.123 1.00 98.88 354 VAL A N 1
ATOM 2839 C CA . VAL A 1 354 ? 12.259 2.143 -5.917 1.00 98.88 354 VAL A CA 1
ATOM 2840 C C . VAL A 1 354 ? 12.003 2.905 -7.217 1.00 98.88 354 VAL A C 1
ATOM 2842 O O . VAL A 1 354 ? 11.716 4.102 -7.181 1.00 98.88 354 VAL A O 1
ATOM 2845 N N . VAL A 1 355 ? 12.062 2.196 -8.347 1.00 98.88 355 VAL A N 1
ATOM 2846 C CA . VAL A 1 355 ? 11.808 2.733 -9.692 1.00 98.88 355 VAL A CA 1
ATOM 2847 C C . VAL A 1 355 ? 10.733 1.900 -10.384 1.00 98.88 355 VAL A C 1
ATOM 2849 O O . VAL A 1 355 ? 10.876 0.688 -10.526 1.00 98.88 355 VAL A O 1
ATOM 2852 N N . VAL A 1 356 ? 9.654 2.530 -10.849 1.00 98.81 356 VAL A N 1
ATOM 2853 C CA . VAL A 1 356 ? 8.526 1.869 -11.518 1.00 98.81 356 VAL A CA 1
ATOM 2854 C C . VAL A 1 356 ? 8.176 2.607 -12.801 1.00 98.81 356 VAL A C 1
ATOM 2856 O O . VAL A 1 356 ? 7.712 3.749 -12.789 1.00 98.81 356 VAL A O 1
ATOM 2859 N N . GLY A 1 357 ? 8.380 1.932 -13.929 1.00 98.12 357 GLY A N 1
ATOM 2860 C CA . GLY A 1 357 ? 8.205 2.541 -15.238 1.00 98.12 357 GLY A CA 1
ATOM 2861 C C . GLY A 1 357 ? 6.757 2.658 -15.722 1.00 98.12 357 GLY A C 1
ATOM 2862 O O . GLY A 1 357 ? 5.815 2.083 -15.181 1.00 98.12 357 GLY A O 1
ATOM 2863 N N . GLU A 1 358 ? 6.596 3.414 -16.806 1.00 98.12 358 GLU A N 1
ATOM 2864 C CA . GLU A 1 358 ? 5.319 3.896 -17.351 1.00 98.12 358 GLU A CA 1
ATOM 2865 C C . GLU A 1 358 ? 4.228 2.834 -17.537 1.00 98.12 358 GLU A C 1
ATOM 2867 O O . GLU A 1 358 ? 3.066 3.085 -17.225 1.00 98.12 358 GLU A O 1
ATOM 2872 N N . THR A 1 359 ? 4.583 1.664 -18.068 1.00 98.06 359 THR A N 1
ATOM 2873 C CA . THR A 1 359 ? 3.617 0.613 -18.439 1.00 98.06 359 THR A CA 1
ATOM 2874 C C . THR A 1 359 ? 3.559 -0.520 -17.416 1.00 98.06 359 THR A C 1
ATOM 2876 O O . THR A 1 359 ? 2.991 -1.584 -17.685 1.00 98.06 359 THR A O 1
ATOM 2879 N N . ALA A 1 360 ? 4.164 -0.313 -16.244 1.00 98.69 360 ALA A N 1
ATOM 2880 C CA . ALA A 1 360 ? 4.159 -1.295 -15.178 1.00 98.69 360 ALA A CA 1
ATOM 2881 C C . ALA A 1 360 ? 2.751 -1.434 -14.588 1.00 98.69 360 ALA A C 1
ATOM 2883 O O . ALA A 1 360 ? 1.982 -0.469 -14.487 1.00 98.69 360 ALA A O 1
ATOM 2884 N N . VAL A 1 361 ? 2.423 -2.657 -14.182 1.00 98.81 361 VAL A N 1
ATOM 2885 C CA . VAL A 1 361 ? 1.201 -2.956 -13.435 1.00 98.81 361 VAL A CA 1
ATOM 2886 C C . VAL A 1 361 ? 1.597 -3.689 -12.168 1.00 98.81 361 VAL A C 1
ATOM 2888 O O . VAL A 1 361 ? 2.297 -4.693 -12.241 1.00 98.81 361 VAL A O 1
ATOM 2891 N N . ILE A 1 362 ? 1.142 -3.190 -11.025 1.00 98.81 362 ILE A N 1
ATOM 2892 C CA . ILE A 1 362 ? 1.300 -3.820 -9.717 1.00 98.81 362 ILE A CA 1
ATOM 2893 C C . ILE A 1 362 ? -0.091 -4.194 -9.206 1.00 98.81 362 ILE A C 1
ATOM 2895 O O . ILE A 1 362 ? -0.967 -3.331 -9.116 1.00 98.81 362 ILE A O 1
ATOM 2899 N N . GLY A 1 363 ? -0.287 -5.474 -8.897 1.00 98.12 363 GLY A N 1
ATOM 2900 C CA . GLY A 1 363 ? -1.519 -6.028 -8.341 1.00 98.12 363 GLY A CA 1
ATOM 2901 C C . GLY A 1 363 ? -1.827 -5.564 -6.915 1.00 98.12 363 GLY A C 1
ATOM 2902 O O . GLY A 1 363 ? -1.256 -4.606 -6.398 1.00 98.12 363 GLY A O 1
ATOM 2903 N N . ASN A 1 364 ? -2.769 -6.236 -6.263 1.00 96.81 364 ASN A N 1
ATOM 2904 C CA . ASN A 1 364 ? -3.133 -5.988 -4.869 1.00 96.81 364 ASN A CA 1
ATOM 2905 C C . ASN A 1 364 ? -2.256 -6.790 -3.907 1.00 96.81 364 ASN A C 1
ATOM 2907 O O . ASN A 1 364 ? -1.762 -7.858 -4.249 1.00 96.81 364 ASN A O 1
ATOM 2911 N N . ASN A 1 365 ? -2.137 -6.323 -2.666 1.00 95.12 365 ASN A N 1
ATOM 2912 C CA . ASN A 1 365 ? -1.443 -7.039 -1.590 1.00 95.12 365 ASN A CA 1
ATOM 2913 C C . ASN A 1 365 ? 0.025 -7.381 -1.893 1.00 95.12 365 ASN A C 1
ATOM 2915 O O . ASN A 1 365 ? 0.551 -8.361 -1.377 1.00 95.12 365 ASN A O 1
ATOM 2919 N N . VAL A 1 366 ? 0.677 -6.569 -2.724 1.00 98.38 366 VAL A N 1
ATOM 2920 C CA . VAL A 1 366 ? 2.092 -6.727 -3.071 1.00 98.38 366 VAL A CA 1
ATOM 2921 C C . VAL A 1 366 ? 2.958 -6.012 -2.036 1.00 98.38 366 VAL A C 1
ATOM 2923 O O . VAL A 1 366 ? 2.626 -4.901 -1.607 1.00 98.38 366 VAL A O 1
ATOM 2926 N N . SER A 1 367 ? 4.077 -6.632 -1.674 1.00 98.56 367 SER A N 1
ATOM 2927 C CA . SER A 1 367 ? 5.110 -6.025 -0.835 1.00 98.56 367 SER A CA 1
ATOM 2928 C C . SER A 1 367 ? 6.420 -5.921 -1.611 1.00 98.56 367 SER A C 1
ATOM 2930 O O . SER A 1 367 ? 6.867 -6.885 -2.232 1.00 98.56 367 SER A O 1
ATOM 2932 N N . ILE A 1 368 ? 7.004 -4.725 -1.619 1.00 98.69 368 ILE A N 1
ATOM 2933 C CA . ILE A 1 368 ? 8.195 -4.366 -2.391 1.00 98.69 368 ILE A CA 1
ATOM 2934 C C . ILE A 1 368 ? 9.175 -3.681 -1.445 1.00 98.69 368 ILE A C 1
ATOM 2936 O O . ILE A 1 368 ? 8.809 -2.727 -0.758 1.00 98.69 368 ILE A O 1
ATOM 2940 N N . LEU A 1 369 ? 10.416 -4.154 -1.420 1.00 98.38 369 LEU A N 1
ATOM 2941 C CA . LEU A 1 369 ? 11.474 -3.565 -0.604 1.00 98.38 369 LEU A CA 1
ATOM 2942 C C . LEU A 1 369 ? 12.205 -2.438 -1.361 1.00 98.38 369 LEU A C 1
ATOM 2944 O O . LEU A 1 369 ? 11.975 -2.174 -2.540 1.00 98.38 369 LEU A O 1
ATOM 2948 N N . HIS A 1 370 ? 13.098 -1.744 -0.663 1.00 98.50 370 HIS A N 1
ATOM 2949 C CA . HIS A 1 370 ? 13.980 -0.724 -1.231 1.00 98.50 370 HIS A CA 1
ATOM 2950 C C . HIS A 1 370 ? 14.842 -1.224 -2.411 1.00 98.50 370 HIS A C 1
ATOM 2952 O O . HIS A 1 370 ? 15.116 -2.414 -2.556 1.00 98.50 370 HIS A O 1
ATOM 2958 N N . HIS A 1 371 ? 15.280 -0.282 -3.251 1.00 98.56 371 HIS A N 1
ATOM 2959 C CA . HIS A 1 371 ? 16.092 -0.474 -4.461 1.00 98.56 371 HIS A CA 1
ATOM 2960 C C . HIS A 1 371 ? 15.494 -1.397 -5.532 1.00 98.56 371 HIS A C 1
ATOM 2962 O O . HIS A 1 371 ? 16.203 -1.834 -6.437 1.00 98.56 371 HIS A O 1
ATOM 2968 N N . VAL A 1 372 ? 14.193 -1.685 -5.469 1.00 98.81 372 VAL A N 1
ATOM 2969 C CA . VAL A 1 372 ? 13.530 -2.480 -6.504 1.00 98.81 372 VAL A CA 1
ATOM 2970 C C . VAL A 1 372 ? 13.312 -1.664 -7.774 1.00 98.81 372 VAL A C 1
ATOM 2972 O O . VAL A 1 372 ? 12.772 -0.560 -7.732 1.00 98.81 372 VAL A O 1
ATOM 2975 N N . THR A 1 373 ? 13.654 -2.246 -8.923 1.00 98.81 373 THR A N 1
ATOM 2976 C CA . THR A 1 373 ? 13.411 -1.651 -10.243 1.00 98.81 373 THR A CA 1
ATOM 2977 C C . THR A 1 373 ? 12.421 -2.492 -11.044 1.00 98.81 373 THR A C 1
ATOM 2979 O O . THR A 1 373 ? 12.677 -3.659 -11.319 1.00 98.81 373 THR A O 1
ATOM 2982 N N . LEU A 1 374 ? 11.310 -1.887 -11.471 1.00 98.62 374 LEU A N 1
ATOM 2983 C CA . LEU A 1 374 ? 10.365 -2.418 -12.457 1.00 98.62 374 LEU A CA 1
ATOM 2984 C C . LEU A 1 374 ? 10.551 -1.649 -13.773 1.00 98.62 374 LEU A C 1
ATOM 2986 O O . LEU A 1 374 ? 9.826 -0.693 -14.074 1.00 98.62 374 LEU A O 1
ATOM 2990 N N . GLY A 1 375 ? 11.585 -2.033 -14.520 1.00 96.94 375 GLY A N 1
ATOM 2991 C CA . GLY A 1 375 ? 12.164 -1.249 -15.612 1.00 96.94 375 GLY A CA 1
ATOM 2992 C C . GLY A 1 375 ? 11.914 -1.813 -17.011 1.00 96.94 375 GLY A C 1
ATOM 2993 O O . GLY A 1 375 ? 11.416 -2.923 -17.189 1.00 96.94 375 GLY A O 1
ATOM 2994 N N . GLY A 1 376 ? 12.256 -1.023 -18.029 1.00 94.00 376 GLY A N 1
ATOM 2995 C CA . GLY A 1 376 ? 12.290 -1.472 -19.423 1.00 94.00 376 GLY A CA 1
ATOM 2996 C C . GLY A 1 376 ? 13.641 -2.082 -19.803 1.00 94.00 376 GLY A C 1
ATOM 2997 O O . GLY A 1 376 ? 14.642 -1.849 -19.136 1.00 94.00 376 GLY A O 1
ATOM 2998 N N . THR A 1 377 ? 13.687 -2.839 -20.901 1.00 85.44 377 THR A N 1
ATOM 2999 C CA . THR A 1 377 ? 14.922 -3.461 -21.428 1.00 85.44 377 THR A CA 1
ATOM 3000 C C . THR A 1 377 ? 15.645 -2.624 -22.489 1.00 85.44 377 THR A C 1
ATOM 3002 O O . THR A 1 377 ? 16.718 -3.008 -22.945 1.00 85.44 377 THR A O 1
ATOM 3005 N N . GLY A 1 378 ? 15.082 -1.489 -22.919 1.00 80.19 378 GLY A N 1
ATOM 3006 C CA . GLY A 1 378 ? 15.669 -0.651 -23.966 1.00 80.19 378 GLY A CA 1
ATOM 3007 C C . GLY A 1 378 ? 14.760 0.496 -24.417 1.00 80.19 378 GLY A C 1
ATOM 3008 O O . GLY A 1 378 ? 13.834 0.887 -23.711 1.00 80.19 378 GLY A O 1
ATOM 3009 N N . LYS A 1 379 ? 15.017 1.024 -25.621 1.00 77.44 379 LYS A N 1
ATOM 3010 C CA . LYS A 1 379 ? 14.340 2.208 -26.197 1.00 77.44 379 LYS A CA 1
ATOM 3011 C C . LYS A 1 379 ? 13.026 1.925 -26.941 1.00 77.44 379 LYS A C 1
ATOM 3013 O O . LYS A 1 379 ? 12.490 2.820 -27.587 1.00 77.44 379 LYS A O 1
ATOM 3018 N N . ALA A 1 380 ? 12.553 0.679 -26.937 1.00 73.56 380 ALA A N 1
ATOM 3019 C CA . ALA A 1 380 ? 11.345 0.302 -27.664 1.00 73.56 380 ALA A CA 1
ATOM 3020 C C . ALA A 1 380 ? 10.107 0.972 -27.048 1.00 73.56 380 ALA A C 1
ATOM 3022 O O . ALA A 1 380 ? 9.925 0.957 -25.830 1.00 73.56 380 ALA A O 1
ATOM 3023 N N . CYS A 1 381 ? 9.254 1.549 -27.895 1.00 76.44 381 CYS A N 1
ATOM 3024 C CA . CYS A 1 381 ? 7.968 2.106 -27.484 1.00 76.44 381 CYS A CA 1
ATOM 3025 C C . CYS A 1 381 ? 6.933 0.991 -27.268 1.00 76.44 381 CYS A C 1
ATOM 3027 O O . CYS A 1 381 ? 7.031 -0.085 -27.854 1.00 76.44 381 CYS A O 1
ATOM 3029 N N . GLY A 1 382 ? 5.908 1.273 -26.462 1.00 89.88 382 GLY A N 1
ATOM 3030 C CA . GLY A 1 382 ? 4.830 0.329 -26.158 1.00 89.88 382 GLY A CA 1
ATOM 3031 C C . GLY A 1 382 ? 4.954 -0.298 -24.772 1.00 89.88 382 GLY A C 1
ATOM 3032 O O . GLY A 1 382 ? 5.596 0.263 -23.875 1.00 89.88 382 GLY A O 1
ATOM 3033 N N . ASP A 1 383 ? 4.288 -1.440 -24.590 1.00 94.12 383 ASP A N 1
ATOM 3034 C CA . ASP A 1 383 ? 4.252 -2.134 -23.308 1.00 94.12 383 ASP A CA 1
ATOM 3035 C C . ASP A 1 383 ? 5.570 -2.868 -23.028 1.00 94.12 383 ASP A C 1
ATOM 3037 O O . ASP A 1 383 ? 5.856 -3.908 -23.621 1.00 94.12 383 ASP A O 1
ATOM 3041 N N . ARG A 1 384 ? 6.378 -2.289 -22.135 1.00 95.75 384 ARG A N 1
ATOM 3042 C CA . ARG A 1 384 ? 7.797 -2.628 -21.951 1.00 95.75 384 ARG A CA 1
ATOM 3043 C C . ARG A 1 384 ? 8.224 -2.841 -20.499 1.00 95.75 384 ARG A C 1
ATOM 3045 O O . ARG A 1 384 ? 9.411 -3.017 -20.259 1.00 95.75 384 ARG A O 1
ATOM 3052 N N . HIS A 1 385 ? 7.291 -2.800 -19.553 1.00 98.25 385 HIS A N 1
ATOM 3053 C CA . HIS A 1 385 ? 7.574 -2.900 -18.118 1.00 98.25 385 HIS A CA 1
ATOM 3054 C C . HIS A 1 385 ? 6.835 -4.080 -17.468 1.00 98.25 385 HIS A C 1
ATOM 3056 O O . HIS A 1 385 ? 5.829 -4.538 -18.023 1.00 98.25 385 HIS A O 1
ATOM 3062 N N . PRO A 1 386 ? 7.265 -4.529 -16.275 1.00 98.56 386 PRO A N 1
ATOM 3063 C CA . PRO A 1 386 ? 6.735 -5.736 -15.648 1.00 98.56 386 PRO A CA 1
ATOM 3064 C C . PRO A 1 386 ? 5.248 -5.682 -15.275 1.00 98.56 386 PRO A C 1
ATOM 3066 O O . PRO A 1 386 ? 4.668 -4.617 -15.030 1.00 98.56 386 PRO A O 1
ATOM 3069 N N . LYS A 1 387 ? 4.641 -6.868 -15.180 1.00 98.62 387 LYS A N 1
ATOM 3070 C CA . LYS A 1 387 ? 3.277 -7.104 -14.687 1.00 98.62 387 LYS A CA 1
ATOM 3071 C C . LYS A 1 387 ? 3.347 -7.959 -13.426 1.00 98.62 387 LYS A C 1
ATOM 3073 O O . LYS A 1 387 ? 3.543 -9.168 -13.509 1.00 98.62 387 LYS A O 1
ATOM 3078 N N . ILE A 1 388 ? 3.209 -7.323 -12.269 1.00 98.69 388 ILE A N 1
ATOM 3079 C CA . ILE A 1 388 ? 3.267 -7.968 -10.957 1.00 98.69 388 ILE A CA 1
ATOM 3080 C C . ILE A 1 388 ? 1.856 -8.375 -10.534 1.00 98.69 388 ILE A C 1
ATOM 3082 O O . ILE A 1 388 ? 0.972 -7.525 -10.422 1.00 98.69 388 ILE A O 1
ATOM 3086 N N . GLY A 1 389 ? 1.648 -9.672 -10.320 1.00 97.44 389 GLY A N 1
ATOM 3087 C CA . GLY A 1 389 ? 0.395 -10.247 -9.843 1.00 97.44 389 GLY A CA 1
ATOM 3088 C C . GLY A 1 389 ? 0.091 -9.916 -8.381 1.00 97.44 389 GLY A C 1
ATOM 3089 O O . GLY A 1 389 ? 0.902 -9.335 -7.662 1.00 97.44 389 GLY A O 1
ATOM 3090 N N . ASP A 1 390 ? -1.110 -10.289 -7.945 1.00 95.94 390 ASP A N 1
ATOM 3091 C CA . ASP A 1 390 ? -1.558 -10.068 -6.570 1.00 95.94 390 ASP A CA 1
ATOM 3092 C C . ASP A 1 390 ? -0.740 -10.911 -5.577 1.00 95.94 390 ASP A C 1
ATOM 3094 O O . ASP A 1 390 ? -0.376 -12.046 -5.877 1.00 95.94 390 ASP A O 1
ATOM 3098 N N . GLY A 1 391 ? -0.473 -10.379 -4.384 1.00 91.81 391 GLY A N 1
ATOM 3099 C CA . GLY A 1 391 ? 0.147 -11.124 -3.283 1.00 91.81 391 GLY A CA 1
ATOM 3100 C C . GLY A 1 391 ? 1.654 -11.365 -3.406 1.00 91.81 391 GLY A C 1
ATOM 3101 O O . GLY A 1 391 ? 2.209 -12.083 -2.577 1.00 91.81 391 GLY A O 1
ATOM 3102 N N . CYS A 1 392 ? 2.321 -10.807 -4.420 1.00 97.12 392 CYS A N 1
ATOM 3103 C CA . CYS A 1 392 ? 3.753 -11.017 -4.632 1.00 97.12 392 CYS A CA 1
ATOM 3104 C C . CYS A 1 392 ? 4.627 -10.358 -3.553 1.00 97.12 392 CYS A C 1
ATOM 3106 O O . CYS A 1 392 ? 4.292 -9.295 -3.023 1.00 97.12 392 CYS A O 1
ATOM 3108 N N . LEU A 1 393 ? 5.794 -10.957 -3.308 1.00 97.00 393 LEU A N 1
ATOM 3109 C CA . LEU A 1 393 ? 6.873 -10.384 -2.501 1.00 97.00 393 LEU A CA 1
ATOM 3110 C C . LEU A 1 393 ? 8.098 -10.137 -3.382 1.00 97.00 393 LEU A C 1
ATOM 3112 O O . LEU A 1 393 ? 8.627 -11.072 -3.983 1.00 97.00 393 LEU A O 1
ATOM 3116 N N . ILE A 1 394 ? 8.555 -8.887 -3.443 1.00 98.31 394 ILE A N 1
ATOM 3117 C CA . ILE A 1 394 ? 9.740 -8.488 -4.206 1.00 98.31 394 ILE A CA 1
ATOM 3118 C C . ILE A 1 394 ? 10.828 -8.026 -3.234 1.00 98.31 394 ILE A C 1
ATOM 3120 O O . ILE A 1 394 ? 10.690 -6.988 -2.583 1.00 98.31 394 ILE A O 1
ATOM 3124 N N . GLY A 1 395 ? 11.892 -8.823 -3.121 1.00 97.25 395 GLY A N 1
ATOM 3125 C CA . GLY A 1 395 ? 13.009 -8.594 -2.208 1.00 97.25 395 GLY A CA 1
ATOM 3126 C C . GLY A 1 395 ? 13.844 -7.355 -2.540 1.00 97.25 395 GLY A C 1
ATOM 3127 O O . GLY A 1 395 ? 13.774 -6.802 -3.638 1.00 97.25 395 GLY A O 1
ATOM 3128 N N . ALA A 1 396 ? 14.650 -6.920 -1.570 1.00 97.62 396 ALA A N 1
ATOM 3129 C CA . ALA A 1 396 ? 15.455 -5.705 -1.678 1.00 97.62 396 ALA A CA 1
ATOM 3130 C C . ALA A 1 396 ? 16.420 -5.760 -2.871 1.00 97.62 396 ALA A C 1
ATOM 3132 O O . ALA A 1 396 ? 17.054 -6.784 -3.114 1.00 97.62 396 ALA A O 1
ATOM 3133 N N . GLY A 1 397 ? 16.541 -4.660 -3.613 1.00 97.56 397 GLY A N 1
ATOM 3134 C CA . GLY A 1 397 ? 17.467 -4.547 -4.744 1.00 97.56 397 GLY A CA 1
ATOM 3135 C C . GLY A 1 397 ? 17.107 -5.383 -5.977 1.00 97.56 397 GLY A C 1
ATOM 3136 O O . GLY A 1 397 ? 17.884 -5.419 -6.929 1.00 97.56 397 GLY A O 1
ATOM 3137 N N . ALA A 1 398 ? 15.958 -6.067 -5.991 1.00 98.31 398 ALA A N 1
ATOM 3138 C CA . ALA A 1 398 ? 15.558 -6.859 -7.146 1.00 98.31 398 ALA A CA 1
ATOM 3139 C C . ALA A 1 398 ? 15.283 -5.969 -8.370 1.00 98.31 398 ALA A C 1
ATOM 3141 O O . ALA A 1 398 ? 14.580 -4.961 -8.301 1.00 98.31 398 ALA A O 1
ATOM 3142 N N . THR A 1 399 ? 15.806 -6.370 -9.522 1.00 98.56 399 THR A N 1
ATOM 3143 C CA . THR A 1 399 ? 15.660 -5.662 -10.793 1.00 98.56 399 THR A CA 1
ATOM 3144 C C . THR A 1 399 ? 14.898 -6.540 -11.777 1.00 98.56 399 THR A C 1
ATOM 3146 O O . THR A 1 399 ? 15.386 -7.580 -12.206 1.00 98.56 399 THR A O 1
ATOM 3149 N N . ILE A 1 400 ? 13.686 -6.131 -12.138 1.00 98.50 400 ILE A N 1
ATOM 3150 C CA . ILE A 1 400 ? 12.786 -6.851 -13.042 1.00 98.50 400 ILE A CA 1
ATOM 3151 C C . ILE A 1 400 ? 12.650 -6.015 -14.312 1.00 98.50 400 ILE A C 1
ATOM 3153 O O . ILE A 1 400 ? 12.136 -4.894 -14.263 1.00 98.50 400 ILE A O 1
ATOM 3157 N N . LEU A 1 401 ? 13.133 -6.533 -15.443 1.00 97.94 401 LEU A N 1
ATOM 3158 C CA . LEU A 1 401 ? 13.238 -5.762 -16.684 1.00 97.94 401 LEU A CA 1
ATOM 3159 C C . LEU A 1 401 ? 12.413 -6.370 -17.814 1.00 97.94 401 LEU A C 1
ATOM 3161 O O . LEU A 1 401 ? 12.482 -7.566 -18.092 1.00 97.94 401 LEU A O 1
ATOM 3165 N N . GLY A 1 402 ? 11.705 -5.499 -18.531 1.00 95.94 402 GLY A N 1
ATOM 3166 C CA . GLY A 1 402 ? 10.939 -5.853 -19.720 1.00 95.94 402 GLY A CA 1
ATOM 3167 C C . GLY A 1 402 ? 9.480 -6.158 -19.408 1.00 95.94 402 GLY A C 1
ATOM 3168 O O . GLY A 1 402 ? 9.033 -6.092 -18.264 1.00 95.94 402 GLY A O 1
ATOM 3169 N N . ASN A 1 403 ? 8.713 -6.489 -20.446 1.00 96.38 403 ASN A N 1
ATOM 3170 C CA . ASN A 1 403 ? 7.310 -6.875 -20.297 1.00 96.38 403 ASN A CA 1
ATOM 3171 C C . ASN A 1 403 ? 7.175 -8.336 -19.843 1.00 96.38 403 ASN A C 1
ATOM 3173 O O . ASN A 1 403 ? 6.643 -9.174 -20.566 1.00 96.38 403 ASN A O 1
ATOM 3177 N N . VAL A 1 404 ? 7.715 -8.626 -18.660 1.00 96.94 404 VAL A N 1
ATOM 3178 C CA . VAL A 1 404 ? 7.647 -9.937 -18.010 1.00 96.94 404 VAL A CA 1
ATOM 3179 C C . VAL A 1 404 ? 6.488 -9.994 -17.022 1.00 96.94 404 VAL A C 1
ATOM 3181 O O . VAL A 1 404 ? 6.102 -8.986 -16.417 1.00 96.94 404 VAL A O 1
ATOM 3184 N N . LYS A 1 405 ? 5.931 -11.186 -16.839 1.00 98.19 405 LYS A N 1
ATOM 3185 C CA . LYS A 1 405 ? 4.845 -11.465 -15.901 1.00 98.19 405 LYS A CA 1
ATOM 3186 C C . LYS A 1 405 ? 5.389 -12.145 -14.656 1.00 98.19 405 LYS A C 1
ATOM 3188 O O . LYS A 1 405 ? 5.987 -13.211 -14.734 1.00 98.19 405 LYS A O 1
ATOM 3193 N N . ILE A 1 406 ? 5.115 -11.550 -13.503 1.00 98.25 406 ILE A N 1
ATOM 3194 C CA . ILE A 1 406 ? 5.358 -12.150 -12.193 1.00 98.25 406 ILE A CA 1
ATOM 3195 C C . ILE A 1 406 ? 4.001 -12.610 -11.670 1.00 98.25 406 ILE A C 1
ATOM 3197 O O . ILE A 1 406 ? 3.159 -11.784 -11.320 1.00 98.25 406 ILE A O 1
ATOM 3201 N N . GLY A 1 407 ? 3.753 -13.917 -11.712 1.00 96.62 407 GLY A N 1
ATOM 3202 C CA . GLY A 1 407 ? 2.464 -14.520 -11.386 1.00 96.62 407 GLY A CA 1
ATOM 3203 C C . GLY A 1 407 ? 2.019 -14.248 -9.950 1.00 96.62 407 GLY A C 1
ATOM 3204 O O . GLY A 1 407 ? 2.832 -13.956 -9.081 1.00 96.62 407 GLY A O 1
ATOM 3205 N N . ALA A 1 408 ? 0.715 -14.356 -9.690 1.00 93.00 408 ALA A N 1
ATOM 3206 C CA . ALA A 1 408 ? 0.154 -14.090 -8.366 1.00 93.00 408 ALA A CA 1
ATOM 3207 C C . ALA A 1 408 ? 0.788 -14.986 -7.287 1.00 93.00 408 ALA A C 1
ATOM 3209 O O . ALA A 1 408 ? 1.008 -16.180 -7.509 1.00 93.00 408 ALA A O 1
ATOM 3210 N N . GLY A 1 409 ? 1.081 -14.397 -6.132 1.00 89.50 409 GLY A N 1
ATOM 3211 C CA . GLY A 1 409 ? 1.734 -15.055 -5.007 1.00 89.50 409 GLY A CA 1
ATOM 3212 C C . GLY A 1 409 ? 3.196 -15.430 -5.254 1.00 89.50 409 GLY A C 1
ATOM 3213 O O . GLY A 1 409 ? 3.736 -16.222 -4.496 1.00 89.50 409 GLY A O 1
ATOM 3214 N N . ALA A 1 410 ? 3.844 -14.938 -6.314 1.00 94.44 410 ALA A N 1
ATOM 3215 C CA . ALA A 1 410 ? 5.248 -15.249 -6.570 1.00 94.44 410 ALA A CA 1
ATOM 3216 C C . ALA A 1 410 ? 6.203 -14.502 -5.621 1.00 94.44 410 ALA A C 1
ATOM 3218 O O . ALA A 1 410 ? 5.897 -13.413 -5.120 1.00 94.44 410 ALA A O 1
ATOM 3219 N N . LYS A 1 411 ? 7.397 -15.072 -5.429 1.00 94.12 411 LYS A N 1
ATOM 3220 C CA . LYS A 1 411 ? 8.512 -14.455 -4.702 1.00 94.12 411 LYS A CA 1
ATOM 3221 C C . LYS A 1 411 ? 9.661 -14.127 -5.649 1.00 94.12 411 LYS A C 1
ATOM 3223 O O . LYS A 1 411 ? 10.068 -14.955 -6.463 1.00 94.12 411 LYS A O 1
ATOM 3228 N N . VAL A 1 412 ? 10.222 -12.934 -5.505 1.00 95.81 412 VAL A N 1
ATOM 3229 C CA . VAL A 1 412 ? 11.493 -12.558 -6.129 1.00 95.81 412 VAL A CA 1
ATOM 3230 C C . VAL A 1 412 ? 12.499 -12.303 -5.019 1.00 95.81 412 VAL A C 1
ATOM 3232 O O . VAL A 1 412 ? 12.253 -11.479 -4.138 1.00 95.81 412 VAL A O 1
ATOM 3235 N N . GLY A 1 413 ? 13.614 -13.032 -5.047 1.00 94.00 413 GLY A N 1
ATOM 3236 C CA . GLY A 1 413 ? 14.673 -12.899 -4.052 1.00 94.00 413 GLY A CA 1
ATOM 3237 C C . GLY A 1 413 ? 15.322 -11.518 -4.066 1.00 94.00 413 GLY A C 1
ATOM 3238 O O . GLY A 1 413 ? 15.283 -10.797 -5.066 1.00 94.00 413 GLY A O 1
ATOM 3239 N N . ALA A 1 414 ? 15.954 -11.158 -2.951 1.00 94.62 414 ALA A N 1
ATOM 3240 C CA . ALA A 1 414 ? 16.791 -9.965 -2.898 1.00 94.62 414 ALA A CA 1
ATOM 3241 C C . ALA A 1 414 ? 17.921 -10.043 -3.947 1.00 94.62 414 ALA A C 1
ATOM 3243 O O . ALA A 1 414 ? 18.331 -11.136 -4.337 1.00 94.62 414 ALA A O 1
ATOM 3244 N N . GLY A 1 415 ? 18.356 -8.892 -4.464 1.00 94.56 415 GLY A N 1
ATOM 3245 C CA . GLY A 1 415 ? 19.451 -8.772 -5.440 1.00 94.56 415 GLY A CA 1
ATOM 3246 C C . GLY A 1 415 ? 19.197 -9.396 -6.820 1.00 94.56 415 GLY A C 1
ATOM 3247 O O . GLY A 1 415 ? 20.062 -9.355 -7.692 1.00 94.56 415 GLY A O 1
ATOM 3248 N N . SER A 1 416 ? 18.018 -9.976 -7.051 1.00 95.94 416 SER A N 1
ATOM 3249 C CA . SER A 1 416 ? 17.775 -10.802 -8.235 1.00 95.94 416 SER A CA 1
ATOM 3250 C C . SER A 1 416 ? 17.541 -9.970 -9.496 1.00 95.94 416 SER A C 1
ATOM 3252 O O . SER A 1 416 ? 16.839 -8.961 -9.453 1.00 95.94 416 SER A O 1
ATOM 3254 N N . VAL A 1 417 ? 18.065 -10.423 -10.641 1.00 97.56 417 VAL A N 1
ATOM 3255 C CA . VAL A 1 417 ? 17.855 -9.783 -11.955 1.00 97.56 417 VAL A CA 1
ATOM 3256 C C . VAL A 1 417 ? 16.924 -10.642 -12.806 1.00 97.56 417 VAL A C 1
ATOM 3258 O O . VAL A 1 417 ? 17.340 -11.627 -13.415 1.00 97.56 417 VAL A O 1
ATOM 3261 N N . VAL A 1 418 ? 15.641 -10.286 -12.843 1.00 97.44 418 VAL A N 1
ATOM 3262 C CA . VAL A 1 418 ? 14.578 -11.073 -13.477 1.00 97.44 418 VAL A CA 1
ATOM 3263 C C . VAL A 1 418 ? 14.317 -10.589 -14.903 1.00 97.44 418 VAL A C 1
ATOM 3265 O O . VAL A 1 418 ? 13.863 -9.467 -15.124 1.00 97.44 418 VAL A O 1
ATOM 3268 N N . LEU A 1 419 ? 14.580 -11.476 -15.867 1.00 96.06 419 LEU A N 1
ATOM 3269 C CA . LEU A 1 419 ? 14.396 -11.253 -17.312 1.00 96.06 419 LEU A CA 1
ATOM 3270 C C . LEU A 1 419 ? 13.399 -12.237 -17.949 1.00 96.06 419 LEU A C 1
ATOM 3272 O O . LEU A 1 419 ? 13.229 -12.253 -19.166 1.00 96.06 419 LEU A O 1
ATOM 3276 N N . ILE A 1 420 ? 12.778 -13.095 -17.138 1.00 94.44 420 ILE A N 1
ATOM 3277 C CA . ILE A 1 420 ? 11.847 -14.142 -17.565 1.00 94.44 420 ILE A CA 1
ATOM 3278 C C . ILE A 1 420 ? 10.558 -14.062 -16.750 1.00 94.44 420 ILE A C 1
ATOM 3280 O O . ILE A 1 420 ? 10.555 -13.535 -15.637 1.00 94.44 420 ILE A O 1
ATOM 3284 N N . ASP A 1 421 ? 9.482 -14.626 -17.290 1.00 96.69 421 ASP A N 1
ATOM 3285 C CA . ASP A 1 421 ? 8.237 -14.788 -16.546 1.00 96.69 421 ASP A CA 1
ATOM 3286 C C . ASP A 1 421 ? 8.442 -15.709 -15.334 1.00 96.69 421 ASP A C 1
ATOM 3288 O O . ASP A 1 421 ? 9.141 -16.725 -15.405 1.00 96.69 421 ASP A O 1
ATOM 3292 N N . VAL A 1 422 ? 7.790 -15.362 -14.224 1.00 96.12 422 VAL A N 1
ATOM 3293 C CA . VAL A 1 422 ? 7.747 -16.164 -12.999 1.00 96.12 422 VAL A CA 1
ATOM 3294 C C . VAL A 1 422 ? 6.322 -16.696 -12.838 1.00 96.12 422 VAL A C 1
ATOM 3296 O O . VAL A 1 422 ? 5.382 -15.897 -12.822 1.00 96.12 422 VAL A O 1
ATOM 3299 N N . PRO A 1 423 ? 6.115 -18.021 -12.745 1.00 94.81 423 PRO A N 1
ATOM 3300 C CA . PRO A 1 423 ? 4.780 -18.590 -12.594 1.00 94.81 423 PRO A CA 1
ATOM 3301 C C . PRO A 1 423 ? 4.149 -18.200 -11.249 1.00 94.81 423 PRO A C 1
ATOM 3303 O O . PRO A 1 423 ? 4.839 -17.813 -10.306 1.00 94.81 423 PRO A O 1
ATOM 3306 N N . CYS A 1 424 ? 2.822 -18.320 -11.149 1.00 93.00 424 CYS A N 1
ATOM 3307 C CA . CYS A 1 424 ? 2.104 -18.081 -9.895 1.00 93.00 424 CYS A CA 1
ATOM 3308 C C . CYS A 1 424 ? 2.673 -18.950 -8.767 1.00 93.00 424 CYS A C 1
ATOM 3310 O O . CYS A 1 424 ? 2.898 -20.143 -8.966 1.00 93.00 424 CYS A O 1
ATOM 3312 N N . ARG A 1 425 ? 2.881 -18.344 -7.592 1.00 88.62 425 ARG A N 1
ATOM 3313 C CA . ARG A 1 425 ? 3.481 -18.973 -6.400 1.00 88.62 425 ARG A CA 1
ATOM 3314 C C . ARG A 1 425 ? 4.868 -19.589 -6.618 1.00 88.62 425 ARG A C 1
ATOM 3316 O O . ARG A 1 425 ? 5.337 -20.361 -5.784 1.00 88.62 425 ARG A O 1
ATOM 3323 N N . GLY A 1 426 ? 5.523 -19.249 -7.728 1.00 90.38 426 GLY A N 1
ATOM 3324 C CA . GLY A 1 426 ? 6.910 -19.602 -7.987 1.00 90.38 426 GLY A CA 1
ATOM 3325 C C . GLY A 1 426 ? 7.872 -18.641 -7.294 1.00 90.38 426 GLY A C 1
ATOM 3326 O O . GLY A 1 426 ? 7.521 -17.500 -6.989 1.00 90.38 426 GLY A O 1
ATOM 3327 N N . THR A 1 427 ? 9.108 -19.094 -7.102 1.00 91.94 427 THR A N 1
ATOM 3328 C CA . THR A 1 427 ? 10.198 -18.275 -6.558 1.00 91.94 427 THR A CA 1
ATOM 3329 C C . THR A 1 427 ? 11.303 -18.121 -7.598 1.00 91.94 427 THR A C 1
ATOM 3331 O O . THR A 1 427 ? 11.746 -19.113 -8.180 1.00 91.94 427 THR A O 1
ATOM 3334 N N . ALA A 1 428 ? 11.753 -16.888 -7.834 1.00 92.81 428 ALA A N 1
ATOM 3335 C CA . ALA A 1 428 ? 12.869 -16.576 -8.726 1.00 92.81 428 ALA A CA 1
ATOM 3336 C C . ALA A 1 428 ? 13.998 -15.867 -7.971 1.00 92.81 428 ALA A C 1
ATOM 3338 O O . ALA A 1 428 ? 13.752 -14.856 -7.311 1.00 92.81 428 ALA A O 1
ATOM 3339 N N . VAL A 1 429 ? 15.226 -16.379 -8.095 1.00 92.44 429 VAL A N 1
ATOM 3340 C CA . VAL A 1 429 ? 16.416 -15.840 -7.413 1.00 92.44 429 VAL A CA 1
ATOM 3341 C C . VAL A 1 429 ? 17.660 -15.813 -8.300 1.00 92.44 429 VAL A C 1
ATOM 3343 O O . VAL A 1 429 ? 17.777 -16.612 -9.231 1.00 92.44 429 VAL A O 1
ATOM 3346 N N . GLY A 1 430 ? 18.597 -14.917 -7.986 1.00 90.12 430 GLY A N 1
ATOM 3347 C CA . GLY A 1 430 ? 19.932 -14.837 -8.585 1.00 90.12 430 GLY A CA 1
ATOM 3348 C C . GLY A 1 430 ? 20.068 -13.809 -9.713 1.00 90.12 430 GLY A C 1
ATOM 3349 O O . GLY A 1 430 ? 19.114 -13.122 -10.093 1.00 90.12 430 GLY A O 1
ATOM 3350 N N . ASN A 1 431 ? 21.276 -13.709 -10.267 1.00 92.00 431 ASN A N 1
ATOM 3351 C CA . ASN A 1 431 ? 21.621 -12.789 -11.351 1.00 92.00 431 ASN A CA 1
ATOM 3352 C C . ASN A 1 431 ? 22.402 -13.518 -12.473 1.00 92.00 431 ASN A C 1
ATOM 3354 O O . ASN A 1 431 ? 23.583 -13.815 -12.287 1.00 92.00 431 ASN A O 1
ATOM 3358 N N . PRO A 1 432 ? 21.782 -13.815 -13.634 1.00 91.44 432 PRO A N 1
ATOM 3359 C CA . PRO A 1 432 ? 20.360 -13.642 -13.940 1.00 91.44 432 PRO A CA 1
ATOM 3360 C C . PRO A 1 432 ? 19.484 -14.614 -13.137 1.00 91.44 432 PRO A C 1
ATOM 3362 O O . PRO A 1 432 ? 19.909 -15.723 -12.805 1.00 91.44 432 PRO A O 1
ATOM 3365 N N . ALA A 1 433 ? 18.245 -14.212 -12.859 1.00 93.06 433 ALA A N 1
ATOM 3366 C CA . ALA A 1 433 ? 17.345 -14.972 -12.007 1.00 93.06 433 ALA A CA 1
ATOM 3367 C C . ALA A 1 433 ? 16.918 -16.297 -12.649 1.00 93.06 433 ALA A C 1
ATOM 3369 O O . ALA A 1 433 ? 16.623 -16.378 -13.848 1.00 93.06 433 ALA A O 1
ATOM 3370 N N . ARG A 1 434 ? 16.835 -17.340 -11.824 1.00 91.12 434 ARG A N 1
ATOM 3371 C CA . ARG A 1 434 ? 16.333 -18.669 -12.187 1.00 91.12 434 ARG A CA 1
ATOM 3372 C C . ARG A 1 434 ? 15.193 -19.057 -11.257 1.00 91.12 434 ARG A C 1
ATOM 3374 O O . ARG A 1 434 ? 15.134 -18.612 -10.114 1.00 91.12 434 ARG A O 1
ATOM 3381 N N . LEU A 1 435 ? 14.290 -19.891 -11.766 1.00 90.56 435 LEU A N 1
ATOM 3382 C CA . LEU A 1 435 ? 13.223 -20.471 -10.958 1.00 90.56 435 LEU A CA 1
ATOM 3383 C C . LEU A 1 435 ? 13.813 -21.516 -10.011 1.00 90.56 435 LEU A C 1
ATOM 3385 O O . LEU A 1 435 ? 14.528 -22.421 -10.453 1.00 90.56 435 LEU A O 1
ATOM 3389 N N . VAL A 1 436 ? 13.474 -21.414 -8.731 1.00 84.56 436 VAL A N 1
ATOM 3390 C CA . VAL A 1 436 ? 13.721 -22.478 -7.751 1.00 84.56 436 VAL A CA 1
ATOM 3391 C C . VAL A 1 436 ? 12.960 -23.734 -8.208 1.00 84.56 436 VAL A C 1
ATOM 3393 O O . VAL A 1 436 ? 11.827 -23.625 -8.676 1.00 84.56 436 VAL A O 1
ATOM 3396 N N . GLY A 1 437 ? 13.587 -24.914 -8.166 1.00 77.00 437 GLY A N 1
ATOM 3397 C CA . GLY A 1 437 ? 13.051 -26.151 -8.774 1.00 77.00 437 GLY A CA 1
ATOM 3398 C C . GLY A 1 437 ? 13.419 -26.359 -10.253 1.00 77.00 437 GLY A C 1
ATOM 3399 O O . GLY A 1 437 ? 13.264 -27.453 -10.793 1.00 77.00 437 GLY A O 1
ATOM 3400 N N . GLY A 1 438 ? 13.978 -25.340 -10.915 1.00 75.81 438 GLY A N 1
ATOM 3401 C CA . GLY A 1 438 ? 14.348 -25.391 -12.330 1.00 75.81 438 GLY A CA 1
ATOM 3402 C C . GLY A 1 438 ? 13.188 -25.076 -13.282 1.00 75.81 438 GLY A C 1
ATOM 3403 O O . GLY A 1 438 ? 12.052 -24.845 -12.875 1.00 75.81 438 GLY A O 1
ATOM 3404 N N . LYS A 1 439 ? 13.481 -25.025 -14.590 1.00 72.69 439 LYS A N 1
ATOM 3405 C CA . LYS A 1 439 ? 12.500 -24.611 -15.616 1.00 72.69 439 LYS A CA 1
ATOM 3406 C C . LYS A 1 439 ? 11.409 -25.651 -15.887 1.00 72.69 439 LYS A C 1
ATOM 3408 O O . LYS A 1 439 ? 10.292 -25.265 -16.206 1.00 72.69 439 LYS A O 1
ATOM 3413 N N . GLU A 1 440 ? 11.730 -26.942 -15.797 1.00 72.88 440 GLU A N 1
ATOM 3414 C CA . GLU A 1 440 ? 10.788 -28.023 -16.130 1.00 72.88 440 GLU A CA 1
ATOM 3415 C C . GLU A 1 440 ? 9.799 -28.319 -14.997 1.00 72.88 440 GLU A C 1
ATOM 3417 O O . GLU A 1 440 ? 8.653 -28.684 -15.256 1.00 72.88 440 GLU A O 1
ATOM 3422 N N . LYS A 1 441 ? 10.228 -28.150 -13.740 1.00 73.38 441 LYS A N 1
ATOM 3423 C CA . LYS A 1 441 ? 9.416 -28.378 -12.537 1.00 73.38 441 LYS A CA 1
ATOM 3424 C C . LYS A 1 441 ? 9.685 -27.289 -11.492 1.00 73.38 441 LYS A C 1
ATOM 3426 O O . LYS A 1 441 ? 10.312 -27.573 -10.474 1.00 73.38 441 LYS A O 1
ATOM 3431 N N . PRO A 1 442 ? 9.238 -26.044 -11.734 1.00 74.31 442 PRO A N 1
ATOM 3432 C CA . PRO A 1 442 ? 9.415 -24.976 -10.761 1.00 74.31 442 PRO A CA 1
ATOM 3433 C C . PRO A 1 442 ? 8.715 -25.341 -9.452 1.00 74.31 442 PRO A C 1
ATOM 3435 O O . PRO A 1 442 ? 7.594 -25.854 -9.461 1.00 74.31 442 PRO A O 1
ATOM 3438 N N . THR A 1 443 ? 9.368 -25.063 -8.328 1.00 76.25 443 THR A N 1
ATOM 3439 C CA . THR A 1 443 ? 8.764 -25.232 -7.009 1.00 76.25 443 THR A CA 1
ATOM 3440 C C . THR A 1 443 ? 7.634 -24.217 -6.865 1.00 76.25 443 THR A C 1
ATOM 3442 O O . THR A 1 443 ? 7.838 -23.014 -7.038 1.00 76.25 443 THR A O 1
ATOM 3445 N N . ILE A 1 444 ? 6.435 -24.712 -6.566 1.00 79.81 444 ILE A N 1
ATOM 3446 C CA . ILE A 1 444 ? 5.245 -23.901 -6.306 1.00 79.81 444 ILE A CA 1
ATOM 3447 C C . ILE A 1 444 ? 4.975 -23.988 -4.810 1.00 79.81 444 ILE A C 1
ATOM 3449 O O . ILE A 1 444 ? 4.792 -25.083 -4.282 1.00 79.81 444 ILE A O 1
ATOM 3453 N N . HIS A 1 445 ? 4.961 -22.848 -4.129 1.00 70.56 445 HIS A N 1
ATOM 3454 C CA . HIS A 1 445 ? 4.665 -22.819 -2.703 1.00 70.56 445 HIS A CA 1
ATOM 3455 C C . HIS A 1 445 ? 3.152 -22.893 -2.447 1.00 70.56 445 HIS A C 1
ATOM 3457 O O . HIS A 1 445 ? 2.344 -22.347 -3.203 1.00 70.56 445 HIS A O 1
ATOM 3463 N N . ASP A 1 446 ? 2.771 -23.535 -1.341 1.00 69.69 446 ASP A N 1
ATOM 3464 C CA . ASP A 1 446 ? 1.379 -23.567 -0.867 1.00 69.69 446 ASP A CA 1
ATOM 3465 C C . ASP A 1 446 ? 0.898 -22.189 -0.386 1.00 69.69 446 ASP A C 1
ATOM 3467 O O . ASP A 1 446 ? -0.302 -21.910 -0.343 1.00 69.69 446 ASP A O 1
ATOM 3471 N N . GLU A 1 447 ? 1.841 -21.312 -0.041 1.00 70.62 447 GLU A N 1
ATOM 3472 C CA . GLU A 1 447 ? 1.578 -19.943 0.367 1.00 70.62 447 GLU A CA 1
ATOM 3473 C C . GLU A 1 447 ? 0.980 -19.113 -0.780 1.00 70.62 447 GLU A C 1
ATOM 3475 O O . GLU A 1 447 ? 1.589 -18.923 -1.831 1.00 70.62 447 GLU A O 1
ATOM 3480 N N . GLU A 1 448 ? -0.228 -18.584 -0.568 1.00 67.56 448 GLU A N 1
ATOM 3481 C CA . GLU A 1 448 ? -0.948 -17.842 -1.610 1.00 67.56 448 GLU A CA 1
ATOM 3482 C C . GLU A 1 448 ? -0.531 -16.365 -1.715 1.00 67.56 448 GLU A C 1
ATOM 3484 O O . GLU A 1 448 ? -0.624 -15.792 -2.799 1.00 67.56 448 GLU A O 1
ATOM 3489 N N . CYS A 1 449 ? -0.083 -15.754 -0.610 1.00 79.38 449 CYS A N 1
ATOM 3490 C CA . CYS A 1 449 ? 0.280 -14.333 -0.518 1.00 79.38 449 CYS A CA 1
ATOM 3491 C C . CYS A 1 449 ? 1.586 -14.124 0.276 1.00 79.38 449 CYS A C 1
ATOM 3493 O O . CYS A 1 449 ? 1.537 -13.622 1.402 1.00 79.38 449 CYS A O 1
ATOM 3495 N N . PRO A 1 450 ? 2.762 -14.431 -0.294 1.00 81.88 450 PRO A N 1
ATOM 3496 C CA . PRO A 1 450 ? 4.040 -14.138 0.357 1.00 81.88 450 PRO A CA 1
ATOM 3497 C C . PRO A 1 450 ? 4.259 -12.658 0.685 1.00 81.88 450 PRO A C 1
ATOM 3499 O O . PRO A 1 450 ? 4.986 -12.317 1.614 1.00 81.88 450 PRO A O 1
ATOM 3502 N N . GLY A 1 451 ? 3.590 -11.756 -0.041 1.00 74.88 451 GLY A N 1
ATOM 3503 C CA . GLY A 1 451 ? 3.567 -10.335 0.291 1.00 74.88 451 GLY A CA 1
ATOM 3504 C C . GLY A 1 451 ? 2.994 -10.041 1.683 1.00 74.88 451 GLY A C 1
ATOM 3505 O O . GLY A 1 451 ? 3.260 -8.971 2.214 1.00 74.88 451 GLY A O 1
ATOM 3506 N N . GLU A 1 452 ? 2.227 -10.946 2.299 1.00 84.56 452 GLU A N 1
ATOM 3507 C CA . GLU A 1 452 ? 1.712 -10.767 3.662 1.00 84.56 452 GLU A CA 1
ATOM 3508 C C . GLU A 1 452 ? 2.613 -11.361 4.747 1.00 84.56 452 GLU A C 1
ATOM 3510 O O . GLU A 1 452 ? 2.692 -10.780 5.828 1.00 84.56 452 GLU A O 1
ATOM 3515 N N . SER A 1 453 ? 3.281 -12.487 4.483 1.00 82.12 453 SER A N 1
ATOM 3516 C CA . SER A 1 453 ? 4.177 -13.118 5.461 1.00 82.12 453 SER A CA 1
ATOM 3517 C C . SER A 1 453 ? 5.525 -12.424 5.579 1.00 82.12 453 SER A C 1
ATOM 3519 O O . SER A 1 453 ? 6.157 -12.527 6.627 1.00 82.12 453 SER A O 1
ATOM 3521 N N . MET A 1 454 ? 5.961 -11.736 4.517 1.00 83.88 454 MET A N 1
ATOM 3522 C CA . MET A 1 454 ? 7.296 -11.140 4.424 1.00 83.88 454 MET A CA 1
ATOM 3523 C C . MET A 1 454 ? 8.418 -12.175 4.632 1.00 83.88 454 MET A C 1
ATOM 3525 O O . MET A 1 454 ? 9.506 -11.847 5.103 1.00 83.88 454 MET A O 1
ATOM 3529 N N . ASP A 1 455 ? 8.171 -13.442 4.281 1.00 84.69 455 ASP A N 1
ATOM 3530 C CA . ASP A 1 455 ? 9.188 -14.489 4.353 1.00 84.69 455 ASP A CA 1
ATOM 3531 C C . ASP A 1 455 ? 10.220 -14.337 3.225 1.00 84.69 455 ASP A C 1
ATOM 3533 O O . ASP A 1 455 ? 9.967 -14.641 2.054 1.00 84.69 455 ASP A O 1
ATOM 3537 N N . HIS A 1 456 ? 11.417 -13.894 3.605 1.00 77.88 456 HIS A N 1
ATOM 3538 C CA . HIS A 1 456 ? 12.528 -13.668 2.688 1.00 77.88 456 HIS A CA 1
ATOM 3539 C C . HIS A 1 456 ? 13.460 -14.865 2.504 1.00 77.88 456 HIS A C 1
ATOM 3541 O O . HIS A 1 456 ? 14.261 -14.843 1.571 1.00 77.88 456 HIS A O 1
ATOM 3547 N N . THR A 1 457 ? 13.416 -15.869 3.384 1.00 75.50 457 THR A N 1
ATOM 3548 C CA . THR A 1 457 ? 14.520 -16.831 3.504 1.00 75.50 457 THR A CA 1
ATOM 3549 C C . THR A 1 457 ? 14.100 -18.287 3.590 1.00 75.50 457 THR A C 1
ATOM 3551 O O . THR A 1 457 ? 14.953 -19.141 3.368 1.00 75.50 457 THR A O 1
ATOM 3554 N N . SER A 1 458 ? 12.830 -18.621 3.840 1.00 67.50 458 SER A N 1
ATOM 3555 C CA . SER A 1 458 ? 12.439 -20.027 4.057 1.00 67.50 458 SER A CA 1
ATOM 3556 C C . SER A 1 458 ? 12.644 -20.919 2.827 1.00 67.50 458 SER A C 1
ATOM 3558 O O . SER A 1 458 ? 12.706 -22.134 2.957 1.00 67.50 458 SER A O 1
ATOM 3560 N N . PHE A 1 459 ? 12.812 -20.343 1.632 1.00 66.19 459 PHE A N 1
ATOM 3561 C CA . PHE A 1 459 ? 13.179 -21.088 0.422 1.00 66.19 459 PHE A CA 1
ATOM 3562 C C . PHE A 1 459 ? 14.698 -21.314 0.264 1.00 66.19 459 PHE A C 1
ATOM 3564 O O . PHE A 1 459 ? 15.106 -22.099 -0.587 1.00 66.19 459 PHE A O 1
ATOM 3571 N N . ILE A 1 460 ? 15.542 -20.630 1.049 1.00 63.66 460 ILE A N 1
ATOM 3572 C CA . ILE A 1 460 ? 17.012 -20.679 0.951 1.00 63.66 460 ILE A CA 1
ATOM 3573 C C . ILE A 1 460 ? 17.565 -21.953 1.602 1.00 63.66 460 ILE A C 1
ATOM 3575 O O . ILE A 1 460 ? 18.538 -22.515 1.109 1.00 63.66 460 ILE A O 1
ATOM 3579 N N . SER A 1 461 ? 16.937 -22.456 2.673 1.00 57.34 461 SER A N 1
ATOM 3580 C CA . SER A 1 461 ? 17.420 -23.651 3.390 1.00 57.34 461 SER A CA 1
ATOM 3581 C C . SER A 1 461 ? 17.422 -24.927 2.544 1.00 57.34 461 SER A C 1
ATOM 3583 O O . SER A 1 461 ? 18.125 -25.874 2.878 1.00 57.34 461 SER A O 1
ATOM 3585 N N . GLU A 1 462 ? 16.655 -24.956 1.454 1.00 54.25 462 GLU A N 1
ATOM 3586 C CA . GLU A 1 462 ? 16.599 -26.086 0.522 1.00 54.25 462 GLU A CA 1
ATOM 3587 C C . GLU A 1 462 ? 17.593 -25.959 -0.650 1.00 54.25 462 GLU A C 1
ATOM 3589 O O . GLU A 1 462 ? 17.784 -26.926 -1.384 1.00 54.25 462 GLU A O 1
ATOM 3594 N N . TRP A 1 463 ? 18.230 -24.794 -0.847 1.00 58.09 463 TRP A N 1
ATOM 3595 C CA . TRP A 1 463 ? 19.011 -24.497 -2.054 1.00 58.09 463 TRP A CA 1
ATOM 3596 C C . TRP A 1 463 ? 20.288 -23.706 -1.732 1.00 58.09 463 TRP A C 1
ATOM 3598 O O . TRP A 1 463 ? 20.349 -22.489 -1.900 1.00 58.09 463 TRP A O 1
ATOM 3608 N N . SER A 1 464 ? 21.331 -24.424 -1.306 1.00 51.84 464 SER A N 1
ATOM 3609 C CA . SER A 1 464 ? 22.663 -23.885 -0.974 1.00 51.84 464 SER A CA 1
ATOM 3610 C C . SER A 1 464 ? 23.464 -23.345 -2.164 1.00 51.84 464 SER A C 1
ATOM 3612 O O . SER A 1 464 ? 24.492 -22.703 -1.962 1.00 51.84 464 SER A O 1
ATOM 3614 N N . ASP A 1 465 ? 23.017 -23.603 -3.395 1.00 56.47 465 ASP A N 1
ATOM 3615 C CA . ASP A 1 465 ? 23.827 -23.387 -4.604 1.00 56.47 465 ASP A CA 1
ATOM 3616 C C . ASP A 1 465 ? 23.543 -22.044 -5.303 1.00 56.47 465 ASP A C 1
ATOM 3618 O O . ASP A 1 465 ? 24.174 -21.715 -6.310 1.00 56.47 465 ASP A O 1
ATOM 3622 N N . TYR A 1 466 ? 22.599 -21.247 -4.789 1.00 54.19 466 TYR A N 1
ATOM 3623 C CA . TYR A 1 466 ? 22.317 -19.908 -5.305 1.00 54.19 466 TYR A CA 1
ATOM 3624 C C . TYR A 1 466 ? 23.083 -18.854 -4.507 1.00 54.19 466 TYR A C 1
ATOM 3626 O O . TYR A 1 466 ? 22.801 -18.608 -3.336 1.00 54.19 466 TYR A O 1
ATOM 3634 N N . ILE A 1 467 ? 24.035 -18.200 -5.169 1.00 46.03 467 ILE A N 1
ATOM 3635 C CA . ILE A 1 467 ? 24.684 -16.995 -4.650 1.00 46.03 467 ILE A CA 1
ATOM 3636 C C . ILE A 1 467 ? 23.677 -15.843 -4.795 1.00 46.03 467 ILE A C 1
ATOM 3638 O O . ILE A 1 467 ? 23.252 -15.540 -5.915 1.00 46.03 467 ILE A O 1
ATOM 3642 N N . ILE A 1 468 ? 23.257 -15.275 -3.659 1.00 45.44 468 ILE A N 1
ATOM 3643 C CA . ILE A 1 468 ? 22.435 -14.053 -3.572 1.00 45.44 468 ILE A CA 1
ATOM 3644 C C . ILE A 1 468 ? 23.281 -12.838 -3.934 1.00 45.44 468 ILE A C 1
ATOM 3646 O O . ILE A 1 468 ? 24.427 -12.761 -3.432 1.00 45.44 468 ILE A O 1
#

Organism: Arabidopsis thaliana (NCBI:txid3702)

Radius of gyration: 26.9 Å; chains: 1; bounding box: 67×78×60 Å

pLDDT: mean 84.41, std 15.89, range [31.84, 98.88]

Secondary structure (DSSP, 8-state):
-EEGGGBS--TTGGGSPPPEEEE-HHHHHHHHTT-TT--SS-GGGS-SS---EEEEEEEEPTTTTTSTT--HHHHEEEEEEEEES-HHHHHHHHHHH-TTS-TTHHHHHHHTTPPEEEEEEE-SSHHHHHHHHHHHHHHEE-TT--SSS-S--GGGHHHHHT-HHHHHH-B------S---HHHHHHHHHHHHHHHHHHHHHHHHHHHHHHHHHH-HHHHHHHIIIIIT-SSHHHHHHHHHHHHH--SSS-HHHHHHHHHHHHHH-HHHHHHHHHHHHHHHHH-TT---HHHHHHH-HHHHHHHHHHHHHHHHHTT-HHHHHHHHHHHHHHHSEEE-TT-EE-SS-EEES-TTEEE-TT-EE-SS-EEETT-EEE-SSS--SS-S-EEPTT-EE-TT-EEESS-EE-TT-EE-TT-EE-S-B-TTBEEETTTTEETT-SSS--B-S-S-HHHH--SSTTTTT-TT---

Foldseek 3Di:
DAAQQLALDDLCCLQKDAKFFLAALVLCVCVVVVPPPRARGDLVRFDPDWAWWKKWKWKFFAPLSPDPPDDCSLGTGTADMDTDRTRRVQSVCCSHPVHPADDPLVCVSSVVRITMMMIIGGDPDSVRRVLVRVVCVVPYDHQRDDPPDDDRNSVVVVVQSPDPVSSVSRDHDDDDDDDPDSVVSVVVVVVCSLVVLQVVLLVQLLVVLVVVCVVDVVCVVVSCVQRVVDPGPQQNLQLLLLVLLDDPVRHSVNSSVLSSCVCVVDSQLSVQLSLQLVLCCQQPPVNPGSNCCSRPVLQSSLVSLLQSLLVCVVVVVPVVSVVSQVSSCVRSVARARSQEAAEGNEAAASRHQHHHDNQEYYEALEYAYELEYQEFPDDDDDRFTDYHYAQEYEAYNEYAYTHEYAAQLEYEAHVEDEPHHAYQQWYWYAVPTATPVGDVGGDHDPGRHCSRNVDRPPSVVVPVPGDD

InterPro domains:
  IPR001451 Hexapeptide repeat [PF00132] (385-418)
  IPR005881 Serine O-acetyltransferase [TIGR01172] (275-434)
  IPR010493 Serine acetyltransferase, N-terminal [PF06426] (204-305)
  IPR010493 Serine acetyltransferase, N-terminal [SM00971] (204-305)
  IPR011004 Trimeric LpxA-like superfamily [SSF51161] (210-437)
  IPR018357 Hexapeptide transferase, conserved site [PS00101] (394-422)
  IPR042122 Serine acetyltransferase, N-terminal domain superfamily [G3DSA:1.10.3130.10] (187-334)
  IPR045304 Serine acetyltransferase, LbH domain [cd03354] (332-432)
  IPR053376 Serine acetyltransferase [NF041874] (275-436)
  IPR059149 Protein EFFECTOR OF TRANSCRIPTION 2/3, GIY-YIG domain [PF19239] (16-156)

Sequence (468 aa):
MFKREDYKLTIHDIVFSKWRNLIRHNDWKDFNNRKERVRRYRHEDLPPQRCTGLYELGVGVIGQDQGQNFDPDNNVLGVYVGQCVDVRSRLQDYGRRGGHLPSGLYEDILSEGYSVFYRWAPMGSKWEAAAIEGMLLSKVDYAWNTCSNGERRHLELPKKLGDPEFMSKRKSQVLVPSIRDRDQVVTRIKVEKSNHTFLTSILKIKAEARRDAEAEPALASYLYSTILSHSSLERSISFHLGNKLCSSTLLSTLLYDLFLNTFSSDPSLRNATVADLRAARVRDPACISFSHCLLNYKGFLAIQAHRVSHKLWTQSRKPLALALHSRISDVFAVDIHPAAKIGKGILLDHATGVVVGETAVIGNNVSILHHVTLGGTG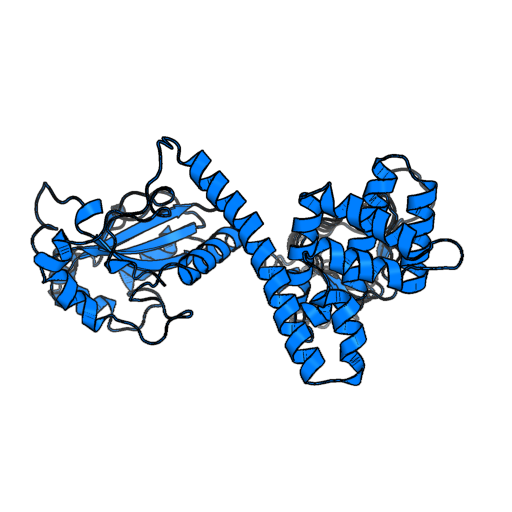KACGDRHPKIGDGCLIGAGATILGNVKIGAGAKVGAGSVVLIDVPCRGTAVGNPARLVGGKEKPTIHDEECPGESMDHTSFISEWSDYII